Protein AF-A0A956F354-F1 (afdb_monomer_lite)

Radius of gyration: 38.64 Å; chains: 1; bounding box: 86×102×96 Å

Structure (mmCIF, N/CA/C/O backbone):
data_AF-A0A956F354-F1
#
_entry.id   AF-A0A956F354-F1
#
loop_
_atom_site.group_PDB
_atom_site.id
_atom_site.type_symbol
_atom_site.label_atom_id
_atom_site.label_alt_id
_atom_site.label_comp_id
_atom_site.label_asym_id
_atom_site.label_entity_id
_atom_site.label_seq_id
_atom_site.pdbx_PDB_ins_code
_atom_site.Cartn_x
_atom_site.Cartn_y
_atom_site.Cartn_z
_atom_site.occupancy
_atom_site.B_iso_or_equiv
_atom_site.auth_seq_id
_atom_site.auth_comp_id
_atom_site.auth_asym_id
_atom_site.auth_atom_id
_atom_site.pdbx_PDB_model_num
ATOM 1 N N . LEU A 1 1 ? 12.077 5.393 -26.961 1.00 60.97 1 LEU A N 1
ATOM 2 C CA . LEU A 1 1 ? 12.241 4.078 -26.297 1.00 60.97 1 LEU A CA 1
ATOM 3 C C . LEU A 1 1 ? 10.915 3.326 -26.402 1.00 60.97 1 LEU A C 1
ATOM 5 O O . LEU A 1 1 ? 9.910 4.002 -26.596 1.00 60.97 1 LEU A O 1
ATOM 9 N N . PRO A 1 2 ? 10.878 1.982 -26.305 1.00 75.06 2 PRO A N 1
ATOM 10 C CA . PRO A 1 2 ? 9.625 1.273 -26.026 1.00 75.06 2 PRO A CA 1
ATOM 11 C C . PRO A 1 2 ? 8.932 1.910 -24.813 1.00 75.06 2 PRO A C 1
ATOM 13 O O . PRO A 1 2 ? 9.640 2.275 -23.873 1.00 75.06 2 PRO A O 1
ATOM 16 N N . ARG A 1 3 ? 7.599 2.061 -24.838 1.00 73.88 3 ARG A N 1
ATOM 17 C CA . ARG A 1 3 ? 6.833 2.743 -23.770 1.00 73.88 3 ARG A CA 1
ATOM 18 C C . ARG A 1 3 ? 7.101 2.148 -22.386 1.00 73.88 3 ARG A C 1
ATOM 20 O O . ARG A 1 3 ? 7.289 2.874 -21.420 1.00 73.88 3 ARG A O 1
ATOM 27 N N . ASP A 1 4 ? 7.277 0.839 -22.316 1.00 77.75 4 ASP A N 1
ATOM 28 C CA . ASP A 1 4 ? 7.557 0.156 -21.051 1.00 77.75 4 ASP A CA 1
ATOM 29 C C . ASP A 1 4 ? 8.900 0.597 -20.436 1.00 77.75 4 ASP A C 1
ATOM 31 O O . ASP A 1 4 ? 9.067 0.622 -19.222 1.00 77.75 4 ASP A O 1
ATOM 35 N N . LYS A 1 5 ? 9.865 1.018 -21.268 1.00 84.88 5 LYS A N 1
ATOM 36 C CA . LYS A 1 5 ? 11.189 1.473 -20.817 1.00 84.88 5 LYS A CA 1
ATOM 37 C C . LYS A 1 5 ? 11.243 2.958 -20.462 1.00 84.88 5 LYS A C 1
ATOM 39 O O . LYS A 1 5 ? 12.261 3.379 -19.912 1.00 84.88 5 LYS A O 1
ATOM 44 N N . SER A 1 6 ? 10.225 3.757 -20.804 1.00 84.81 6 SER A N 1
ATOM 45 C CA . SER A 1 6 ? 10.187 5.171 -20.399 1.00 84.81 6 SER A CA 1
ATOM 46 C C . SER A 1 6 ? 9.876 5.338 -18.916 1.00 84.81 6 SER A C 1
ATOM 48 O O . SER A 1 6 ? 10.450 6.232 -18.307 1.00 84.81 6 SER A O 1
ATOM 50 N N . TYR A 1 7 ? 9.065 4.454 -18.324 1.00 90.44 7 TYR A N 1
ATOM 51 C CA . TYR A 1 7 ? 8.779 4.486 -16.882 1.00 90.44 7 TYR A CA 1
ATOM 52 C C . TYR A 1 7 ? 9.923 3.932 -16.032 1.00 90.44 7 TYR A C 1
ATOM 54 O O . TYR A 1 7 ? 10.039 4.269 -14.862 1.00 90.44 7 TYR A O 1
ATOM 62 N N . LEU A 1 8 ? 10.779 3.096 -16.620 1.00 91.88 8 LEU A N 1
ATOM 63 C CA . LEU A 1 8 ? 11.932 2.543 -15.925 1.00 91.88 8 LEU A CA 1
ATOM 64 C C . LEU A 1 8 ? 12.943 3.651 -15.608 1.00 91.88 8 LEU A C 1
ATOM 66 O O . LEU A 1 8 ? 13.315 4.423 -16.508 1.00 91.88 8 LEU A O 1
ATOM 70 N N . ALA A 1 9 ? 13.415 3.686 -14.363 1.00 92.62 9 ALA A N 1
ATOM 71 C CA . ALA A 1 9 ? 14.364 4.691 -13.917 1.00 92.62 9 ALA A CA 1
ATOM 72 C C . ALA A 1 9 ? 15.696 4.606 -14.692 1.00 92.62 9 ALA A C 1
ATOM 74 O O . ALA A 1 9 ? 16.069 3.529 -15.174 1.00 92.62 9 ALA A O 1
ATOM 75 N N . PRO A 1 10 ? 16.424 5.723 -14.878 1.00 90.62 10 PRO A N 1
ATOM 76 C CA . PRO A 1 10 ? 17.681 5.739 -15.628 1.00 90.62 10 PRO A CA 1
ATOM 77 C C . PRO A 1 10 ? 18.721 4.726 -15.129 1.00 90.62 10 PRO A C 1
ATOM 79 O O . PRO A 1 10 ? 19.391 4.090 -15.943 1.00 90.62 10 PRO A O 1
ATOM 82 N N . GLU A 1 11 ? 18.824 4.547 -13.815 1.00 91.12 11 GLU A N 1
ATOM 83 C CA . GLU A 1 11 ? 19.726 3.610 -13.148 1.00 91.12 11 GLU A CA 1
ATOM 84 C C . GLU A 1 11 ? 19.350 2.144 -13.404 1.00 91.12 11 GLU A C 1
ATOM 86 O O . GLU A 1 11 ? 20.209 1.344 -13.773 1.00 91.12 11 GLU A O 1
ATOM 91 N N . GLU A 1 12 ? 18.064 1.799 -13.339 1.00 91.94 12 GLU A N 1
ATOM 92 C CA . GLU A 1 12 ? 17.562 0.463 -13.685 1.00 91.94 12 GLU A CA 1
ATOM 93 C C . GLU A 1 12 ? 17.734 0.185 -15.183 1.00 91.94 12 GLU A C 1
ATOM 95 O O . GLU A 1 12 ? 18.059 -0.926 -15.603 1.00 91.94 12 GLU A O 1
ATOM 100 N N . ARG A 1 13 ? 17.585 1.219 -16.023 1.00 89.44 13 ARG A N 1
ATOM 101 C CA . ARG A 1 13 ? 17.799 1.123 -17.475 1.00 89.44 13 ARG A CA 1
ATOM 102 C C . ARG A 1 13 ? 19.255 0.845 -17.822 1.00 89.44 13 ARG A C 1
ATOM 104 O O . ARG A 1 13 ? 19.521 0.201 -18.837 1.00 89.44 13 ARG A O 1
ATOM 111 N N . ALA A 1 14 ? 20.172 1.334 -16.993 1.00 87.88 14 ALA A N 1
ATOM 112 C CA . ALA A 1 14 ? 21.595 1.041 -17.075 1.00 87.88 14 ALA A CA 1
ATOM 113 C C . ALA A 1 14 ? 21.961 -0.339 -16.488 1.00 87.88 14 ALA A C 1
ATOM 115 O O . ALA A 1 14 ? 23.112 -0.752 -16.607 1.00 87.88 14 ALA A O 1
ATOM 116 N N . GLY A 1 15 ? 20.997 -1.068 -15.908 1.00 86.81 15 GLY A N 1
ATOM 117 C CA . GLY A 1 15 ? 21.193 -2.389 -15.305 1.00 86.81 15 GLY A CA 1
ATOM 118 C C . GLY A 1 15 ? 21.539 -2.366 -13.813 1.00 86.81 15 GLY A C 1
ATOM 119 O O . GLY A 1 15 ? 21.973 -3.389 -13.289 1.00 86.81 15 GLY A O 1
ATOM 120 N N . GLY A 1 16 ? 21.379 -1.224 -13.135 1.00 85.94 16 GLY A N 1
ATOM 121 C CA . GLY A 1 16 ? 21.513 -1.115 -11.682 1.00 85.94 16 GLY A CA 1
ATOM 122 C C . GLY A 1 16 ? 20.341 -1.753 -10.928 1.00 85.94 16 GLY A C 1
ATOM 123 O O . GLY A 1 16 ? 19.275 -1.987 -11.498 1.00 85.94 16 GLY A O 1
ATOM 124 N N . ALA A 1 17 ? 20.542 -2.031 -9.638 1.00 83.50 17 ALA A N 1
ATOM 125 C CA . ALA A 1 17 ? 19.459 -2.446 -8.750 1.00 83.50 17 ALA A CA 1
ATOM 126 C C . ALA A 1 17 ? 18.531 -1.253 -8.467 1.00 83.50 17 ALA A C 1
ATOM 128 O O . ALA A 1 17 ? 19.013 -0.159 -8.178 1.00 83.50 17 ALA A O 1
ATOM 129 N N . GLY A 1 18 ? 17.220 -1.473 -8.571 1.00 83.38 18 GLY A N 1
ATOM 130 C CA . GLY A 1 18 ? 16.206 -0.493 -8.190 1.00 83.38 18 GLY A CA 1
ATOM 131 C C . GLY A 1 18 ? 16.089 -0.350 -6.675 1.00 83.38 18 GLY A C 1
ATOM 132 O O . GLY A 1 18 ? 16.297 -1.315 -5.937 1.00 83.38 18 GLY A O 1
ATOM 133 N N . ASP A 1 19 ? 15.738 0.847 -6.223 1.00 87.94 19 ASP A N 1
ATOM 134 C CA . ASP A 1 19 ? 15.490 1.194 -4.825 1.00 87.94 19 ASP A CA 1
ATOM 135 C C . ASP A 1 19 ? 14.147 1.948 -4.691 1.00 87.94 19 ASP A C 1
ATOM 137 O O . ASP A 1 19 ? 13.360 2.056 -5.636 1.00 87.94 19 ASP A O 1
ATOM 141 N N . ALA A 1 20 ? 13.836 2.484 -3.508 1.00 90.19 20 ALA A N 1
ATOM 142 C CA . ALA A 1 20 ? 12.613 3.273 -3.328 1.00 90.19 20 ALA A CA 1
ATOM 143 C C . ALA A 1 20 ? 12.559 4.504 -4.264 1.00 90.19 20 ALA A C 1
ATOM 145 O O . ALA A 1 20 ? 11.482 4.895 -4.724 1.00 90.19 20 ALA A O 1
ATOM 146 N N . ARG A 1 21 ? 13.717 5.077 -4.617 1.00 92.31 21 ARG A N 1
ATOM 147 C CA . ARG A 1 21 ? 13.847 6.263 -5.476 1.00 92.31 21 ARG A CA 1
ATOM 148 C C . ARG A 1 21 ? 13.676 5.928 -6.960 1.00 92.31 21 ARG A C 1
ATOM 150 O O . ARG A 1 21 ? 13.267 6.802 -7.734 1.00 92.31 21 ARG A O 1
ATOM 157 N N . SER A 1 22 ? 13.930 4.686 -7.377 1.00 93.06 22 SER A N 1
ATOM 158 C CA . SER A 1 22 ? 13.572 4.214 -8.723 1.00 93.06 22 SER A CA 1
ATOM 159 C C . SER A 1 22 ? 12.050 4.115 -8.887 1.00 93.06 22 SER A C 1
ATOM 161 O O . SER A 1 22 ? 11.498 4.561 -9.897 1.00 93.06 22 SER A O 1
ATOM 163 N N . SER A 1 23 ? 11.346 3.671 -7.840 1.00 93.75 23 SER A N 1
ATOM 164 C CA . SER A 1 23 ? 9.874 3.649 -7.801 1.00 93.75 23 SER A CA 1
ATOM 165 C C . SER A 1 23 ? 9.267 5.059 -7.848 1.00 93.75 23 SER A C 1
ATOM 167 O O . SER A 1 23 ? 8.271 5.284 -8.540 1.00 93.75 23 SER A O 1
ATOM 169 N N . VAL A 1 24 ? 9.894 6.035 -7.179 1.00 95.00 24 VAL A N 1
ATOM 170 C CA . VAL A 1 24 ? 9.516 7.460 -7.255 1.00 95.00 24 VAL A CA 1
ATOM 171 C C . VAL A 1 24 ? 9.623 7.994 -8.687 1.00 95.00 24 VAL A C 1
ATOM 173 O O . VAL A 1 24 ? 8.716 8.692 -9.145 1.00 95.00 24 VAL A O 1
ATOM 176 N N . TYR A 1 25 ? 10.679 7.632 -9.424 1.00 95.00 25 TYR A N 1
ATOM 177 C CA . TYR A 1 25 ? 10.818 8.014 -10.833 1.00 95.00 25 TYR A CA 1
ATOM 178 C C . TYR A 1 25 ? 9.710 7.407 -11.696 1.00 95.00 25 TYR A C 1
ATOM 180 O O . TYR A 1 25 ? 9.093 8.115 -12.492 1.00 95.00 25 TYR A O 1
ATOM 188 N N . ALA A 1 26 ? 9.426 6.113 -11.522 1.00 94.06 26 ALA A N 1
ATOM 189 C CA . ALA A 1 26 ? 8.402 5.421 -12.297 1.00 94.06 26 ALA A CA 1
ATOM 190 C C . ALA A 1 26 ? 7.009 6.036 -12.092 1.00 94.06 26 ALA A C 1
ATOM 192 O O . ALA A 1 26 ? 6.293 6.296 -13.064 1.00 94.06 26 ALA A O 1
ATOM 193 N N . LEU A 1 27 ? 6.647 6.343 -10.842 1.00 94.69 27 LEU A N 1
ATOM 194 C CA . LEU A 1 27 ? 5.371 6.989 -10.537 1.00 94.69 27 LEU A CA 1
ATOM 195 C C . LEU A 1 27 ? 5.333 8.443 -11.028 1.00 94.69 27 LEU A C 1
ATOM 197 O O . LEU A 1 27 ? 4.316 8.883 -11.562 1.00 94.69 27 LEU A O 1
ATOM 201 N N . GLY A 1 28 ? 6.445 9.175 -10.919 1.00 94.12 28 GLY A N 1
ATOM 202 C CA . GLY A 1 28 ? 6.581 10.515 -11.491 1.00 94.12 28 GLY A CA 1
ATOM 203 C C . GLY A 1 28 ? 6.409 10.525 -13.013 1.00 94.12 28 GLY A C 1
ATOM 204 O O . GLY A 1 28 ? 5.754 11.414 -13.557 1.00 94.12 28 GLY A O 1
ATOM 205 N N . ALA A 1 29 ? 6.930 9.509 -13.704 1.00 93.75 29 ALA A N 1
ATOM 206 C CA . ALA A 1 29 ? 6.793 9.352 -15.150 1.00 93.75 29 ALA A CA 1
ATOM 207 C C . ALA A 1 29 ? 5.348 9.072 -15.562 1.00 93.75 29 ALA A C 1
ATOM 209 O O . ALA A 1 29 ? 4.855 9.658 -16.527 1.00 93.75 29 ALA A O 1
ATOM 210 N N . LEU A 1 30 ? 4.660 8.224 -14.797 1.00 93.50 30 LEU A N 1
ATOM 211 C CA . LEU A 1 30 ? 3.243 7.946 -14.985 1.00 93.50 30 LEU A CA 1
ATOM 212 C C . LEU A 1 30 ? 2.397 9.202 -14.746 1.00 93.50 30 LEU A C 1
ATOM 214 O O . LEU A 1 30 ? 1.551 9.534 -15.570 1.00 93.50 30 LEU A O 1
ATOM 218 N N . LEU A 1 31 ? 2.656 9.943 -13.666 1.00 92.62 31 LEU A N 1
ATOM 219 C CA . LEU A 1 31 ? 1.928 11.173 -13.356 1.00 92.62 31 LEU A CA 1
ATOM 220 C C . LEU A 1 31 ? 2.149 12.256 -14.424 1.00 92.62 31 LEU A C 1
ATOM 222 O O . LEU A 1 31 ? 1.195 12.917 -14.831 1.00 92.62 31 LEU A O 1
ATOM 226 N N . TYR A 1 32 ? 3.380 12.405 -14.922 1.00 93.06 32 TYR A N 1
ATOM 227 C CA . TYR A 1 32 ? 3.678 13.302 -16.039 1.00 93.06 32 TYR A CA 1
ATOM 228 C C . TYR A 1 32 ? 2.854 12.945 -17.278 1.00 93.06 32 TYR A C 1
ATOM 230 O O . TYR A 1 32 ? 2.260 13.830 -17.896 1.00 93.06 32 TYR A O 1
ATOM 238 N N . GLU A 1 33 ? 2.778 11.662 -17.629 1.00 93.06 33 GLU A N 1
ATOM 239 C CA . GLU A 1 33 ? 2.005 11.212 -18.785 1.00 93.06 33 GLU A CA 1
ATOM 240 C C . GLU A 1 33 ? 0.498 11.375 -18.581 1.00 93.06 33 GLU A C 1
ATOM 242 O O . GLU A 1 33 ? -0.187 11.793 -19.506 1.00 93.06 33 GLU A O 1
ATOM 247 N N . LEU A 1 34 ? -0.031 11.137 -17.379 1.00 92.38 34 LEU A N 1
ATOM 248 C CA . LEU A 1 34 ? -1.449 11.375 -17.086 1.00 92.38 34 LEU A CA 1
ATOM 249 C C . LEU A 1 34 ? -1.840 12.844 -17.268 1.00 92.38 34 LEU A C 1
ATOM 251 O O . LEU A 1 34 ? -2.924 13.141 -17.763 1.00 92.38 34 LEU A O 1
ATOM 255 N N . VAL A 1 35 ? -0.956 13.759 -16.873 1.00 92.12 35 VAL A N 1
ATOM 256 C CA . VAL A 1 35 ? -1.216 15.199 -16.944 1.00 92.12 35 VAL A CA 1
ATOM 257 C C . VAL A 1 35 ? -1.004 15.742 -18.354 1.00 92.12 35 VAL A C 1
ATOM 259 O O . VAL A 1 35 ? -1.781 16.568 -18.820 1.00 92.12 35 VAL A O 1
ATOM 262 N N . THR A 1 36 ? 0.058 15.311 -19.032 1.00 90.88 36 THR A N 1
ATOM 263 C CA . THR A 1 36 ? 0.497 15.915 -20.299 1.00 90.88 36 THR A CA 1
ATOM 264 C C . THR A 1 36 ? 0.128 15.100 -21.536 1.00 90.88 36 THR A C 1
ATOM 266 O O . THR A 1 36 ? 0.259 15.598 -22.653 1.00 90.88 36 THR A O 1
ATOM 269 N N . LEU A 1 37 ? -0.303 13.846 -21.354 1.00 89.88 37 LEU A N 1
ATOM 270 C CA . LEU A 1 37 ? -0.499 12.834 -22.400 1.00 89.88 37 LEU A CA 1
ATOM 271 C C . LEU A 1 37 ? 0.755 12.586 -23.259 1.00 89.88 37 LEU A C 1
ATOM 273 O O . LEU A 1 37 ? 0.669 12.045 -24.365 1.00 89.88 37 LEU A O 1
ATOM 277 N N . ALA A 1 38 ? 1.929 12.969 -22.749 1.00 88.38 38 ALA A N 1
ATOM 278 C CA . ALA A 1 38 ? 3.220 12.818 -23.398 1.00 88.38 38 ALA A CA 1
ATOM 279 C C . ALA A 1 38 ? 4.141 11.899 -22.584 1.00 88.38 38 ALA A C 1
ATOM 281 O O . ALA A 1 38 ? 4.082 11.837 -21.360 1.00 88.38 38 ALA A O 1
ATOM 282 N N . THR A 1 39 ? 5.029 11.188 -23.275 1.00 86.88 39 THR A N 1
ATOM 283 C CA . THR A 1 39 ? 5.961 10.245 -22.644 1.00 86.88 39 THR A CA 1
ATOM 284 C C . THR A 1 39 ? 7.209 10.949 -22.121 1.00 86.88 39 THR A C 1
ATOM 286 O O . THR A 1 39 ? 7.771 11.804 -22.812 1.00 86.88 39 THR A O 1
ATOM 289 N N . VAL A 1 40 ? 7.727 10.506 -20.976 1.00 88.25 40 VAL A N 1
ATOM 290 C CA . VAL A 1 40 ? 9.027 10.962 -20.466 1.00 88.25 40 VAL A CA 1
ATOM 291 C C . VAL A 1 40 ? 10.193 10.463 -21.334 1.00 88.25 40 VAL A C 1
ATOM 293 O O . VAL A 1 40 ? 10.203 9.330 -21.825 1.00 88.25 40 VAL A O 1
ATOM 296 N N . GLY A 1 41 ? 11.203 11.312 -21.545 1.00 83.88 41 GLY A N 1
ATOM 297 C CA . GLY A 1 41 ? 12.377 10.968 -22.349 1.00 83.88 41 GLY A CA 1
ATOM 298 C C . GLY A 1 41 ? 13.206 12.173 -22.811 1.00 83.88 41 GLY A C 1
ATOM 299 O O . GLY A 1 41 ? 13.008 13.283 -22.330 1.00 83.88 41 GLY A O 1
ATOM 300 N N . PRO A 1 42 ? 14.122 11.985 -23.780 1.00 76.56 42 PRO A N 1
ATOM 301 C CA . PRO A 1 42 ? 15.022 13.042 -24.265 1.00 76.56 42 PRO A CA 1
ATOM 302 C C . PRO A 1 42 ? 14.320 14.266 -24.875 1.00 76.56 42 PRO A C 1
ATOM 304 O O . PRO A 1 42 ? 14.931 15.320 -25.000 1.00 76.56 42 PRO A O 1
ATOM 307 N N . ALA A 1 43 ? 13.051 14.122 -25.267 1.00 80.94 43 ALA A N 1
ATOM 308 C CA . ALA A 1 43 ? 12.215 15.186 -25.822 1.00 80.94 43 ALA A CA 1
ATOM 309 C C . ALA A 1 43 ? 11.143 15.678 -24.828 1.00 80.94 43 ALA A C 1
ATOM 311 O O . ALA A 1 43 ? 10.129 16.235 -25.246 1.00 80.94 43 ALA A O 1
ATOM 312 N N . MET A 1 44 ? 11.333 15.437 -23.526 1.00 86.12 44 MET A N 1
ATOM 313 C CA . MET A 1 44 ? 10.394 15.862 -22.488 1.00 86.12 44 MET A CA 1
ATOM 314 C C . MET A 1 44 ? 10.277 17.389 -22.461 1.00 86.12 44 MET A C 1
ATOM 316 O O . MET A 1 44 ? 11.279 18.101 -22.382 1.00 86.12 44 MET A O 1
ATOM 320 N N . GLN A 1 45 ? 9.043 17.884 -22.508 1.00 88.81 45 GLN A N 1
ATOM 321 C CA . GLN A 1 45 ? 8.733 19.305 -22.373 1.00 88.81 45 GLN A CA 1
ATOM 322 C C . GLN A 1 45 ? 8.229 19.610 -20.965 1.00 88.81 45 GLN A C 1
ATOM 324 O O . GLN A 1 45 ? 7.800 18.716 -20.233 1.00 88.81 45 GLN A O 1
ATOM 329 N N . ARG A 1 46 ? 8.264 20.884 -20.571 1.00 90.62 46 ARG A N 1
ATOM 330 C CA . ARG A 1 46 ? 7.726 21.292 -19.271 1.00 90.62 46 ARG A CA 1
ATOM 331 C C . ARG A 1 46 ? 6.212 21.052 -19.222 1.00 90.62 46 ARG A C 1
ATOM 333 O O . ARG A 1 46 ? 5.531 21.432 -20.180 1.00 90.62 46 ARG A O 1
ATOM 340 N N . PRO A 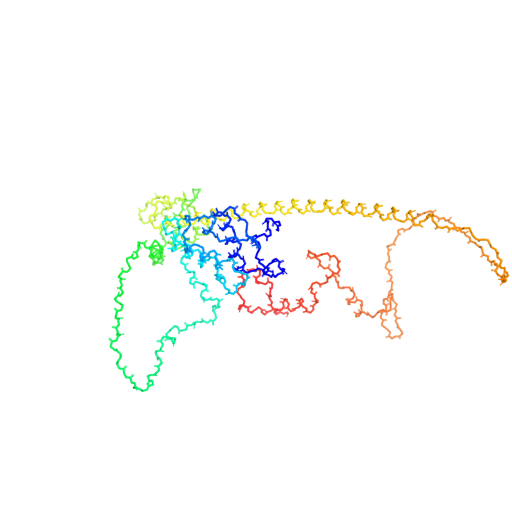1 47 ? 5.674 20.479 -18.129 1.00 91.75 47 PRO A N 1
ATOM 341 C CA . PRO A 1 47 ? 4.239 20.268 -17.968 1.00 91.75 47 PRO A CA 1
ATOM 342 C C . PRO A 1 47 ? 3.405 21.527 -18.228 1.00 91.75 47 PRO A C 1
ATOM 344 O O . PRO A 1 47 ? 2.442 21.462 -18.985 1.00 91.75 47 PRO A O 1
ATOM 347 N N . THR A 1 48 ? 3.819 22.688 -17.705 1.00 91.88 48 THR A N 1
ATOM 348 C CA . THR A 1 48 ? 3.111 23.969 -17.911 1.00 91.88 48 THR A CA 1
ATOM 349 C C . THR A 1 48 ? 3.134 24.472 -19.357 1.00 91.88 48 THR A C 1
ATOM 351 O O . THR A 1 48 ? 2.275 25.259 -19.747 1.00 91.88 48 THR A O 1
ATOM 354 N N . THR A 1 49 ? 4.083 24.017 -20.185 1.00 91.44 49 THR A N 1
ATOM 355 C CA . THR A 1 49 ? 4.116 24.349 -21.622 1.00 91.44 49 THR A CA 1
ATOM 356 C C . THR A 1 49 ? 3.073 23.555 -22.406 1.00 91.44 49 THR A C 1
ATOM 358 O O . THR A 1 49 ? 2.488 24.079 -23.349 1.00 91.44 49 THR A O 1
ATOM 361 N N . LEU A 1 50 ? 2.826 22.303 -22.009 1.00 91.19 50 LEU A N 1
ATOM 362 C CA . LEU A 1 50 ? 1.821 21.437 -22.631 1.00 91.19 50 LEU A CA 1
ATOM 363 C C . LEU A 1 50 ? 0.414 21.728 -22.095 1.00 91.19 50 LEU A C 1
ATOM 365 O O . LEU A 1 50 ? -0.550 21.735 -22.857 1.00 91.19 50 LEU A O 1
ATOM 369 N N . VAL A 1 51 ? 0.306 21.998 -20.793 1.00 91.44 51 VAL A N 1
ATOM 370 C CA . VAL A 1 51 ? -0.952 22.263 -20.092 1.00 91.44 51 VAL A CA 1
ATOM 371 C C . VAL A 1 51 ? -0.810 23.550 -19.271 1.00 91.44 51 VAL A C 1
ATOM 373 O O . VAL A 1 51 ? -0.416 23.502 -18.105 1.00 91.44 51 VAL A O 1
ATOM 376 N N . PRO A 1 52 ? -1.155 24.720 -19.842 1.00 90.19 52 PRO A N 1
ATOM 377 C CA . PRO A 1 52 ? -1.029 26.010 -19.154 1.00 90.19 52 PRO A CA 1
ATOM 378 C C . PRO A 1 52 ? -1.896 26.155 -17.897 1.00 90.19 52 PRO A C 1
ATOM 380 O O . PRO A 1 52 ? -1.649 27.033 -17.078 1.00 90.19 52 PRO A O 1
ATOM 383 N N . SER A 1 53 ? -2.923 25.315 -17.738 1.00 90.38 53 SER A N 1
ATOM 384 C CA . SER A 1 53 ? -3.794 25.298 -16.559 1.00 90.38 53 SER A CA 1
ATOM 385 C C . SER A 1 53 ? -3.203 24.542 -15.365 1.00 90.38 53 SER A C 1
ATOM 387 O O . SER A 1 53 ? -3.864 24.442 -14.333 1.00 90.38 53 SER A O 1
ATOM 389 N N . LEU A 1 54 ? -2.006 23.959 -15.497 1.00 89.62 54 LEU A N 1
ATOM 390 C CA . LEU A 1 54 ? -1.390 23.173 -14.435 1.00 89.62 54 LEU A CA 1
ATOM 391 C C . LEU A 1 54 ? -0.791 24.074 -13.340 1.00 89.62 54 LEU A C 1
ATOM 393 O O . LEU A 1 54 ? -0.093 25.036 -13.671 1.00 89.62 54 LEU A O 1
ATOM 397 N N . PRO A 1 55 ? -0.978 23.752 -12.046 1.00 89.75 55 PRO A N 1
ATOM 398 C CA . PRO A 1 55 ? -0.291 24.453 -10.968 1.00 89.75 55 PRO A CA 1
ATOM 399 C C . PRO A 1 55 ? 1.240 24.372 -11.129 1.00 89.75 55 PRO A C 1
ATOM 401 O O . PRO A 1 55 ? 1.766 23.273 -11.336 1.00 89.75 55 PRO A O 1
ATOM 404 N N . PRO A 1 56 ? 1.977 25.492 -10.998 1.00 89.00 56 PRO A N 1
ATOM 405 C CA . PRO A 1 56 ? 3.432 25.509 -11.168 1.00 89.00 56 PRO A CA 1
ATOM 406 C C . PRO A 1 56 ? 4.150 24.649 -10.122 1.00 89.00 56 PRO A C 1
ATOM 408 O O . PRO A 1 56 ? 5.184 24.050 -10.407 1.00 89.00 56 PRO A O 1
ATOM 411 N N . ASP A 1 57 ? 3.576 24.515 -8.931 1.00 91.00 57 ASP A N 1
ATOM 412 C CA . ASP A 1 57 ? 4.150 23.695 -7.868 1.00 91.00 57 ASP A CA 1
ATOM 413 C C . ASP A 1 57 ? 4.116 22.194 -8.201 1.00 91.00 57 ASP A C 1
ATOM 415 O O . ASP A 1 57 ? 5.023 21.451 -7.824 1.00 91.00 57 ASP A O 1
ATOM 419 N N . LEU A 1 58 ? 3.123 21.737 -8.976 1.00 91.19 58 LEU A N 1
ATOM 420 C CA . LEU A 1 58 ? 3.082 20.352 -9.447 1.00 91.19 58 LEU A CA 1
ATOM 421 C C . LEU A 1 58 ? 4.199 20.080 -10.463 1.00 91.19 58 LEU A C 1
ATOM 423 O O . LEU A 1 58 ? 4.782 18.996 -10.462 1.00 91.19 58 LEU A O 1
ATOM 427 N N . GLU A 1 59 ? 4.552 21.071 -11.289 1.00 92.25 59 GLU A N 1
ATOM 428 C CA . GLU A 1 59 ? 5.729 20.984 -12.159 1.00 92.25 59 GLU A CA 1
ATOM 429 C C . GLU A 1 59 ? 7.020 20.848 -11.341 1.00 92.25 59 GLU A C 1
ATOM 431 O O . GLU A 1 59 ? 7.889 20.063 -11.719 1.00 92.25 59 GLU A O 1
ATOM 436 N N . VAL A 1 60 ? 7.140 21.534 -10.201 1.00 92.69 60 VAL A N 1
ATOM 437 C CA . VAL A 1 60 ? 8.303 21.388 -9.310 1.00 92.69 60 VAL A CA 1
ATOM 438 C C . VAL A 1 60 ? 8.391 19.970 -8.742 1.00 92.69 60 VAL A C 1
ATOM 440 O O . VAL A 1 60 ? 9.477 19.386 -8.736 1.00 92.69 60 VAL A O 1
ATOM 443 N N . ILE A 1 61 ? 7.271 19.389 -8.301 1.00 92.94 61 ILE A N 1
ATOM 444 C CA . ILE A 1 61 ? 7.237 18.010 -7.786 1.00 92.94 61 ILE A CA 1
ATOM 445 C C . ILE A 1 61 ? 7.616 17.006 -8.877 1.00 92.94 61 ILE A C 1
ATOM 447 O O . ILE A 1 61 ? 8.499 16.175 -8.660 1.00 92.94 61 ILE A O 1
ATOM 451 N N . LEU A 1 62 ? 7.002 17.104 -10.060 1.00 93.31 62 LEU A N 1
ATOM 452 C CA . LEU A 1 62 ? 7.334 16.251 -11.206 1.00 93.31 62 LEU A CA 1
ATOM 453 C C . LEU A 1 62 ? 8.799 16.415 -11.620 1.00 93.31 62 LEU A C 1
ATOM 455 O O . LEU A 1 62 ? 9.477 15.429 -11.899 1.00 93.31 62 LEU A O 1
ATOM 459 N N . GLY A 1 63 ? 9.308 17.648 -11.597 1.00 91.56 63 GLY A N 1
ATOM 460 C CA . GLY A 1 63 ? 10.705 17.960 -11.872 1.00 91.56 63 GLY A CA 1
ATOM 461 C C . GLY A 1 63 ? 11.662 17.264 -10.907 1.00 91.56 63 GLY A C 1
ATOM 462 O O . GLY A 1 63 ? 12.656 16.708 -11.364 1.00 91.56 63 GLY A O 1
ATOM 463 N N . LYS A 1 64 ? 11.347 17.236 -9.603 1.00 92.88 64 LYS A N 1
ATOM 464 C CA . LYS A 1 64 ? 12.135 16.526 -8.578 1.00 92.88 64 LYS A CA 1
ATOM 465 C C . LYS A 1 64 ? 12.024 15.002 -8.687 1.00 92.88 64 LYS A C 1
ATOM 467 O O . LYS A 1 64 ? 13.020 14.311 -8.508 1.00 92.88 64 LYS A O 1
ATOM 472 N N . ALA A 1 65 ? 10.844 14.469 -9.001 1.00 94.12 65 ALA A N 1
ATOM 473 C CA . ALA A 1 65 ? 10.647 13.027 -9.161 1.00 94.12 65 ALA A CA 1
ATOM 474 C C . ALA A 1 65 ? 11.368 12.466 -10.404 1.00 94.12 65 ALA A C 1
ATOM 476 O O . ALA A 1 65 ? 11.866 11.343 -10.377 1.00 94.12 65 ALA A O 1
ATOM 477 N N . LEU A 1 66 ? 11.465 13.256 -11.480 1.00 93.56 66 LEU A N 1
ATOM 478 C CA . LEU A 1 66 ? 12.044 12.852 -12.768 1.00 93.56 66 LEU A CA 1
ATOM 479 C C . LEU A 1 66 ? 13.535 13.196 -12.938 1.00 93.56 66 LEU A C 1
ATOM 481 O O . LEU A 1 66 ? 14.068 13.082 -14.047 1.00 93.56 66 LEU A O 1
ATOM 485 N N . VAL A 1 67 ? 14.229 13.604 -11.869 1.00 93.12 67 VAL A N 1
ATOM 486 C CA . VAL A 1 67 ? 15.675 13.885 -11.921 1.00 93.12 67 VAL A CA 1
ATOM 487 C C . VAL A 1 67 ? 16.448 12.614 -12.273 1.00 93.12 67 VAL A C 1
ATOM 489 O O . VAL A 1 67 ? 16.147 11.532 -11.780 1.00 93.12 67 VAL A O 1
ATOM 492 N N . ALA A 1 68 ? 17.467 12.726 -13.128 1.00 89.44 68 ALA A N 1
ATOM 493 C CA . ALA A 1 68 ? 18.256 11.566 -13.539 1.00 89.44 68 ALA A CA 1
ATOM 494 C C . ALA A 1 68 ? 19.046 10.943 -12.377 1.00 89.44 68 ALA A C 1
ATOM 496 O O . ALA A 1 68 ? 19.082 9.724 -12.260 1.00 89.44 68 ALA A O 1
ATOM 497 N N . ASP A 1 69 ? 19.631 11.771 -11.513 1.00 90.31 69 ASP A N 1
ATOM 498 C CA . ASP A 1 69 ? 20.345 11.338 -10.312 1.00 90.31 69 ASP A CA 1
ATOM 499 C C . ASP A 1 69 ? 19.364 10.988 -9.171 1.00 90.31 69 ASP A C 1
ATOM 501 O O . ASP A 1 69 ? 18.611 11.871 -8.743 1.00 90.31 69 ASP A O 1
ATOM 505 N N . PRO A 1 70 ? 19.366 9.741 -8.652 1.00 89.62 70 PRO A N 1
ATOM 506 C CA . PRO A 1 70 ? 18.509 9.331 -7.542 1.00 89.62 70 PRO A CA 1
ATOM 507 C C . PRO A 1 70 ? 18.692 10.165 -6.270 1.00 89.62 70 PRO A C 1
ATOM 509 O O . PRO A 1 70 ? 17.722 10.369 -5.550 1.00 89.62 70 PRO A O 1
ATOM 512 N N . ALA A 1 71 ? 19.893 10.689 -5.994 1.00 89.75 71 ALA A N 1
ATOM 513 C CA . ALA A 1 71 ? 20.170 11.437 -4.760 1.00 89.75 71 ALA A CA 1
ATOM 514 C C . ALA A 1 71 ? 19.371 12.743 -4.624 1.00 89.75 71 ALA A C 1
ATOM 516 O O . ALA A 1 71 ? 19.233 13.277 -3.527 1.00 89.75 71 ALA A O 1
ATOM 517 N N . HIS A 1 72 ? 18.847 13.252 -5.737 1.00 90.69 72 HIS A N 1
ATOM 518 C CA . HIS A 1 72 ? 18.078 14.491 -5.797 1.00 90.69 72 HIS A CA 1
ATOM 519 C C . HIS A 1 72 ? 16.562 14.256 -5.896 1.00 90.69 72 HIS A C 1
ATOM 521 O O . HIS A 1 72 ? 15.797 15.217 -6.022 1.00 90.69 72 HIS A O 1
ATOM 527 N N . ARG A 1 73 ? 16.123 12.992 -5.860 1.00 93.12 73 ARG A N 1
ATOM 528 C CA . ARG A 1 73 ? 14.708 12.612 -5.845 1.00 93.12 73 ARG A CA 1
ATOM 529 C C . ARG A 1 73 ? 14.187 12.545 -4.405 1.00 93.12 73 ARG A C 1
ATOM 531 O O . ARG A 1 73 ? 14.982 12.419 -3.478 1.00 93.12 73 ARG A O 1
ATOM 538 N N . PRO A 1 74 ? 12.859 12.606 -4.203 1.00 92.00 74 PRO A N 1
ATOM 539 C CA . PRO A 1 74 ? 12.251 12.194 -2.940 1.00 92.00 74 PRO A CA 1
ATOM 540 C C . PRO A 1 74 ? 12.735 10.799 -2.521 1.00 92.00 74 PRO A C 1
ATOM 542 O O . PRO A 1 74 ? 12.844 9.913 -3.370 1.00 92.00 74 PRO A O 1
ATOM 545 N N . ASP A 1 75 ? 13.013 10.619 -1.229 1.00 87.75 75 ASP A N 1
ATOM 546 C CA . ASP A 1 75 ? 13.584 9.378 -0.691 1.00 87.75 75 ASP A CA 1
ATOM 547 C C . ASP A 1 75 ? 12.650 8.175 -0.838 1.00 87.75 75 ASP A C 1
ATOM 549 O O . ASP A 1 75 ? 13.101 7.064 -1.114 1.00 87.75 75 ASP A O 1
ATOM 553 N N . ASP A 1 76 ? 11.346 8.403 -0.690 1.00 88.81 76 ASP A N 1
ATOM 554 C CA . ASP A 1 76 ? 10.315 7.380 -0.739 1.00 88.81 76 ASP A CA 1
ATOM 555 C C . ASP A 1 76 ? 9.021 7.892 -1.400 1.00 88.81 76 ASP A C 1
ATOM 557 O O . ASP A 1 76 ? 8.805 9.085 -1.652 1.00 88.81 76 ASP A O 1
ATOM 561 N N . LEU A 1 77 ? 8.116 6.954 -1.690 1.00 90.56 77 LEU A N 1
ATOM 562 C CA . LEU A 1 77 ? 6.792 7.270 -2.233 1.00 90.56 77 LEU A CA 1
ATOM 563 C C . LEU A 1 77 ? 5.932 8.066 -1.244 1.00 90.56 77 LEU A C 1
ATOM 565 O O . LEU A 1 77 ? 5.036 8.795 -1.667 1.00 90.56 77 LEU A O 1
ATOM 569 N N . ARG A 1 78 ? 6.208 7.965 0.060 1.00 88.56 78 ARG A N 1
ATOM 570 C CA . ARG A 1 78 ? 5.486 8.701 1.099 1.00 88.56 78 ARG A CA 1
ATOM 571 C C . ARG A 1 78 ? 5.814 10.192 1.051 1.00 88.56 78 ARG A C 1
ATOM 573 O O . ARG A 1 78 ? 4.890 10.999 1.099 1.00 88.56 78 ARG A O 1
ATOM 580 N N . ALA A 1 79 ? 7.079 10.566 0.872 1.00 88.19 79 ALA A N 1
ATOM 581 C CA . ALA A 1 79 ? 7.493 11.951 0.664 1.00 88.19 79 ALA A CA 1
ATOM 582 C C . ALA A 1 79 ? 6.852 12.539 -0.601 1.00 88.19 79 ALA A C 1
ATOM 584 O O . ALA A 1 79 ? 6.372 13.675 -0.587 1.00 88.19 79 ALA A O 1
ATOM 585 N N . LEU A 1 80 ? 6.773 11.752 -1.681 1.00 89.81 80 LEU A N 1
ATOM 586 C CA . LEU A 1 80 ? 6.063 12.161 -2.895 1.00 89.81 80 LEU A CA 1
ATOM 587 C C . LEU A 1 80 ? 4.554 12.346 -2.639 1.00 89.81 80 LEU A C 1
ATOM 589 O O . LEU A 1 80 ? 3.985 13.356 -3.051 1.00 89.81 80 LEU A O 1
ATOM 593 N N . ALA A 1 81 ? 3.914 11.415 -1.927 1.00 90.31 81 ALA A N 1
ATOM 594 C CA . ALA A 1 81 ? 2.493 11.489 -1.588 1.00 90.31 81 ALA A CA 1
ATOM 595 C C . ALA A 1 81 ? 2.164 12.703 -0.704 1.00 90.31 81 ALA A C 1
ATOM 597 O O . ALA A 1 81 ? 1.197 13.410 -0.975 1.00 90.31 81 ALA A O 1
ATOM 598 N N . GLN A 1 82 ? 2.994 12.996 0.301 1.00 90.25 82 GLN A N 1
ATOM 599 C CA . GLN A 1 82 ? 2.859 14.184 1.151 1.00 90.25 82 GLN A CA 1
ATOM 600 C C . GLN A 1 82 ? 2.976 15.479 0.343 1.00 90.25 82 GLN A C 1
ATOM 602 O O . GLN A 1 82 ? 2.154 16.381 0.502 1.00 90.25 82 GLN A O 1
ATOM 607 N N . ALA A 1 83 ? 3.945 15.554 -0.573 1.00 89.38 83 ALA A N 1
ATOM 608 C CA . ALA A 1 83 ? 4.120 16.722 -1.428 1.00 89.38 83 ALA A CA 1
ATOM 609 C C . ALA A 1 83 ? 2.894 16.966 -2.330 1.00 89.38 83 ALA A C 1
ATOM 611 O O . ALA A 1 83 ? 2.456 18.106 -2.484 1.00 89.38 83 ALA A O 1
ATOM 612 N N . ILE A 1 84 ? 2.304 15.902 -2.887 1.00 90.25 84 ILE A N 1
ATOM 613 C CA . ILE A 1 84 ? 1.072 15.991 -3.688 1.00 90.25 84 ILE A CA 1
ATOM 614 C C . ILE A 1 84 ? -0.126 16.374 -2.806 1.00 90.25 84 ILE A C 1
ATOM 616 O O . ILE A 1 84 ? -0.934 17.214 -3.204 1.00 90.25 84 ILE A O 1
ATOM 620 N N . HIS A 1 85 ? -0.228 15.809 -1.601 1.00 90.25 85 HIS A N 1
ATOM 621 C CA . HIS A 1 85 ? -1.320 16.100 -0.674 1.00 90.25 85 HIS A CA 1
ATOM 622 C C . HIS A 1 85 ? -1.345 17.572 -0.253 1.00 90.25 85 HIS A C 1
ATOM 624 O O . HIS A 1 85 ? -2.408 18.185 -0.244 1.00 90.25 85 HIS A O 1
ATOM 630 N N . HIS A 1 86 ? -0.181 18.175 0.005 1.00 88.44 86 HIS A N 1
ATOM 631 C CA . HIS A 1 86 ? -0.088 19.605 0.316 1.00 88.44 86 HIS A CA 1
ATOM 632 C C . HIS A 1 86 ? -0.597 20.504 -0.820 1.00 88.44 86 HIS A C 1
ATOM 634 O O . HIS A 1 86 ? -1.106 21.590 -0.549 1.00 88.44 86 HIS A O 1
ATOM 640 N N . LEU A 1 87 ? -0.494 20.062 -2.077 1.00 87.62 87 LEU A N 1
ATOM 641 C CA . LEU A 1 87 ? -0.994 20.822 -3.224 1.00 87.62 87 LEU A CA 1
ATOM 642 C C . LEU A 1 87 ? -2.487 20.670 -3.463 1.00 87.62 87 LEU A C 1
ATOM 644 O O . LEU A 1 87 ? -3.141 21.625 -3.880 1.00 87.62 87 LEU A O 1
ATOM 648 N N . ALA A 1 88 ? -3.027 19.479 -3.224 1.00 85.88 88 ALA A N 1
ATOM 649 C CA . ALA A 1 88 ? -4.437 19.198 -3.441 1.00 85.88 88 ALA A CA 1
ATOM 650 C C . ALA A 1 88 ? -5.059 18.458 -2.245 1.00 85.88 88 ALA A C 1
ATOM 652 O O . ALA A 1 88 ? -5.479 17.306 -2.403 1.00 85.88 88 ALA A O 1
ATOM 653 N N . PRO A 1 89 ? -5.201 19.107 -1.069 1.00 84.69 89 PRO A N 1
ATOM 654 C CA . PRO A 1 89 ? -5.767 18.457 0.114 1.00 84.69 89 PRO A CA 1
ATOM 655 C C . PRO A 1 89 ? -7.203 17.977 -0.121 1.00 84.69 89 PRO A C 1
ATOM 657 O O . PRO A 1 89 ? -7.598 16.919 0.345 1.00 84.69 89 PRO A O 1
ATOM 660 N N . SER A 1 90 ? -7.986 18.731 -0.901 1.00 81.69 90 SER A N 1
ATOM 661 C CA . SER A 1 90 ? -9.379 18.394 -1.228 1.00 81.69 90 SER A CA 1
ATOM 662 C C . SER A 1 90 ? -9.524 17.293 -2.285 1.00 81.69 90 SER A C 1
ATOM 664 O O . SER A 1 90 ? -10.620 16.773 -2.466 1.00 81.69 90 SER A O 1
ATOM 666 N N . GLY A 1 91 ? -8.452 16.974 -3.016 1.00 79.81 91 GLY A N 1
ATOM 667 C CA . GLY A 1 91 ? -8.448 15.987 -4.101 1.00 79.81 91 GLY A CA 1
ATOM 668 C C . GLY A 1 91 ? -7.648 14.725 -3.783 1.00 79.81 91 GLY A C 1
ATOM 669 O O . GLY A 1 91 ? -7.491 13.874 -4.654 1.00 79.81 91 GLY A O 1
ATOM 670 N N . SER A 1 92 ? -7.113 14.611 -2.568 1.00 82.00 92 SER A N 1
ATOM 671 C CA . SER A 1 92 ? -6.274 13.491 -2.154 1.00 82.00 92 SER A CA 1
ATOM 672 C C . SER A 1 92 ? -6.596 13.066 -0.727 1.00 82.00 92 SER A C 1
ATOM 674 O O . SER A 1 92 ? -7.020 13.865 0.103 1.00 82.00 92 SER A O 1
ATOM 676 N N . ILE A 1 93 ? -6.396 11.783 -0.445 1.00 83.94 93 ILE A N 1
ATOM 677 C CA . ILE A 1 93 ? -6.490 11.236 0.908 1.00 83.94 93 ILE A CA 1
ATOM 678 C C . ILE A 1 93 ? -5.177 11.553 1.621 1.00 83.94 93 ILE A C 1
ATOM 680 O O . ILE A 1 93 ? -4.107 11.439 1.016 1.00 83.94 93 ILE A O 1
ATOM 684 N N . ALA A 1 94 ? -5.261 11.971 2.885 1.00 82.56 94 ALA A N 1
ATOM 685 C CA . ALA A 1 94 ? -4.077 12.232 3.690 1.00 82.56 94 ALA A CA 1
ATOM 686 C C . ALA A 1 94 ? -3.201 10.967 3.732 1.00 82.56 94 ALA A C 1
ATOM 688 O O . ALA A 1 94 ? -3.721 9.882 4.015 1.00 82.56 94 ALA A O 1
ATOM 689 N N . PRO A 1 95 ? -1.897 11.069 3.418 1.00 80.38 95 PRO A N 1
ATOM 690 C CA . PRO A 1 95 ? -1.013 9.919 3.505 1.00 80.38 95 PRO A CA 1
ATOM 691 C C . PRO A 1 95 ? -0.983 9.414 4.954 1.00 80.38 95 PRO A C 1
ATOM 693 O O . PRO A 1 95 ? -1.094 10.230 5.876 1.00 80.38 95 PRO A O 1
ATOM 696 N N . PRO A 1 96 ? -0.833 8.094 5.168 1.00 78.31 96 PRO A N 1
ATOM 697 C CA . PRO A 1 96 ? -0.752 7.549 6.514 1.00 78.31 96 PRO A CA 1
ATOM 698 C C . PRO A 1 96 ? 0.379 8.242 7.295 1.00 78.31 96 PRO A C 1
ATOM 700 O O . PRO A 1 96 ? 1.394 8.628 6.688 1.00 78.31 96 PRO A O 1
ATOM 703 N N . PRO A 1 97 ? 0.214 8.430 8.619 1.00 71.19 97 PRO A N 1
ATOM 704 C CA . PRO A 1 97 ? 1.286 8.946 9.459 1.00 71.19 97 PRO A CA 1
ATOM 705 C C . PRO A 1 97 ? 2.532 8.070 9.294 1.00 71.19 97 PRO A C 1
ATOM 707 O O . PRO A 1 97 ? 2.434 6.892 8.947 1.00 71.19 97 PRO A O 1
ATOM 710 N N . ALA A 1 98 ? 3.711 8.673 9.470 1.00 64.88 98 ALA A N 1
ATOM 711 C CA . ALA A 1 98 ? 4.954 7.914 9.422 1.00 64.88 98 ALA A CA 1
ATOM 712 C C . ALA A 1 98 ? 4.867 6.769 10.435 1.00 64.88 98 ALA A C 1
ATOM 714 O O . ALA A 1 98 ? 4.470 6.993 11.576 1.00 64.88 98 ALA A O 1
ATOM 715 N N . ASP A 1 99 ? 5.195 5.559 9.996 1.00 59.75 99 ASP A N 1
ATOM 716 C CA . ASP A 1 99 ? 5.222 4.412 10.887 1.00 59.75 99 ASP A CA 1
ATOM 717 C C . ASP A 1 99 ? 6.425 4.561 11.822 1.00 59.75 99 ASP A C 1
ATOM 719 O O . ASP A 1 99 ? 7.574 4.392 11.408 1.00 59.75 99 ASP A O 1
ATOM 723 N N . GLU A 1 100 ? 6.164 4.950 13.070 1.00 62.78 100 GLU A N 1
ATOM 724 C CA . GLU A 1 100 ? 7.204 5.140 14.083 1.00 62.78 100 GLU A CA 1
ATOM 725 C C . GLU A 1 100 ? 7.942 3.832 14.384 1.00 62.78 100 GLU A C 1
ATOM 727 O O . GLU A 1 100 ? 9.100 3.867 14.784 1.00 62.78 100 GLU A O 1
ATOM 732 N N . THR A 1 101 ? 7.339 2.674 14.087 1.00 58.00 101 THR A N 1
ATOM 733 C CA . THR A 1 101 ? 7.987 1.367 14.264 1.00 58.00 101 THR A CA 1
ATOM 734 C C . THR A 1 101 ? 9.174 1.151 13.318 1.00 58.00 101 THR A C 1
ATOM 736 O O . THR A 1 101 ? 10.034 0.320 13.590 1.00 58.00 101 THR A O 1
ATOM 739 N N . HIS A 1 102 ? 9.277 1.928 12.233 1.00 57.72 102 HIS A N 1
ATOM 740 C CA . HIS A 1 102 ? 10.448 1.949 11.353 1.00 57.72 102 HIS A CA 1
ATOM 741 C C . HIS A 1 102 ? 11.567 2.883 11.846 1.00 57.72 102 HIS A C 1
ATOM 743 O O . HIS A 1 102 ? 12.631 2.918 11.227 1.00 57.72 102 HIS A O 1
ATOM 749 N N . LEU A 1 103 ? 11.371 3.655 12.917 1.00 62.22 103 LEU A N 1
ATOM 750 C CA . LEU A 1 103 ? 12.446 4.465 13.503 1.00 62.22 103 LEU A CA 1
ATOM 751 C C . LEU A 1 103 ? 13.427 3.599 14.310 1.00 62.22 103 LEU A C 1
ATOM 753 O O . LEU A 1 103 ? 14.619 3.901 14.332 1.00 62.22 103 LEU A O 1
ATOM 757 N N . ASP A 1 104 ? 12.951 2.474 14.843 1.00 56.56 104 ASP A N 1
ATOM 758 C CA . ASP A 1 104 ? 13.732 1.512 15.622 1.00 56.56 104 ASP A CA 1
ATOM 759 C C . ASP A 1 104 ? 14.071 0.286 14.758 1.00 56.56 104 ASP A C 1
ATOM 761 O O . ASP A 1 104 ? 13.533 -0.806 14.931 1.00 56.56 104 ASP A O 1
ATOM 765 N N . HIS A 1 105 ? 14.940 0.467 13.757 1.00 51.56 105 HIS A N 1
ATOM 766 C CA . HIS A 1 105 ? 15.308 -0.625 12.838 1.00 51.56 105 HIS A CA 1
ATOM 767 C C . HIS A 1 105 ? 16.064 -1.777 13.521 1.00 51.56 105 HIS A C 1
ATOM 769 O O . HIS A 1 105 ? 16.028 -2.903 13.028 1.00 51.56 105 HIS A O 1
ATOM 775 N N . ASP A 1 106 ? 16.687 -1.515 14.670 1.00 49.47 106 ASP A N 1
ATOM 776 C CA . ASP A 1 106 ? 17.431 -2.495 15.445 1.00 49.47 106 ASP A CA 1
ATOM 777 C C . ASP A 1 106 ? 16.971 -2.406 16.906 1.00 49.47 106 ASP A C 1
ATOM 779 O O . ASP A 1 106 ? 17.390 -1.512 17.640 1.00 49.47 106 ASP A O 1
ATOM 783 N N . GLY A 1 107 ? 16.132 -3.342 17.360 1.00 51.59 107 GLY A N 1
ATOM 784 C CA . GLY A 1 107 ? 15.701 -3.468 18.765 1.00 51.59 107 GLY A CA 1
ATOM 785 C C . GLY A 1 107 ? 16.825 -3.812 19.761 1.00 51.59 107 GLY A C 1
ATOM 786 O O . GLY A 1 107 ? 16.565 -4.450 20.776 1.00 51.59 107 GLY A O 1
ATOM 787 N N . ASP A 1 108 ? 18.070 -3.453 19.440 1.00 49.91 108 ASP A N 1
ATOM 788 C CA . ASP A 1 108 ? 19.288 -3.639 20.235 1.00 49.91 108 ASP A CA 1
ATOM 789 C C . ASP A 1 108 ? 19.786 -2.314 20.851 1.00 49.91 108 ASP A C 1
ATOM 791 O O . ASP A 1 108 ? 20.717 -2.302 21.653 1.00 49.91 108 ASP A O 1
ATOM 795 N N . MET A 1 109 ? 19.172 -1.180 20.496 1.00 51.91 109 MET A N 1
ATOM 796 C CA . MET A 1 109 ? 19.565 0.141 20.986 1.00 51.91 109 MET A CA 1
ATOM 797 C C . MET A 1 109 ? 18.346 0.868 21.556 1.00 51.91 109 MET A C 1
ATOM 799 O O . MET A 1 109 ? 17.661 1.593 20.841 1.00 51.91 109 MET A O 1
ATOM 803 N N . ASP A 1 110 ? 18.105 0.721 22.861 1.00 54.00 110 ASP A N 1
ATOM 804 C CA . ASP A 1 110 ? 17.263 1.662 23.604 1.00 54.00 110 ASP A CA 1
ATOM 805 C C . ASP A 1 110 ? 17.953 3.033 23.554 1.00 54.00 110 ASP A C 1
ATOM 807 O O . ASP A 1 110 ? 18.858 3.337 24.340 1.00 54.00 110 ASP A O 1
ATOM 811 N N . VAL A 1 111 ? 17.587 3.860 22.574 1.00 57.66 111 VAL A N 1
ATOM 812 C CA . VAL A 1 111 ? 18.047 5.244 22.519 1.00 57.66 111 VAL A CA 1
ATOM 813 C C . VAL A 1 111 ? 17.419 5.951 23.710 1.00 57.66 111 VAL A C 1
ATOM 815 O O . VAL A 1 111 ? 16.235 6.276 23.702 1.00 57.66 111 VAL A O 1
ATOM 818 N N . ASP A 1 112 ? 18.207 6.187 24.759 1.00 56.75 112 ASP A N 1
ATOM 819 C CA . ASP A 1 112 ? 17.760 6.981 25.896 1.00 56.75 112 ASP A CA 1
ATOM 820 C C . ASP A 1 112 ? 17.573 8.438 25.444 1.00 56.75 112 ASP A C 1
ATOM 822 O O . ASP A 1 112 ? 18.494 9.263 25.431 1.00 56.75 112 ASP A O 1
ATOM 826 N N . ILE A 1 113 ? 16.344 8.745 25.031 1.00 63.91 113 ILE A N 1
ATOM 827 C CA . ILE A 1 113 ? 15.899 10.064 24.577 1.00 63.91 113 ILE A CA 1
ATOM 828 C C . ILE A 1 113 ? 16.201 11.123 25.650 1.00 63.91 113 ILE A C 1
ATOM 830 O O . ILE A 1 113 ? 16.489 12.275 25.318 1.00 63.91 113 ILE A O 1
ATOM 834 N N . SER A 1 114 ? 16.216 10.739 26.936 1.00 62.31 114 SER A N 1
ATOM 835 C CA . SER A 1 114 ? 16.526 11.651 28.040 1.00 62.31 114 SER A CA 1
ATOM 836 C C . SER A 1 114 ? 17.989 12.110 28.041 1.00 62.31 114 SER A C 1
ATOM 838 O O . SER A 1 114 ? 18.272 13.254 28.400 1.00 62.31 114 SER A O 1
ATOM 840 N N . LEU A 1 115 ? 18.910 11.277 27.544 1.00 61.84 115 LEU A N 1
ATOM 841 C CA . LEU A 1 115 ? 20.328 11.611 27.406 1.00 61.84 115 LEU A CA 1
ATOM 842 C C . LEU A 1 115 ? 20.589 12.536 26.204 1.00 61.84 115 LEU A C 1
ATOM 844 O O . LEU A 1 115 ? 21.476 13.387 26.258 1.00 61.84 115 LEU A O 1
ATOM 848 N N . SER A 1 116 ? 19.788 12.405 25.142 1.00 66.19 116 SER A N 1
ATOM 849 C CA . SER A 1 116 ? 19.875 13.243 23.931 1.00 66.19 116 SER A CA 1
ATOM 850 C C . SER A 1 116 ? 19.232 14.625 24.103 1.00 66.19 116 SER A C 1
ATOM 852 O O . SER A 1 116 ? 19.577 15.564 23.389 1.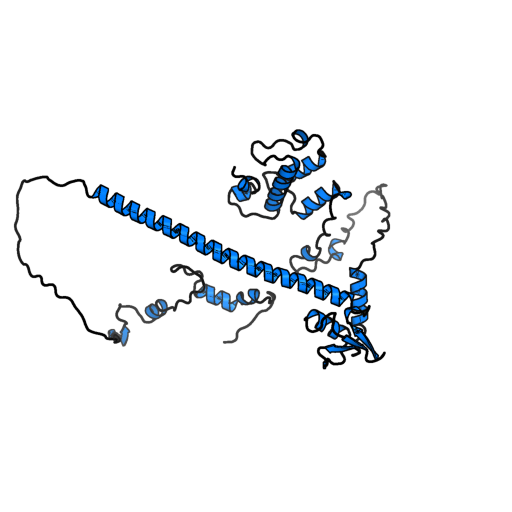00 66.19 116 SER A O 1
ATOM 854 N N . MET A 1 117 ? 18.323 14.765 25.072 1.00 73.44 117 MET A N 1
ATOM 855 C CA . MET A 1 117 ? 17.650 16.022 25.428 1.00 73.44 117 MET A CA 1
ATOM 856 C C . MET A 1 117 ? 18.389 16.815 26.517 1.00 73.44 117 MET A C 1
ATOM 858 O O . MET A 1 117 ? 17.908 17.869 26.941 1.00 73.44 117 MET A O 1
ATOM 862 N N . LEU A 1 118 ? 19.542 16.332 26.996 1.00 70.94 118 LEU A N 1
ATOM 863 C CA . LEU A 1 118 ? 20.312 17.040 28.010 1.00 70.94 118 LEU A CA 1
ATOM 864 C C . LEU A 1 118 ? 20.950 18.287 27.367 1.00 70.94 118 LEU A C 1
ATOM 866 O O . LEU A 1 118 ? 21.789 18.144 26.472 1.00 70.94 118 LEU A O 1
ATOM 870 N N . PRO A 1 119 ? 20.576 19.515 27.778 1.00 67.00 119 PRO A N 1
ATOM 871 C CA . PRO A 1 119 ? 21.178 20.713 27.213 1.00 67.00 119 PRO A CA 1
ATOM 872 C C . PRO A 1 119 ? 22.695 20.664 27.447 1.00 67.00 119 PRO A C 1
ATOM 874 O O . PRO A 1 119 ? 23.126 20.234 28.525 1.00 67.00 119 PRO A O 1
ATOM 877 N N . PRO A 1 120 ? 23.523 21.088 26.471 1.00 67.75 120 PRO A N 1
ATOM 878 C CA . PRO A 1 120 ? 24.963 21.129 26.674 1.00 67.75 120 PRO A CA 1
ATOM 879 C C . PRO A 1 120 ? 25.262 21.941 27.943 1.00 67.75 120 PRO A C 1
ATOM 881 O O . PRO A 1 120 ? 24.590 22.952 28.185 1.00 67.75 120 PRO A O 1
ATOM 884 N N . PRO A 1 121 ? 26.238 21.520 28.773 1.00 59.34 121 PRO A N 1
ATOM 885 C CA . PRO A 1 121 ? 26.582 22.270 29.972 1.00 59.34 121 PRO A CA 1
ATOM 886 C C . PRO A 1 121 ? 26.892 23.710 29.555 1.00 59.34 121 PRO A C 1
ATOM 888 O O . PRO A 1 121 ? 27.617 23.900 28.572 1.00 59.34 121 PRO A O 1
ATOM 891 N N . PRO A 1 122 ? 26.338 24.727 30.240 1.00 54.03 122 PRO A N 1
ATOM 892 C CA . PRO A 1 122 ? 26.482 26.103 29.802 1.00 54.03 122 PRO A CA 1
ATOM 893 C C . PRO A 1 122 ? 27.966 26.468 29.812 1.00 54.03 122 PRO A C 1
ATOM 895 O O . PRO A 1 122 ? 28.562 26.679 30.870 1.00 54.03 122 PRO A O 1
ATOM 898 N N . SER A 1 123 ? 28.581 26.545 28.629 1.00 55.47 123 SER A N 1
ATOM 899 C CA . SER A 1 123 ? 29.860 27.227 28.487 1.00 55.47 123 SER A CA 1
ATOM 900 C C . SER A 1 123 ? 29.593 28.681 28.847 1.00 55.47 123 SER A C 1
ATOM 902 O O . SER A 1 123 ? 28.723 29.312 28.246 1.00 55.47 123 SER A O 1
ATOM 904 N N . GLY A 1 124 ? 30.271 29.156 29.887 1.00 44.62 124 GLY A N 1
ATOM 905 C CA . GLY A 1 124 ? 29.967 30.406 30.568 1.00 44.62 124 GLY A CA 1
ATOM 906 C C . GLY A 1 124 ? 29.608 31.575 29.647 1.00 44.62 124 GLY A C 1
ATOM 907 O O . GLY A 1 124 ? 30.293 31.840 28.668 1.00 44.62 124 GLY A O 1
ATOM 908 N N . ALA A 1 125 ? 28.536 32.262 30.047 1.00 46.09 125 ALA A N 1
ATOM 909 C CA . ALA A 1 125 ? 28.179 33.649 29.766 1.00 46.09 125 ALA A CA 1
ATOM 910 C C . ALA A 1 125 ? 28.455 34.182 28.347 1.00 46.09 125 ALA A C 1
ATOM 912 O O . ALA A 1 125 ? 29.579 34.555 28.039 1.00 46.09 125 ALA A O 1
ATOM 913 N N . MET A 1 126 ? 27.388 34.425 27.573 1.00 38.97 126 MET A N 1
ATOM 914 C CA . MET A 1 126 ? 27.023 35.787 27.144 1.00 38.97 126 MET A CA 1
ATOM 915 C C . MET A 1 126 ? 25.640 35.853 26.470 1.00 38.97 126 MET A C 1
ATOM 917 O O . MET A 1 126 ? 25.296 35.024 25.637 1.00 38.97 126 MET A O 1
ATOM 921 N N . ALA A 1 127 ? 24.939 36.942 26.804 1.00 40.91 127 ALA A N 1
ATOM 922 C CA . ALA A 1 127 ? 23.853 37.614 26.087 1.00 40.91 127 ALA A CA 1
ATOM 923 C C . ALA A 1 127 ? 22.455 36.962 26.060 1.00 40.91 127 ALA A C 1
ATOM 925 O O . ALA A 1 127 ? 22.132 36.098 25.252 1.00 40.91 127 ALA A O 1
ATOM 926 N N . SER A 1 128 ? 21.573 37.535 26.883 1.00 50.38 128 SER A N 1
ATOM 927 C CA . SER A 1 128 ? 20.124 37.571 26.686 1.00 50.38 128 SER A CA 1
ATOM 928 C C . SER A 1 128 ? 19.785 38.062 25.272 1.00 50.38 128 SER A C 1
ATOM 930 O O . SER A 1 128 ? 20.038 39.226 24.946 1.00 50.38 128 SER A O 1
ATOM 932 N N . SER A 1 129 ? 19.199 37.200 24.444 1.00 45.25 129 SER A N 1
ATOM 933 C CA . SER A 1 129 ? 18.563 37.606 23.190 1.00 45.25 129 SER A CA 1
ATOM 934 C C . SER A 1 129 ? 17.088 37.945 23.458 1.00 45.25 129 SER A C 1
ATOM 936 O O . SER A 1 129 ? 16.396 37.125 24.055 1.00 45.25 129 SER A O 1
ATOM 938 N N . PRO A 1 130 ? 16.569 39.114 23.035 1.00 53.41 130 PRO A N 1
ATOM 939 C CA . PRO A 1 130 ? 15.186 39.536 23.284 1.00 53.41 130 PRO A CA 1
ATOM 940 C C . PRO A 1 130 ? 14.155 38.917 22.316 1.00 53.41 130 PRO A C 1
ATOM 942 O O . PRO A 1 130 ? 13.053 39.441 22.184 1.00 53.41 130 PRO A O 1
ATOM 945 N N . TYR A 1 131 ? 14.489 37.818 21.636 1.00 48.31 131 TYR A N 1
ATOM 946 C CA . TYR A 1 131 ? 13.577 37.086 20.748 1.00 48.31 131 TYR A CA 1
ATOM 947 C C . TYR A 1 131 ? 13.303 35.678 21.286 1.00 48.31 131 TYR A C 1
ATOM 949 O O . TYR A 1 131 ? 13.627 34.676 20.657 1.00 48.31 131 TYR A O 1
ATOM 957 N N . GLU A 1 132 ? 12.688 35.603 22.463 1.00 42.25 132 GLU A N 1
ATOM 958 C CA . GLU A 1 132 ? 12.009 34.393 22.923 1.00 42.25 132 GLU A CA 1
ATOM 959 C C . GLU A 1 132 ? 10.551 34.479 22.447 1.00 42.25 132 GLU A C 1
ATOM 961 O O . GLU A 1 132 ? 9.687 35.056 23.104 1.00 42.25 132 GLU A O 1
ATOM 966 N N . MET A 1 133 ? 10.280 33.993 21.231 1.00 42.12 133 MET A N 1
ATOM 967 C CA . MET A 1 133 ? 8.900 33.766 20.800 1.00 42.12 133 MET A CA 1
ATOM 968 C C . MET A 1 133 ? 8.414 32.479 21.457 1.00 42.12 133 MET A C 1
ATOM 970 O O . MET A 1 133 ? 8.723 31.383 20.995 1.00 42.12 133 MET A O 1
ATOM 974 N N . ALA A 1 134 ? 7.644 32.626 22.533 1.00 47.38 134 ALA A N 1
ATOM 975 C CA . ALA A 1 134 ? 6.834 31.546 23.067 1.00 47.38 134 ALA A CA 1
ATOM 976 C C . ALA A 1 134 ? 5.846 31.098 21.980 1.00 47.38 134 ALA A C 1
ATOM 978 O O . ALA A 1 134 ? 4.877 31.796 21.673 1.00 47.38 134 ALA A O 1
ATOM 979 N N . VAL A 1 135 ? 6.106 29.941 21.372 1.00 44.47 135 VAL A N 1
ATOM 980 C CA . VAL A 1 135 ? 5.105 29.242 20.571 1.00 44.47 135 VAL A CA 1
ATOM 981 C C . VAL A 1 135 ? 4.083 28.713 21.568 1.00 44.47 135 VAL A C 1
ATOM 983 O O . VAL A 1 135 ? 4.309 27.707 22.232 1.00 44.47 135 VAL A O 1
ATOM 986 N N . ALA A 1 136 ? 2.985 29.449 21.733 1.00 48.34 136 ALA A N 1
ATOM 987 C CA . ALA A 1 136 ? 1.815 28.938 22.421 1.00 48.34 136 ALA A CA 1
ATOM 988 C C . ALA A 1 136 ? 1.306 27.739 21.616 1.00 48.34 136 ALA A C 1
ATOM 990 O O . ALA A 1 136 ? 0.825 27.892 20.492 1.00 48.34 136 ALA A O 1
ATOM 991 N N . GLU A 1 137 ? 1.482 26.551 22.180 1.00 47.19 137 GLU A N 1
ATOM 992 C CA . GLU A 1 137 ? 0.954 25.303 21.657 1.00 47.19 137 GLU A CA 1
ATOM 993 C C . GLU A 1 137 ? -0.564 25.454 21.493 1.00 47.19 137 GLU A C 1
ATOM 995 O O . GLU A 1 137 ? -1.307 25.639 22.460 1.00 47.19 137 GLU A O 1
ATOM 1000 N N . ALA A 1 138 ? -1.024 25.479 20.242 1.00 38.00 138 ALA A N 1
ATOM 1001 C CA . ALA A 1 138 ? -2.446 25.466 19.952 1.00 38.00 138 ALA A CA 1
ATOM 1002 C C . ALA A 1 138 ? -2.998 24.102 20.395 1.00 38.00 138 ALA A C 1
ATOM 1004 O O . ALA A 1 138 ? -2.408 23.081 20.032 1.00 38.00 138 ALA A O 1
ATOM 1005 N N . PRO A 1 139 ? -4.111 24.044 21.149 1.00 40.56 139 PRO A N 1
ATOM 1006 C CA . PRO A 1 139 ? -4.705 22.774 21.526 1.00 40.56 139 PRO A CA 1
ATOM 1007 C C . PRO A 1 139 ? -5.153 22.056 20.252 1.00 40.56 139 PRO A C 1
ATOM 1009 O O . PRO A 1 139 ? -6.125 22.447 19.603 1.00 40.56 139 PRO A O 1
ATOM 1012 N N . SER A 1 140 ? -4.417 21.011 19.882 1.00 41.38 140 SER A N 1
ATOM 1013 C CA . SER A 1 140 ? -4.842 20.061 18.869 1.00 41.38 140 SER A CA 1
ATOM 1014 C C . SER A 1 140 ? -6.034 19.305 19.445 1.00 41.38 140 SER A C 1
ATOM 1016 O O . SER A 1 140 ? -5.905 18.438 20.306 1.00 41.38 140 SER A O 1
ATOM 1018 N N . GLN A 1 141 ? -7.236 19.674 19.008 1.00 43.31 141 GLN A N 1
ATOM 1019 C CA . GLN A 1 141 ? -8.397 18.815 19.183 1.00 43.31 141 GLN A CA 1
ATOM 1020 C C . GLN A 1 141 ? -8.184 17.603 18.274 1.00 43.31 141 GLN A C 1
ATOM 1022 O O . GLN A 1 141 ? -8.548 17.628 17.099 1.00 43.31 141 GLN A O 1
ATOM 1027 N N . ARG A 1 142 ? -7.523 16.568 18.807 1.00 47.72 142 ARG A N 1
ATOM 1028 C CA . ARG A 1 142 ? -7.590 15.224 18.233 1.00 47.72 142 ARG A CA 1
ATOM 1029 C C . ARG A 1 142 ? -9.065 14.851 18.174 1.00 47.72 142 ARG A C 1
ATOM 1031 O O . ARG A 1 142 ? -9.792 15.014 19.158 1.00 47.72 142 ARG A O 1
ATOM 1038 N N . GLY A 1 143 ? -9.522 14.437 16.995 1.00 51.53 143 GLY A N 1
ATOM 1039 C CA . GLY A 1 143 ? -10.816 13.772 16.881 1.00 51.53 143 GLY A CA 1
ATOM 1040 C C . GLY A 1 143 ? -10.831 12.523 17.771 1.00 51.53 143 GLY A C 1
ATOM 1041 O O . GLY A 1 143 ? -9.778 12.110 18.244 1.00 51.53 143 GLY A O 1
ATOM 1042 N N . PRO A 1 144 ? -12.000 11.930 18.043 1.00 47.44 144 PRO A N 1
ATOM 1043 C CA . PRO A 1 144 ? -12.081 10.740 18.881 1.00 47.44 144 PRO A CA 1
ATOM 1044 C C . PRO A 1 144 ? -11.212 9.620 18.288 1.00 47.44 144 PRO A C 1
ATOM 1046 O O . PRO A 1 144 ? -11.512 9.067 17.228 1.00 47.44 144 PRO A O 1
ATOM 1049 N N . ASP A 1 145 ? -10.101 9.341 18.965 1.00 57.03 145 ASP A N 1
ATOM 1050 C CA . ASP A 1 145 ? -9.105 8.346 18.598 1.00 57.03 145 ASP A CA 1
ATOM 1051 C C . ASP A 1 145 ? -9.708 6.947 18.820 1.00 57.03 145 ASP A C 1
ATOM 1053 O O . ASP A 1 145 ? -9.649 6.380 19.909 1.00 57.03 145 ASP A O 1
ATOM 1057 N N . SER A 1 146 ? -10.328 6.385 17.777 1.00 60.97 146 SER A N 1
ATOM 1058 C CA . SER A 1 146 ? -10.924 5.033 17.795 1.00 60.97 146 SER A CA 1
ATOM 1059 C C . SER A 1 146 ? -9.958 3.952 18.304 1.00 60.97 146 SER A C 1
ATOM 1061 O O . SER A 1 146 ? -10.364 3.007 18.975 1.00 60.97 146 SER A O 1
ATOM 1063 N N . HIS A 1 147 ? -8.661 4.114 18.042 1.00 63.78 147 HIS A N 1
ATOM 1064 C CA . HIS A 1 147 ? -7.617 3.213 18.519 1.00 63.78 147 HIS A CA 1
ATOM 1065 C C . HIS A 1 147 ? -7.368 3.342 20.034 1.00 63.78 147 HIS A C 1
ATOM 1067 O O . HIS A 1 147 ? -7.170 2.337 20.723 1.00 63.78 147 HIS A O 1
ATOM 1073 N N . ASP A 1 148 ? -7.454 4.557 20.577 1.00 73.31 148 ASP A N 1
ATOM 1074 C CA . ASP A 1 148 ? -7.304 4.805 22.012 1.00 73.31 148 ASP A CA 1
ATOM 1075 C C . ASP A 1 148 ? -8.516 4.273 22.783 1.00 73.31 148 ASP A C 1
ATOM 1077 O O . ASP A 1 148 ? -8.358 3.663 23.841 1.00 73.31 148 ASP A O 1
ATOM 1081 N N . GLU A 1 149 ? -9.719 4.402 22.218 1.00 74.50 149 GLU A N 1
ATOM 1082 C CA . GLU A 1 149 ? -10.946 3.844 22.793 1.00 74.50 149 GLU A CA 1
ATOM 1083 C C . GLU A 1 149 ? -10.900 2.307 22.854 1.00 74.50 149 GLU A C 1
ATOM 1085 O O . GLU A 1 149 ? -11.180 1.721 23.904 1.00 74.50 149 GLU A O 1
ATOM 1090 N N . LEU A 1 150 ? -10.446 1.650 21.781 1.00 74.00 150 LEU A N 1
ATOM 1091 C CA . LEU A 1 150 ? -10.258 0.194 21.732 1.00 74.00 150 LEU A CA 1
ATOM 1092 C C . LEU A 1 150 ? -9.179 -0.294 22.704 1.00 74.00 150 LEU A C 1
ATOM 1094 O O . LEU A 1 150 ? -9.359 -1.322 23.361 1.00 74.00 150 LEU A O 1
ATOM 1098 N N . SER A 1 151 ? -8.070 0.439 22.834 1.00 78.00 151 SER A N 1
ATOM 1099 C CA . SER A 1 151 ? -7.011 0.095 23.789 1.00 78.00 151 SER A CA 1
ATOM 1100 C C . SER A 1 151 ? -7.479 0.248 25.242 1.00 78.00 151 SER A C 1
ATOM 1102 O O . SER A 1 151 ? -7.187 -0.606 26.081 1.00 78.00 151 SER A O 1
ATOM 1104 N N . ALA A 1 152 ? -8.291 1.270 25.530 1.00 80.75 152 ALA A N 1
ATOM 1105 C CA . ALA A 1 152 ? -8.904 1.473 26.835 1.00 80.75 152 ALA A CA 1
ATOM 1106 C C . ALA A 1 152 ? -9.960 0.398 27.151 1.00 80.75 152 ALA A C 1
ATOM 1108 O O . ALA A 1 152 ? -10.013 -0.091 28.282 1.00 80.75 152 ALA A O 1
ATOM 1109 N N . LEU A 1 153 ? -10.776 -0.001 26.169 1.00 77.75 153 LEU A N 1
ATOM 1110 C CA . LEU A 1 153 ? -11.724 -1.118 26.275 1.00 77.75 153 LEU A CA 1
ATOM 1111 C C . LEU A 1 153 ? -10.995 -2.435 26.551 1.00 77.75 153 LEU A C 1
ATOM 1113 O O . LEU A 1 153 ? -11.330 -3.137 27.505 1.00 77.75 153 LEU A O 1
ATOM 1117 N N . LYS A 1 154 ? -9.936 -2.725 25.790 1.00 78.88 154 LYS A N 1
ATOM 1118 C CA . LYS A 1 154 ? -9.081 -3.896 25.999 1.00 78.88 154 LYS A CA 1
ATOM 1119 C C . LYS A 1 154 ? -8.484 -3.910 27.407 1.00 78.88 154 LYS A C 1
ATOM 1121 O O . LYS A 1 154 ? -8.604 -4.915 28.098 1.00 78.88 154 LYS A O 1
ATOM 1126 N N . ALA A 1 155 ? -7.922 -2.795 27.872 1.00 79.50 155 ALA A N 1
ATOM 1127 C CA . ALA A 1 155 ? -7.338 -2.700 29.211 1.00 79.50 155 ALA A CA 1
ATOM 1128 C C . ALA A 1 155 ? -8.372 -2.929 30.332 1.00 79.50 155 ALA A C 1
ATOM 1130 O O . ALA A 1 155 ? -8.053 -3.517 31.367 1.00 79.50 155 ALA A O 1
ATOM 1131 N N . ARG A 1 156 ? -9.628 -2.502 30.134 1.00 80.31 156 ARG A N 1
ATOM 1132 C CA . ARG A 1 156 ? -10.731 -2.776 31.072 1.00 80.31 156 ARG A CA 1
ATOM 1133 C C . ARG A 1 156 ? -11.123 -4.251 31.077 1.00 80.31 156 ARG A C 1
ATOM 1135 O O . ARG A 1 156 ? -11.310 -4.815 32.152 1.00 80.31 156 ARG A O 1
ATOM 1142 N N . LEU A 1 157 ? -11.201 -4.873 29.902 1.00 78.94 157 LEU A N 1
ATOM 1143 C CA . LEU A 1 157 ? -11.502 -6.300 29.760 1.00 78.94 157 LEU A CA 1
ATOM 1144 C C . LEU A 1 157 ? -10.372 -7.182 30.314 1.00 78.94 157 LEU A C 1
ATOM 1146 O O . LEU A 1 157 ? -10.639 -8.219 30.911 1.00 78.94 157 LEU A O 1
ATOM 1150 N N . GLU A 1 158 ? -9.116 -6.746 30.198 1.00 79.19 158 GLU A N 1
ATOM 1151 C CA . GLU A 1 158 ? -7.947 -7.416 30.783 1.00 79.19 158 GLU A CA 1
ATOM 1152 C C . GLU A 1 158 ? -7.872 -7.294 32.311 1.00 79.19 158 GLU A C 1
ATOM 1154 O O . GLU A 1 158 ? -7.298 -8.159 32.983 1.00 79.19 158 GLU A O 1
ATOM 1159 N N . ALA A 1 159 ? -8.469 -6.243 32.878 1.00 79.12 159 ALA A N 1
ATOM 1160 C CA . ALA A 1 159 ? -8.550 -6.068 34.321 1.00 79.12 159 ALA A CA 1
ATOM 1161 C C . ALA A 1 159 ? -9.513 -7.075 34.980 1.00 79.12 159 ALA A C 1
ATOM 1163 O O . ALA A 1 159 ? -9.286 -7.462 36.132 1.00 79.12 159 ALA A O 1
ATOM 1164 N N . ASP A 1 160 ? -10.550 -7.539 34.269 1.00 74.88 160 ASP A N 1
ATOM 1165 C CA . ASP A 1 160 ? -11.474 -8.556 34.778 1.00 74.88 160 ASP A CA 1
ATOM 1166 C C . ASP A 1 160 ? -11.026 -9.980 34.415 1.00 74.88 160 ASP A C 1
ATOM 1168 O O . ASP A 1 160 ? -11.300 -10.524 33.346 1.00 74.88 160 ASP A O 1
ATOM 1172 N N . LYS A 1 161 ? -10.345 -10.625 35.365 1.00 78.81 161 LYS A N 1
ATOM 1173 C CA . LYS A 1 161 ? -9.867 -12.011 35.232 1.00 78.81 161 LYS A CA 1
ATOM 1174 C C . LYS A 1 161 ? -10.934 -13.066 35.537 1.00 78.81 161 LYS A C 1
ATOM 1176 O O . LYS A 1 161 ? -10.604 -14.249 35.623 1.00 78.81 161 LYS A O 1
ATOM 1181 N N . ARG A 1 162 ? -12.187 -12.682 35.797 1.00 81.56 162 ARG A N 1
ATOM 1182 C CA . ARG A 1 162 ? -13.215 -13.640 36.217 1.00 81.56 162 ARG A CA 1
ATOM 1183 C C . ARG A 1 162 ? -13.756 -14.419 35.013 1.00 81.56 162 ARG A C 1
ATOM 1185 O O . ARG A 1 162 ? -14.150 -13.807 34.023 1.00 81.56 162 ARG A O 1
ATOM 1192 N N . PRO A 1 163 ? -13.836 -15.759 35.098 1.00 84.25 163 PRO A N 1
ATOM 1193 C CA . PRO A 1 163 ? -14.477 -16.558 34.065 1.00 84.25 163 PRO A CA 1
ATOM 1194 C C . PRO A 1 163 ? -15.995 -16.345 34.136 1.00 84.25 163 PRO A C 1
ATOM 1196 O O . PRO A 1 163 ? -16.646 -16.752 35.100 1.00 84.25 163 PRO A O 1
ATOM 1199 N N . ARG A 1 164 ? -16.545 -15.651 33.138 1.00 87.12 164 ARG A N 1
ATOM 1200 C CA . ARG A 1 164 ? -17.947 -15.198 33.082 1.00 87.12 164 ARG A CA 1
ATOM 1201 C C . ARG A 1 164 ? -18.668 -15.682 31.827 1.00 87.12 164 ARG A C 1
ATOM 1203 O O . ARG A 1 164 ? -19.878 -15.890 31.859 1.00 87.12 164 ARG A O 1
ATOM 1210 N N . TRP A 1 165 ? -17.934 -15.851 30.738 1.00 88.00 165 TRP A N 1
ATOM 1211 C CA . TRP A 1 165 ? -18.483 -15.913 29.393 1.00 88.00 165 TRP A CA 1
ATOM 1212 C C . TRP A 1 165 ? -18.558 -17.346 28.890 1.00 88.00 165 TRP A C 1
ATOM 1214 O O . TRP A 1 165 ? -17.544 -18.024 28.860 1.00 88.00 165 TRP A O 1
ATOM 1224 N N . VAL A 1 166 ? -19.734 -17.813 28.487 1.00 91.19 166 VAL A N 1
ATOM 1225 C CA . VAL A 1 166 ? -19.932 -19.152 27.915 1.00 91.19 166 VAL A CA 1
ATOM 1226 C C . VAL A 1 166 ? -20.329 -18.984 26.459 1.00 91.19 166 VAL A C 1
ATOM 1228 O O . VAL A 1 166 ? -21.310 -18.304 26.171 1.00 91.19 166 VAL A O 1
ATOM 1231 N N . VAL A 1 167 ? -19.577 -19.582 25.541 1.00 91.62 167 VAL A N 1
ATOM 1232 C CA . VAL A 1 167 ? -19.893 -19.510 24.107 1.00 91.62 167 VAL A CA 1
ATOM 1233 C C . VAL A 1 167 ? -20.683 -20.747 23.717 1.00 91.62 167 VAL A C 1
ATOM 1235 O O . VAL A 1 167 ? -20.226 -21.867 23.933 1.00 91.62 167 VAL A O 1
ATOM 1238 N N . ILE A 1 168 ? -21.855 -20.551 23.131 1.00 89.44 168 ILE A N 1
ATOM 1239 C CA . ILE A 1 168 ? -22.685 -21.611 22.571 1.00 89.44 168 ILE A CA 1
ATOM 1240 C C . ILE A 1 168 ? -22.396 -21.657 21.075 1.00 89.44 168 ILE A C 1
ATOM 1242 O O . ILE A 1 168 ? -22.805 -20.775 20.318 1.00 89.44 168 ILE A O 1
ATOM 1246 N N . LYS A 1 169 ? -21.689 -22.704 20.655 1.00 89.00 169 LYS A N 1
ATOM 1247 C CA . LYS A 1 169 ? -21.328 -22.937 19.257 1.00 89.00 169 LYS A CA 1
ATOM 1248 C C . LYS A 1 169 ? -21.796 -24.322 18.845 1.00 89.00 169 LYS A C 1
ATOM 1250 O O . LYS A 1 169 ? -21.547 -25.294 19.553 1.00 89.00 169 LYS A O 1
ATOM 1255 N N . ASP A 1 170 ? -22.511 -24.413 17.726 1.00 84.12 170 ASP A N 1
ATOM 1256 C CA . ASP A 1 170 ? -23.051 -25.677 17.200 1.00 84.12 170 ASP A CA 1
ATOM 1257 C C . ASP A 1 170 ? -23.880 -26.482 18.232 1.00 84.12 170 ASP A C 1
ATOM 1259 O O . ASP A 1 170 ? -23.925 -27.712 18.208 1.00 84.12 170 ASP A O 1
ATOM 1263 N N . GLY A 1 171 ? -24.536 -25.786 19.170 1.00 83.25 171 GLY A N 1
ATOM 1264 C CA . GLY A 1 171 ? -25.316 -26.400 20.251 1.00 83.25 171 GLY A CA 1
ATOM 1265 C C . GLY A 1 171 ? -24.486 -27.011 21.388 1.00 83.25 171 GLY A C 1
ATOM 1266 O O . GLY A 1 171 ? -25.040 -27.745 22.207 1.00 83.25 171 GLY A O 1
ATOM 1267 N N . MET A 1 172 ? -23.182 -26.730 21.450 1.00 86.06 172 MET A N 1
ATOM 1268 C CA . MET A 1 172 ? -22.298 -27.111 22.551 1.00 86.06 172 MET A CA 1
ATOM 1269 C C . MET A 1 172 ? -21.896 -25.887 23.378 1.00 86.06 172 MET A C 1
ATOM 1271 O O . MET A 1 172 ? -21.491 -24.859 22.834 1.00 86.06 172 MET A O 1
ATOM 1275 N N . ASP A 1 173 ? -21.971 -26.029 24.703 1.00 87.31 173 ASP A N 1
ATOM 1276 C CA . ASP A 1 173 ? -21.519 -25.015 25.654 1.00 87.31 173 ASP A CA 1
ATOM 1277 C C . ASP A 1 173 ? -19.998 -25.119 25.820 1.00 87.31 173 ASP A C 1
ATOM 1279 O O . ASP A 1 173 ? -19.470 -26.062 26.421 1.00 87.31 173 ASP A O 1
ATOM 1283 N N . HIS A 1 174 ? -19.278 -24.132 25.306 1.00 84.31 174 HIS A N 1
ATOM 1284 C CA . HIS A 1 174 ? -17.850 -23.982 25.524 1.00 84.31 174 HIS A CA 1
ATOM 1285 C C . HIS A 1 174 ? -17.639 -23.116 26.759 1.00 84.31 174 HIS A C 1
ATOM 1287 O O . HIS A 1 174 ? -18.142 -21.999 26.790 1.00 84.31 174 HIS A O 1
ATOM 1293 N N . GLY A 1 175 ? -16.928 -23.711 27.732 1.00 77.44 175 GLY A N 1
ATOM 1294 C CA . GLY A 1 175 ? -16.573 -23.295 29.099 1.00 77.44 175 GLY A CA 1
ATOM 1295 C C . GLY A 1 175 ? -16.751 -21.835 29.541 1.00 77.44 175 GLY A C 1
ATOM 1296 O O . GLY A 1 175 ? -16.843 -20.923 28.739 1.00 77.44 175 GLY A O 1
ATOM 1297 N N . PRO A 1 176 ? -16.735 -21.565 30.856 1.00 85.38 176 PRO A N 1
ATOM 1298 C CA . PRO A 1 176 ? -16.701 -20.187 31.320 1.00 85.38 176 PRO A CA 1
ATOM 1299 C C . PRO A 1 176 ? -15.304 -19.599 31.053 1.00 85.38 176 PRO A C 1
ATOM 1301 O O . PRO A 1 176 ? -14.345 -19.905 31.758 1.00 85.38 176 PRO A O 1
ATOM 1304 N N . PHE A 1 177 ? -15.196 -18.771 30.021 1.00 89.12 177 PHE A N 1
ATOM 1305 C CA . PHE A 1 177 ? -14.010 -18.016 29.640 1.00 89.12 177 PHE A CA 1
ATOM 1306 C C . PHE A 1 177 ? -13.947 -16.680 30.382 1.00 89.12 177 PHE A C 1
ATOM 1308 O O . PHE A 1 177 ? -14.967 -16.041 30.679 1.00 89.12 177 PHE A O 1
ATOM 1315 N N . SER A 1 178 ? -12.729 -16.229 30.671 1.00 88.88 178 SER A N 1
ATOM 1316 C CA . SER A 1 178 ? -12.476 -14.813 30.956 1.00 88.88 178 SER A CA 1
ATOM 1317 C C . SER A 1 178 ? -12.602 -13.975 29.677 1.00 88.88 178 SER A C 1
ATOM 1319 O O . SER A 1 178 ? -12.541 -14.507 28.567 1.00 88.88 178 SER A O 1
ATOM 1321 N N . ALA A 1 179 ? -12.764 -12.655 29.810 1.00 85.38 179 ALA A N 1
ATOM 1322 C CA . ALA A 1 179 ? -12.863 -11.771 28.644 1.00 85.38 179 ALA A CA 1
ATOM 1323 C C . ALA A 1 179 ? -11.615 -11.866 27.740 1.00 85.38 179 ALA A C 1
ATOM 1325 O O . ALA A 1 179 ? -11.731 -11.880 26.519 1.00 85.38 179 ALA A O 1
ATOM 1326 N N . VAL A 1 180 ? -10.428 -12.015 28.336 1.00 85.38 180 VAL A N 1
ATOM 1327 C CA . VAL A 1 180 ? -9.152 -12.139 27.609 1.00 85.38 180 VAL A CA 1
ATOM 1328 C C . VAL A 1 180 ? -9.045 -13.461 26.857 1.00 85.38 180 VAL A C 1
ATOM 1330 O O . VAL A 1 180 ? -8.633 -13.480 25.701 1.00 85.38 180 VAL A O 1
ATOM 1333 N N . GLU A 1 181 ? -9.434 -14.570 27.487 1.00 86.81 181 GLU A N 1
ATOM 1334 C CA . GLU A 1 181 ? -9.427 -15.879 26.828 1.00 86.81 181 GLU A CA 1
ATOM 1335 C C . GLU A 1 181 ? -10.430 -15.914 25.677 1.00 86.81 181 GLU A C 1
ATOM 1337 O O . GLU A 1 181 ? -10.114 -16.441 24.614 1.00 86.81 181 GLU A O 1
ATOM 1342 N N . LEU A 1 182 ? -11.605 -15.305 25.854 1.00 87.62 182 LEU A N 1
ATOM 1343 C CA . LEU A 1 182 ? -12.590 -15.181 24.787 1.00 87.62 182 LEU A CA 1
ATOM 1344 C C . LEU A 1 182 ? -12.034 -14.371 23.607 1.00 87.62 182 LEU A C 1
ATOM 1346 O O . LEU A 1 182 ? -12.111 -14.827 22.468 1.00 87.62 182 LEU A O 1
ATOM 1350 N N . LEU A 1 183 ? -11.408 -13.218 23.871 1.00 85.00 183 LEU A N 1
ATOM 1351 C CA . LEU A 1 183 ? -10.752 -12.407 22.839 1.00 85.00 183 LEU A CA 1
ATOM 1352 C C . LEU A 1 183 ? -9.643 -13.179 22.119 1.00 85.00 183 LEU A C 1
ATOM 1354 O O . LEU A 1 183 ? -9.532 -13.106 20.896 1.00 85.00 183 LEU A O 1
ATOM 1358 N N . GLN A 1 184 ? -8.846 -13.957 22.852 1.00 85.62 184 GLN A N 1
ATOM 1359 C CA . GLN A 1 184 ? -7.810 -14.796 22.261 1.00 85.62 184 GLN A CA 1
ATOM 1360 C C . GLN A 1 184 ? -8.408 -15.874 21.354 1.00 85.62 184 GLN A C 1
ATOM 1362 O O . GLN A 1 184 ? -7.868 -16.125 20.284 1.00 85.62 184 GLN A O 1
ATOM 1367 N N . GLN A 1 185 ? -9.524 -16.484 21.749 1.00 87.06 185 GLN A N 1
ATOM 1368 C CA . GLN A 1 185 ? -10.216 -17.497 20.953 1.00 87.06 185 GLN A CA 1
ATOM 1369 C C . GLN A 1 185 ? -10.877 -16.909 19.689 1.00 87.06 185 GLN A C 1
ATOM 1371 O O . GLN A 1 185 ? -10.835 -17.517 18.617 1.00 87.06 185 GLN A O 1
ATOM 1376 N N . ILE A 1 186 ? -11.406 -15.684 19.768 1.00 85.69 186 ILE A N 1
ATOM 1377 C CA . ILE A 1 186 ? -11.872 -14.929 18.593 1.00 85.69 186 ILE A CA 1
ATOM 1378 C C . ILE A 1 186 ? -10.687 -14.635 17.654 1.00 85.69 186 ILE A C 1
ATOM 1380 O O . ILE A 1 186 ? -10.782 -14.849 16.446 1.00 85.69 186 ILE A O 1
ATOM 1384 N N . ALA A 1 187 ? -9.534 -14.235 18.201 1.00 79.94 187 ALA A N 1
ATOM 1385 C CA . ALA A 1 187 ? -8.322 -13.972 17.422 1.00 79.94 187 ALA A CA 1
ATOM 1386 C C . ALA A 1 187 ? -7.714 -15.238 16.785 1.00 79.94 187 ALA A C 1
ATOM 1388 O O . ALA A 1 187 ? -7.208 -15.178 15.666 1.00 79.94 187 ALA A O 1
ATOM 1389 N N . THR A 1 188 ? -7.783 -16.395 17.455 1.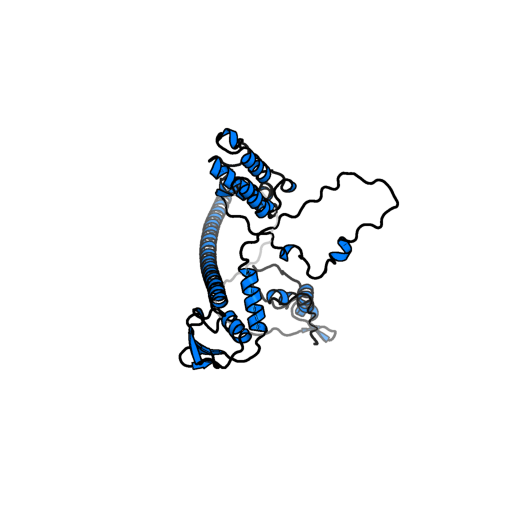00 80.06 188 THR A N 1
ATOM 1390 C CA . THR A 1 188 ? -7.351 -17.696 16.906 1.00 80.06 188 THR A CA 1
ATOM 1391 C C . THR A 1 188 ? -8.398 -18.349 16.002 1.00 80.06 188 THR A C 1
ATOM 1393 O O . THR A 1 188 ? -8.207 -19.486 15.565 1.00 80.06 188 THR A O 1
ATOM 1396 N N . ASN A 1 189 ? -9.470 -17.623 15.666 1.00 72.56 189 ASN A N 1
ATOM 1397 C CA . ASN A 1 189 ? -10.500 -18.025 14.714 1.00 72.56 189 ASN A CA 1
ATOM 1398 C C . ASN A 1 189 ? -11.338 -19.240 15.160 1.00 72.56 189 ASN A C 1
ATOM 1400 O O . ASN A 1 189 ? -11.909 -19.946 14.325 1.00 72.56 189 ASN A O 1
ATOM 1404 N N . SER A 1 190 ? -11.417 -19.513 16.466 1.00 80.00 190 SER A N 1
ATOM 1405 C CA . SER A 1 190 ? -12.251 -20.597 16.992 1.00 80.00 190 SER A CA 1
ATOM 1406 C C . SER A 1 190 ? -13.705 -20.162 17.193 1.00 80.00 190 SER A C 1
ATOM 1408 O O . SER A 1 190 ? -14.604 -20.972 16.944 1.00 80.00 190 SER A O 1
ATOM 1410 N N . PHE A 1 191 ? -13.944 -18.889 17.528 1.00 85.12 191 PHE A N 1
ATOM 1411 C CA . PHE A 1 191 ? -15.277 -18.293 17.676 1.00 85.12 191 PHE A CA 1
ATOM 1412 C C . PHE A 1 191 ? -15.535 -17.186 16.649 1.00 85.12 191 PHE A C 1
ATOM 1414 O O . PHE A 1 191 ? -14.627 -16.449 16.263 1.00 85.12 191 PHE A O 1
ATOM 1421 N N . HIS A 1 192 ? -16.773 -17.114 16.171 1.00 83.06 192 HIS A N 1
ATOM 1422 C CA . HIS A 1 192 ? -17.243 -16.224 15.112 1.00 83.06 192 HIS A CA 1
ATOM 1423 C C . HIS A 1 192 ? -18.223 -15.189 15.664 1.00 83.06 192 HIS A C 1
ATOM 1425 O O . HIS A 1 192 ? -18.828 -15.383 16.709 1.00 83.06 192 HIS A O 1
ATOM 1431 N N . GLU A 1 193 ? -18.402 -14.091 14.933 1.00 82.81 193 GLU A N 1
ATOM 1432 C CA . GLU A 1 193 ? -19.336 -13.017 15.298 1.00 82.81 193 GLU A CA 1
ATOM 1433 C C . GLU A 1 193 ? -20.795 -13.485 15.446 1.00 82.81 193 GLU A C 1
ATOM 1435 O O . GLU A 1 193 ? -21.533 -12.910 16.243 1.00 82.81 193 GLU A O 1
ATOM 1440 N N . ASP A 1 194 ? -21.173 -14.538 14.714 1.00 85.56 194 ASP A N 1
ATOM 1441 C CA . ASP A 1 194 ? -22.491 -15.185 14.750 1.00 85.56 194 ASP A CA 1
ATOM 1442 C C . ASP A 1 194 ? -22.658 -16.173 15.922 1.00 85.56 194 ASP A C 1
ATOM 1444 O O . ASP A 1 194 ? -23.767 -16.642 16.180 1.00 85.56 194 ASP A O 1
ATOM 1448 N N . ASP A 1 195 ? -21.575 -16.536 16.620 1.00 87.88 195 ASP A N 1
ATOM 1449 C CA . ASP A 1 195 ? -21.669 -17.473 17.740 1.00 87.88 195 ASP A CA 1
ATOM 1450 C C . ASP A 1 195 ? -22.393 -16.796 18.916 1.00 87.88 195 ASP A C 1
ATOM 1452 O O . ASP A 1 195 ? -22.213 -15.606 19.201 1.00 87.88 195 ASP A O 1
ATOM 1456 N N . THR A 1 196 ? -23.239 -17.553 19.617 1.00 90.56 196 THR A N 1
ATOM 1457 C CA . THR A 1 196 ? -24.015 -17.011 20.737 1.00 90.56 196 THR A CA 1
ATOM 1458 C C . THR A 1 196 ? -23.150 -16.966 21.987 1.00 90.56 196 THR A C 1
ATOM 1460 O O . THR A 1 196 ? -22.596 -17.976 22.417 1.00 90.56 196 THR A O 1
ATOM 1463 N N . LEU A 1 197 ? -23.059 -15.798 22.607 1.00 90.94 197 LEU A N 1
ATOM 1464 C CA . LEU A 1 197 ? -22.353 -15.582 23.856 1.00 90.94 197 LEU A CA 1
ATOM 1465 C C . LEU A 1 197 ? -23.352 -15.421 24.998 1.00 90.94 197 LEU A C 1
ATOM 1467 O O . LEU A 1 197 ? -24.239 -14.564 24.963 1.00 90.94 197 LEU A O 1
ATOM 1471 N N . ARG A 1 198 ? -23.176 -16.239 26.035 1.00 89.31 198 ARG A N 1
ATOM 1472 C CA . ARG A 1 198 ? -23.944 -16.179 27.271 1.00 89.31 198 ARG A CA 1
ATOM 1473 C C . ARG A 1 198 ? -23.106 -15.646 28.414 1.00 89.31 198 ARG A C 1
ATOM 1475 O O . ARG A 1 198 ? -22.031 -16.163 28.716 1.00 89.31 198 ARG A O 1
ATOM 1482 N N . ASP A 1 199 ? -23.665 -14.694 29.139 1.00 88.88 199 ASP A N 1
ATOM 1483 C CA . ASP A 1 199 ? -23.122 -14.268 30.418 1.00 88.88 199 ASP A CA 1
ATOM 1484 C C . ASP A 1 199 ? -23.658 -15.136 31.569 1.00 88.88 199 ASP A C 1
ATOM 1486 O O . ASP A 1 199 ? -24.860 -15.189 31.834 1.00 88.88 199 ASP A O 1
ATOM 1490 N N . ALA A 1 200 ? -22.762 -15.786 32.313 1.00 84.12 200 ALA A N 1
ATOM 1491 C CA . ALA A 1 200 ? -23.116 -16.609 33.466 1.00 84.12 200 ALA A CA 1
ATOM 1492 C C . ALA A 1 200 ? -23.753 -15.833 34.641 1.00 84.12 200 ALA A C 1
ATOM 1494 O O . ALA A 1 200 ? -24.476 -16.444 35.433 1.00 84.12 200 ALA A O 1
ATOM 1495 N N . PHE A 1 201 ? -23.511 -14.523 34.779 1.00 81.94 201 PHE A N 1
ATOM 1496 C CA . PHE A 1 201 ? -24.050 -13.713 35.880 1.00 81.94 201 PHE A CA 1
ATOM 1497 C C . PHE A 1 201 ? -25.410 -13.095 35.560 1.00 81.94 201 PHE A C 1
ATOM 1499 O O . PHE A 1 201 ? -26.333 -13.225 36.365 1.00 81.94 201 PHE A O 1
ATOM 1506 N N . SER A 1 202 ? -25.550 -12.429 34.410 1.00 82.00 202 SER A N 1
ATOM 1507 C CA . SER A 1 202 ? -26.830 -11.830 34.003 1.00 82.00 202 SER A CA 1
ATOM 1508 C C . SER A 1 202 ? -27.795 -12.837 33.376 1.00 82.00 202 SER A C 1
ATOM 1510 O O . SER A 1 202 ? -29.000 -12.607 33.411 1.00 82.00 202 SER A O 1
ATOM 1512 N N . LYS A 1 203 ? -27.289 -13.975 32.871 1.00 82.12 203 LYS A N 1
ATOM 1513 C CA . LYS A 1 203 ? -28.019 -14.934 32.022 1.00 82.12 203 LYS A CA 1
ATOM 1514 C C . LYS A 1 203 ? -28.513 -14.346 30.696 1.00 82.12 203 LYS A C 1
ATOM 1516 O O . LYS A 1 203 ? -29.360 -14.966 30.056 1.00 82.12 203 LYS A O 1
ATOM 1521 N N . ASP A 1 204 ? -27.978 -13.201 30.278 1.00 87.88 204 ASP A N 1
ATOM 1522 C CA . ASP A 1 204 ? -28.224 -12.666 28.943 1.00 87.88 204 ASP A CA 1
ATOM 1523 C C . ASP A 1 204 ? -27.485 -13.512 27.895 1.00 87.88 204 ASP A C 1
ATOM 1525 O O . ASP A 1 204 ? -26.306 -13.841 28.055 1.00 87.88 204 ASP A O 1
ATOM 1529 N N . GLU A 1 205 ? -28.198 -13.847 26.821 1.00 89.00 205 GLU A N 1
ATOM 1530 C CA . GLU A 1 205 ? -27.704 -14.577 25.651 1.00 89.00 205 GLU A CA 1
ATOM 1531 C C . GLU A 1 205 ? -27.864 -13.678 24.422 1.00 89.00 205 GLU A C 1
ATOM 1533 O O . GLU A 1 205 ? -28.979 -13.252 24.110 1.00 89.00 205 GLU A O 1
ATOM 1538 N N . ARG A 1 206 ? -26.756 -13.343 23.755 1.00 90.00 206 ARG A N 1
ATOM 1539 C CA . ARG A 1 206 ? -26.737 -12.530 22.523 1.00 90.00 206 ARG A CA 1
ATOM 1540 C C . ARG A 1 206 ? -25.582 -12.966 21.630 1.00 90.00 206 ARG A C 1
ATOM 1542 O O . ARG A 1 206 ? -24.621 -13.547 22.130 1.00 90.00 206 ARG A O 1
ATOM 1549 N N . GLU A 1 207 ? -25.647 -12.676 20.338 1.00 89.69 207 GLU A N 1
ATOM 1550 C CA . GLU A 1 207 ? -24.529 -12.929 19.419 1.00 89.69 207 GLU A CA 1
ATOM 1551 C C . GLU A 1 207 ? -23.308 -12.088 19.802 1.00 89.69 207 GLU A C 1
ATOM 1553 O O . GLU A 1 207 ? -23.462 -10.969 20.291 1.00 89.69 207 GLU A O 1
ATOM 1558 N N . ILE A 1 208 ? -22.093 -12.593 19.561 1.00 87.12 208 ILE A N 1
ATOM 1559 C CA . ILE A 1 208 ? -20.840 -11.882 19.884 1.00 87.12 208 ILE A CA 1
ATOM 1560 C C . ILE A 1 208 ? -20.808 -10.469 19.267 1.00 87.12 208 ILE A C 1
ATOM 1562 O O . ILE A 1 208 ? -20.296 -9.544 19.898 1.00 87.12 208 ILE A O 1
ATOM 1566 N N . ARG A 1 209 ? -21.409 -10.276 18.085 1.00 85.94 209 ARG A N 1
ATOM 1567 C CA . ARG A 1 209 ? -21.542 -8.962 17.427 1.00 85.94 209 ARG A CA 1
ATOM 1568 C C . ARG A 1 209 ? -22.416 -7.940 18.161 1.00 85.94 209 ARG A C 1
ATOM 1570 O O . ARG A 1 209 ? -22.254 -6.748 17.932 1.00 85.94 209 ARG A O 1
ATOM 1577 N N . ASP A 1 210 ? -23.332 -8.385 19.016 1.00 85.88 210 ASP A N 1
ATOM 1578 C CA . ASP A 1 210 ? -24.298 -7.514 19.698 1.00 85.88 210 ASP A CA 1
ATOM 1579 C C . ASP A 1 210 ? -23.811 -7.076 21.088 1.00 85.88 210 ASP A C 1
ATOM 1581 O O . ASP A 1 210 ? -24.473 -6.296 21.779 1.00 85.88 210 ASP A O 1
ATOM 1585 N N . TRP A 1 211 ? -22.658 -7.583 21.525 1.00 84.38 211 TRP A N 1
ATOM 1586 C CA . TRP A 1 211 ? -22.032 -7.185 22.779 1.00 84.38 211 TRP A CA 1
ATOM 1587 C C . TRP A 1 211 ? -21.129 -5.977 22.557 1.00 84.38 211 TRP A C 1
ATOM 1589 O O . TRP A 1 211 ? -20.107 -6.097 21.891 1.00 84.38 211 TRP A O 1
ATOM 1599 N N . GLU A 1 212 ? -21.436 -4.839 23.183 1.00 80.94 212 GLU A N 1
ATOM 1600 C CA . GLU A 1 212 ? -20.630 -3.604 23.082 1.00 80.94 212 GLU A CA 1
ATOM 1601 C C . GLU A 1 212 ? -19.142 -3.830 23.413 1.00 80.94 212 GLU A C 1
ATOM 1603 O O . GLU A 1 212 ? -18.262 -3.191 22.842 1.00 80.94 212 GLU A O 1
ATOM 1608 N N . GLU A 1 213 ? -18.856 -4.781 24.305 1.00 80.69 213 GLU A N 1
ATOM 1609 C CA . GLU A 1 213 ? -17.504 -5.127 24.748 1.00 80.69 213 GLU A CA 1
ATOM 1610 C C . GLU A 1 213 ? -16.719 -5.976 23.726 1.00 80.69 213 GLU A C 1
ATOM 1612 O O . GLU A 1 213 ? -15.491 -5.906 23.695 1.00 80.69 213 GLU A O 1
ATOM 1617 N N . PHE A 1 214 ? -17.398 -6.762 22.879 1.00 83.19 214 PHE A N 1
ATOM 1618 C CA . PHE A 1 214 ? -16.764 -7.731 21.968 1.00 83.19 214 PHE A CA 1
ATOM 1619 C C . PHE A 1 214 ? -16.981 -7.428 20.482 1.00 83.19 214 PHE A C 1
ATOM 1621 O O . PHE A 1 214 ? -16.163 -7.845 19.660 1.00 83.19 214 PHE A O 1
ATOM 1628 N N . ALA A 1 215 ? -18.019 -6.666 20.134 1.00 82.38 215 ALA A N 1
ATOM 1629 C CA . ALA A 1 215 ? -18.364 -6.297 18.766 1.00 82.38 215 ALA A CA 1
ATOM 1630 C C . ALA A 1 215 ? -17.192 -5.667 17.993 1.00 82.38 215 ALA A C 1
ATOM 1632 O O . ALA A 1 215 ? -16.908 -6.137 16.887 1.00 82.38 215 ALA A O 1
ATOM 1633 N N . PRO A 1 216 ? -16.427 -4.707 18.559 1.00 82.19 216 PRO A N 1
ATOM 1634 C CA . PRO A 1 216 ? -15.329 -4.091 17.817 1.00 82.19 216 PRO A CA 1
ATOM 1635 C C . PRO A 1 216 ? -14.183 -5.073 17.526 1.00 82.19 216 PRO A C 1
ATOM 1637 O O . PRO A 1 216 ? -13.517 -4.994 16.495 1.00 82.19 216 PRO A O 1
ATOM 1640 N N . PHE A 1 217 ? -13.958 -6.037 18.424 1.00 80.31 217 PHE A N 1
ATOM 1641 C CA . PHE A 1 217 ? -12.926 -7.059 18.253 1.00 80.31 217 PHE A CA 1
ATOM 1642 C C . PHE A 1 217 ? -13.355 -8.147 17.266 1.00 80.31 217 PHE A C 1
ATOM 1644 O O . PHE A 1 217 ? -12.521 -8.641 16.505 1.00 80.31 217 PHE A O 1
ATOM 1651 N N . ALA A 1 218 ? -14.643 -8.495 17.245 1.00 80.88 218 ALA A N 1
ATOM 1652 C CA . ALA A 1 218 ? -15.214 -9.425 16.279 1.00 80.88 218 ALA A CA 1
ATOM 1653 C C . ALA A 1 218 ? -15.168 -8.855 14.850 1.00 80.88 218 ALA A C 1
ATOM 1655 O O . ALA A 1 218 ? -14.730 -9.548 13.930 1.00 80.88 218 ALA A O 1
ATOM 1656 N N . GLU A 1 219 ? -15.507 -7.572 14.681 1.00 78.81 219 GLU A N 1
ATOM 1657 C CA . GLU A 1 219 ? -15.402 -6.868 13.398 1.00 78.81 219 GLU A CA 1
ATOM 1658 C C . GLU A 1 219 ? -13.946 -6.806 12.910 1.00 78.81 219 GLU A C 1
ATOM 1660 O O . GLU A 1 219 ? -13.643 -7.134 11.760 1.00 78.81 219 GLU A O 1
ATOM 1665 N N . HIS A 1 220 ? -13.012 -6.471 13.803 1.00 77.06 220 HIS A N 1
ATOM 1666 C CA . HIS A 1 220 ? -11.592 -6.451 13.468 1.00 77.06 220 HIS A CA 1
ATOM 1667 C C . HIS A 1 220 ? -11.078 -7.845 13.064 1.00 77.06 220 HIS A C 1
ATOM 1669 O O . HIS A 1 220 ? -10.378 -7.982 12.059 1.00 77.06 220 HIS A O 1
ATOM 1675 N N . ALA A 1 221 ? -11.458 -8.905 13.785 1.00 80.00 221 ALA A N 1
ATOM 1676 C CA . ALA A 1 221 ? -11.085 -10.278 13.438 1.00 80.00 221 ALA A CA 1
ATOM 1677 C C . ALA A 1 221 ? -11.648 -10.714 12.072 1.00 80.00 221 ALA A C 1
ATOM 1679 O O . ALA A 1 221 ? -10.957 -11.392 11.305 1.00 80.00 221 ALA A O 1
ATOM 1680 N N . ARG A 1 222 ? -12.868 -10.280 11.729 1.00 80.94 222 ARG A N 1
ATOM 1681 C CA . ARG A 1 222 ? -13.471 -10.504 10.409 1.00 80.94 222 ARG A CA 1
ATOM 1682 C C . ARG A 1 222 ? -12.670 -9.831 9.295 1.00 80.94 222 ARG A C 1
ATOM 1684 O O . ARG A 1 222 ? -12.328 -10.499 8.322 1.00 80.94 222 ARG A O 1
ATOM 1691 N N . LEU A 1 223 ? -12.308 -8.558 9.457 1.00 78.50 223 LEU A N 1
ATOM 1692 C CA . LEU A 1 223 ? -11.500 -7.829 8.471 1.00 78.50 223 LEU A CA 1
ATOM 1693 C C . LEU A 1 223 ? -10.151 -8.518 8.215 1.00 78.50 223 LEU A C 1
ATOM 1695 O O . LEU A 1 223 ? -9.752 -8.697 7.064 1.00 78.50 223 LEU A O 1
ATOM 1699 N N . HIS A 1 224 ? -9.466 -8.972 9.271 1.00 75.62 224 HIS A N 1
ATOM 1700 C CA . HIS A 1 224 ? -8.205 -9.714 9.124 1.00 75.62 224 HIS A CA 1
ATOM 1701 C C . HIS A 1 224 ? -8.380 -11.030 8.365 1.00 75.62 224 HIS A C 1
ATOM 1703 O O . HIS A 1 224 ? -7.511 -11.400 7.572 1.00 75.62 224 HIS A O 1
ATOM 1709 N N . ARG A 1 225 ? -9.505 -11.723 8.559 1.00 77.12 225 ARG A N 1
ATOM 1710 C CA . ARG A 1 225 ? -9.829 -12.949 7.822 1.00 77.12 225 ARG A CA 1
ATOM 1711 C C . ARG A 1 225 ? -10.068 -12.671 6.342 1.00 77.12 225 ARG A C 1
ATOM 1713 O O . ARG A 1 225 ? -9.518 -13.391 5.511 1.00 77.12 225 ARG A O 1
ATOM 1720 N N . ASP A 1 226 ? -10.838 -11.637 6.018 1.00 77.81 226 ASP A N 1
ATOM 1721 C CA . ASP A 1 226 ? -11.139 -11.268 4.631 1.00 77.81 226 ASP A CA 1
ATOM 1722 C C . ASP A 1 226 ? -9.845 -10.921 3.872 1.00 77.81 226 ASP A C 1
ATOM 1724 O O . ASP A 1 226 ? -9.612 -11.423 2.771 1.00 77.81 226 ASP A O 1
ATOM 1728 N N . ILE A 1 227 ? -8.926 -10.194 4.521 1.00 75.69 227 ILE A N 1
ATOM 1729 C CA . ILE A 1 227 ? -7.591 -9.896 3.980 1.00 75.69 227 ILE A CA 1
ATOM 1730 C C . ILE A 1 227 ? -6.766 -11.177 3.768 1.00 75.69 227 ILE A C 1
ATOM 1732 O O . ILE A 1 227 ? -6.082 -11.320 2.753 1.00 75.69 227 ILE A O 1
ATOM 1736 N N . GLN A 1 228 ? -6.782 -12.121 4.715 1.00 75.94 228 GLN A N 1
ATOM 1737 C CA . GLN A 1 228 ? -6.051 -13.387 4.571 1.00 75.94 228 GLN A CA 1
ATOM 1738 C C . GLN A 1 228 ? -6.627 -14.266 3.453 1.00 75.94 228 GLN A C 1
ATOM 1740 O O . GLN A 1 228 ? -5.863 -14.850 2.682 1.00 75.94 228 GLN A O 1
ATOM 1745 N N . ALA A 1 229 ? -7.953 -14.329 3.324 1.00 79.12 229 ALA A N 1
ATOM 1746 C CA . ALA A 1 229 ? -8.623 -15.069 2.262 1.00 79.12 229 ALA A CA 1
ATOM 1747 C C . ALA A 1 229 ? -8.300 -14.485 0.877 1.00 79.12 229 ALA A C 1
ATOM 1749 O O . ALA A 1 229 ? -7.990 -15.238 -0.050 1.00 79.12 229 ALA A O 1
ATOM 1750 N N . GLU A 1 230 ? -8.287 -13.155 0.750 1.00 78.31 230 GLU A N 1
ATOM 1751 C CA . GLU A 1 230 ? -7.895 -12.471 -0.483 1.00 78.31 230 GLU A CA 1
ATOM 1752 C C . GLU A 1 230 ? -6.436 -12.773 -0.857 1.00 78.31 230 GLU A C 1
ATOM 1754 O O . GLU A 1 230 ? -6.146 -13.129 -2.000 1.00 78.31 230 GLU A O 1
ATOM 1759 N N . LYS A 1 231 ? -5.511 -12.733 0.113 1.00 81.62 231 LYS A N 1
ATOM 1760 C CA . LYS A 1 231 ? -4.093 -13.066 -0.115 1.00 81.62 231 LYS A CA 1
ATOM 1761 C C . LYS A 1 231 ? -3.900 -14.494 -0.626 1.00 81.62 231 LYS A C 1
ATOM 1763 O O . LYS A 1 231 ? -3.156 -14.696 -1.586 1.00 81.62 231 LYS A O 1
ATOM 1768 N N . ILE A 1 232 ? -4.584 -15.471 -0.027 1.00 82.25 232 ILE A N 1
ATOM 1769 C CA . ILE A 1 232 ? -4.516 -16.875 -0.460 1.00 82.25 232 ILE A CA 1
ATOM 1770 C C . ILE A 1 232 ? -5.055 -17.020 -1.891 1.00 82.25 232 ILE A C 1
ATOM 1772 O O . ILE A 1 232 ? -4.455 -17.725 -2.705 1.00 82.25 232 ILE A O 1
ATOM 1776 N N . ALA A 1 233 ? -6.148 -16.328 -2.227 1.00 78.19 233 ALA A N 1
ATOM 1777 C CA . ALA A 1 233 ? -6.705 -16.342 -3.578 1.00 78.19 233 ALA A CA 1
ATOM 1778 C C . ALA A 1 233 ? -5.736 -15.731 -4.610 1.00 78.19 233 ALA A C 1
ATOM 1780 O O . ALA A 1 233 ? -5.531 -16.307 -5.680 1.00 78.19 233 ALA A O 1
ATOM 1781 N N . ILE A 1 234 ? -5.079 -14.613 -4.278 1.00 76.81 234 ILE A N 1
ATOM 1782 C CA . ILE A 1 234 ? -4.066 -13.982 -5.139 1.00 76.81 234 ILE A CA 1
ATOM 1783 C C . ILE A 1 234 ? -2.877 -14.924 -5.363 1.00 76.81 234 ILE A C 1
ATOM 1785 O O . ILE A 1 234 ? -2.425 -15.094 -6.497 1.00 76.81 234 ILE A O 1
ATOM 1789 N N . GLU A 1 235 ? -2.375 -15.573 -4.310 1.00 79.75 235 GLU A N 1
ATOM 1790 C CA . GLU A 1 235 ? -1.234 -16.484 -4.421 1.00 79.75 235 GLU A CA 1
ATOM 1791 C C . GLU A 1 235 ? -1.539 -17.675 -5.344 1.00 79.75 235 GLU A C 1
ATOM 1793 O O . GLU A 1 235 ? -0.708 -18.044 -6.181 1.00 79.75 235 GLU A O 1
ATOM 1798 N N . GLN A 1 236 ? -2.755 -18.226 -5.268 1.00 81.75 236 GLN A N 1
ATOM 1799 C CA . GLN A 1 236 ? -3.202 -19.294 -6.165 1.00 81.75 236 GLN A CA 1
ATOM 1800 C C . GLN A 1 236 ? -3.189 -18.850 -7.634 1.00 81.75 236 GLN A C 1
ATOM 1802 O O . GLN A 1 236 ? -2.623 -19.551 -8.478 1.00 81.75 236 GLN A O 1
ATOM 1807 N N . VAL A 1 237 ? -3.716 -17.658 -7.933 1.00 75.00 237 VAL A N 1
ATOM 1808 C CA . VAL A 1 237 ? -3.716 -17.098 -9.297 1.00 75.00 237 VAL A CA 1
ATOM 1809 C C . VAL A 1 237 ? -2.286 -16.887 -9.811 1.00 75.00 237 VAL A C 1
ATOM 1811 O O . VAL A 1 237 ? -1.962 -17.276 -10.935 1.00 75.00 237 VAL A O 1
ATOM 1814 N N . VAL A 1 238 ? -1.379 -16.364 -8.979 1.00 78.38 238 VAL A N 1
ATOM 1815 C CA . VAL A 1 238 ? 0.034 -16.159 -9.351 1.00 78.38 238 VAL A CA 1
ATOM 1816 C C . VAL A 1 238 ? 0.740 -17.485 -9.664 1.00 78.38 238 VAL A C 1
ATOM 1818 O O . VAL A 1 238 ? 1.560 -17.561 -10.588 1.00 78.38 238 VAL A O 1
ATOM 1821 N N . VAL A 1 239 ? 0.451 -18.556 -8.919 1.00 74.12 239 VAL A N 1
ATOM 1822 C CA . VAL A 1 239 ? 1.021 -19.890 -9.180 1.00 74.12 239 VAL A CA 1
ATOM 1823 C C . VAL A 1 239 ? 0.524 -20.455 -10.513 1.00 74.12 239 VAL A C 1
ATOM 1825 O O . VAL A 1 239 ? 1.316 -21.045 -11.262 1.00 74.12 239 VAL A O 1
ATOM 1828 N N . GLU A 1 240 ? -0.752 -20.263 -10.843 1.00 72.62 240 GLU A N 1
ATOM 1829 C CA . GLU A 1 240 ? -1.319 -20.670 -12.131 1.00 72.62 240 GLU A CA 1
ATOM 1830 C C . GLU A 1 240 ? -0.691 -19.902 -13.303 1.00 72.62 240 GLU A C 1
ATOM 1832 O O . GLU A 1 240 ? -0.251 -20.517 -14.286 1.00 72.62 240 GLU A O 1
ATOM 1837 N N . GLU A 1 241 ? -0.523 -18.584 -13.174 1.00 73.88 241 GLU A N 1
ATOM 1838 C CA . GLU A 1 241 ? 0.144 -17.769 -14.194 1.00 73.88 241 GLU A CA 1
ATOM 1839 C C . GLU A 1 241 ? 1.619 -18.152 -14.387 1.00 73.88 241 GLU A C 1
ATOM 1841 O O . GLU A 1 241 ? 2.099 -18.246 -15.526 1.00 73.88 241 GLU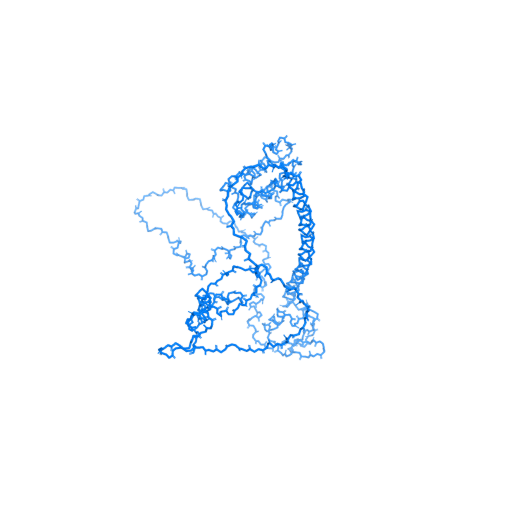 A O 1
ATOM 1846 N N . LYS A 1 242 ? 2.350 -18.461 -13.305 1.00 72.19 242 LYS A N 1
ATOM 1847 C CA . LYS A 1 242 ? 3.746 -18.932 -13.381 1.00 72.19 242 LYS A CA 1
ATOM 1848 C C . LYS A 1 242 ? 3.862 -20.258 -14.137 1.00 72.19 242 LYS A C 1
ATOM 1850 O O . LYS A 1 242 ? 4.787 -20.419 -14.942 1.00 72.19 242 LYS A O 1
ATOM 1855 N N . LYS A 1 243 ? 2.940 -21.205 -13.922 1.00 71.06 243 LYS A N 1
ATOM 1856 C CA . LYS A 1 243 ? 2.914 -22.490 -14.651 1.00 71.06 243 LYS A CA 1
ATOM 1857 C C . LYS A 1 243 ? 2.639 -22.279 -16.143 1.00 71.06 243 LYS A C 1
ATOM 1859 O O . LYS A 1 243 ? 3.365 -22.819 -16.982 1.00 71.06 243 LYS A O 1
ATOM 1864 N N . SER A 1 244 ? 1.656 -21.442 -16.476 1.00 73.06 244 SER A N 1
ATOM 1865 C CA . SER A 1 244 ? 1.309 -21.095 -17.861 1.00 73.06 244 SER A CA 1
ATOM 1866 C C . SER A 1 244 ? 2.474 -20.410 -18.589 1.00 73.06 244 SER A C 1
ATOM 1868 O O . SER A 1 244 ? 2.866 -20.831 -19.681 1.00 73.06 244 SER A O 1
ATOM 1870 N N . THR A 1 245 ? 3.122 -19.435 -17.948 1.00 70.19 245 THR A N 1
ATOM 1871 C CA . THR A 1 245 ? 4.254 -18.689 -18.523 1.00 70.19 245 THR A CA 1
ATOM 1872 C C . THR A 1 245 ? 5.475 -19.582 -18.765 1.00 70.19 245 THR A C 1
ATOM 1874 O O . THR A 1 245 ? 6.067 -19.541 -19.847 1.00 70.19 245 THR A O 1
ATOM 1877 N N . ARG A 1 246 ? 5.818 -20.468 -17.813 1.00 69.31 246 ARG A N 1
ATOM 1878 C CA . ARG A 1 246 ? 6.912 -21.446 -17.983 1.00 69.31 246 ARG A CA 1
ATOM 1879 C C . ARG A 1 246 ? 6.652 -22.403 -19.150 1.00 69.31 246 ARG A C 1
ATOM 1881 O O . ARG A 1 246 ? 7.568 -22.673 -19.924 1.00 69.31 246 ARG A O 1
ATOM 1888 N N . SER A 1 247 ? 5.415 -22.878 -19.317 1.00 66.56 247 SER A N 1
ATOM 1889 C CA . SER A 1 247 ? 5.064 -23.796 -20.412 1.00 66.56 247 SER A CA 1
ATOM 1890 C C . SER A 1 247 ? 5.224 -23.155 -21.800 1.00 66.56 247 SER A C 1
ATOM 1892 O O . SER A 1 247 ? 5.796 -23.767 -22.704 1.00 66.56 247 SER A O 1
ATOM 1894 N N . LYS A 1 248 ? 4.827 -21.884 -21.952 1.00 70.38 248 LYS A N 1
ATOM 1895 C CA . LYS A 1 248 ? 4.986 -21.126 -23.204 1.00 70.38 248 LYS A CA 1
ATOM 1896 C C . LYS A 1 248 ? 6.456 -20.829 -23.518 1.00 70.38 248 LYS A C 1
ATOM 1898 O O . LYS A 1 248 ? 6.865 -20.940 -24.673 1.00 70.38 248 LYS A O 1
ATOM 1903 N N . ALA A 1 249 ? 7.270 -20.525 -22.505 1.00 73.88 249 ALA A N 1
ATOM 1904 C CA . ALA A 1 249 ? 8.704 -20.286 -22.684 1.00 73.88 249 ALA A CA 1
ATOM 1905 C C . ALA A 1 249 ? 9.456 -21.540 -23.175 1.00 73.88 249 ALA A C 1
ATOM 1907 O O . ALA A 1 249 ? 10.288 -21.452 -24.079 1.00 73.88 249 ALA A O 1
ATOM 1908 N N . ILE A 1 250 ? 9.128 -22.722 -22.637 1.00 75.56 250 ILE A N 1
ATOM 1909 C CA . ILE A 1 250 ? 9.739 -23.994 -23.061 1.00 75.56 250 ILE A CA 1
ATOM 1910 C C . ILE A 1 250 ? 9.363 -24.329 -24.512 1.00 75.56 250 ILE A C 1
ATOM 1912 O O . ILE A 1 250 ? 10.226 -24.750 -25.285 1.00 75.56 250 ILE A O 1
ATOM 1916 N N . ALA A 1 251 ? 8.109 -24.087 -24.908 1.00 72.00 251 ALA A N 1
ATOM 1917 C CA . ALA A 1 251 ? 7.672 -24.278 -26.291 1.00 72.00 251 ALA A CA 1
ATOM 1918 C C . ALA A 1 251 ? 8.451 -23.380 -27.273 1.00 72.00 251 ALA A C 1
ATOM 1920 O O . ALA A 1 251 ? 8.881 -23.851 -28.326 1.00 72.00 251 ALA A O 1
ATOM 1921 N N . GLY A 1 252 ? 8.713 -22.120 -26.905 1.00 75.06 252 GLY A N 1
ATOM 1922 C CA . GLY A 1 252 ? 9.538 -21.209 -27.707 1.00 75.06 252 GLY A CA 1
ATOM 1923 C C . GLY A 1 252 ? 10.980 -21.701 -27.888 1.00 75.06 252 GLY A C 1
ATOM 1924 O O . GLY A 1 252 ? 11.495 -21.706 -29.006 1.00 75.06 252 GLY A O 1
ATOM 1925 N N . ILE A 1 253 ? 11.616 -22.186 -26.814 1.00 81.62 253 ILE A N 1
ATOM 1926 C CA . ILE A 1 253 ? 12.993 -22.714 -26.858 1.00 81.62 253 ILE A CA 1
ATOM 1927 C C . ILE A 1 253 ? 13.082 -23.965 -27.745 1.00 81.62 253 ILE A C 1
ATOM 1929 O O . ILE A 1 253 ? 14.034 -24.103 -28.515 1.00 81.62 253 ILE A O 1
ATOM 1933 N N . ALA A 1 254 ? 12.089 -24.857 -27.683 1.00 82.62 254 ALA A N 1
ATOM 1934 C CA . ALA A 1 254 ? 12.068 -26.069 -28.499 1.00 82.62 254 ALA A CA 1
ATOM 1935 C C . ALA A 1 254 ? 12.019 -25.756 -30.006 1.00 82.62 254 ALA A C 1
ATOM 1937 O O . ALA A 1 254 ? 12.767 -26.351 -30.782 1.00 82.62 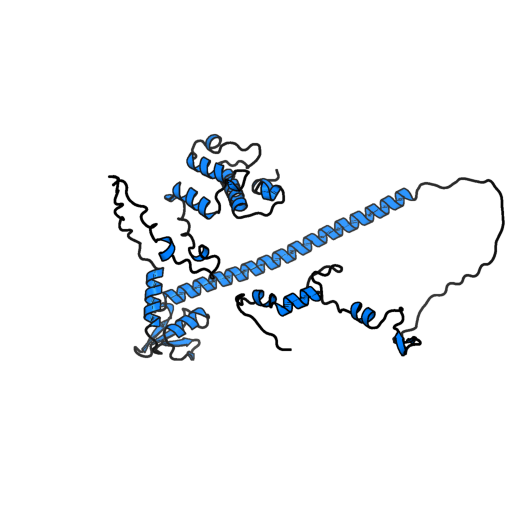254 ALA A O 1
ATOM 1938 N N . VAL A 1 255 ? 11.200 -24.783 -30.422 1.00 88.69 255 VAL A N 1
ATOM 1939 C CA . VAL A 1 255 ? 11.095 -24.367 -31.833 1.00 88.69 255 VAL A CA 1
ATOM 1940 C C . VAL A 1 255 ? 12.412 -23.773 -32.338 1.00 88.69 255 VAL A C 1
ATOM 1942 O O . VAL A 1 255 ? 12.877 -24.136 -33.419 1.00 88.69 255 VAL A O 1
ATOM 1945 N N . VAL A 1 256 ? 13.058 -22.913 -31.543 1.00 90.12 256 VAL A N 1
ATOM 1946 C CA . VAL A 1 256 ? 14.362 -22.329 -31.901 1.00 90.12 256 VAL A CA 1
ATOM 1947 C C . VAL A 1 256 ? 15.442 -23.409 -32.006 1.00 90.12 256 VAL A C 1
ATOM 1949 O O . VAL A 1 256 ? 16.225 -23.400 -32.954 1.00 90.12 256 VAL A O 1
ATOM 1952 N N . GLY A 1 257 ? 15.454 -24.381 -31.088 1.00 89.06 257 GLY A N 1
ATOM 1953 C CA . GLY A 1 257 ? 16.387 -25.508 -31.132 1.00 89.06 257 GLY A CA 1
ATOM 1954 C C . GLY A 1 257 ? 16.255 -26.349 -32.406 1.00 89.06 257 GLY A C 1
ATOM 1955 O O . GLY A 1 257 ? 17.264 -26.690 -33.024 1.00 89.06 257 GLY A O 1
ATOM 1956 N N . VAL A 1 258 ? 15.023 -26.626 -32.850 1.00 92.44 258 VAL A N 1
ATOM 1957 C CA . VAL A 1 258 ? 14.769 -27.352 -34.109 1.00 92.44 258 VAL A CA 1
ATOM 1958 C C . VAL A 1 258 ? 15.255 -26.549 -35.317 1.00 92.44 258 VAL A C 1
ATOM 1960 O O . VAL A 1 258 ? 15.923 -27.105 -36.188 1.00 92.44 258 VAL A O 1
ATOM 1963 N N . LEU A 1 259 ? 14.987 -25.241 -35.362 1.00 92.00 259 LEU A N 1
ATOM 1964 C CA . LEU A 1 259 ? 15.447 -24.377 -36.455 1.00 92.00 259 LEU A CA 1
ATOM 1965 C C . LEU A 1 259 ? 16.978 -24.302 -36.533 1.00 92.00 259 LEU A C 1
ATOM 1967 O O . LEU A 1 259 ? 17.538 -24.371 -37.627 1.00 92.00 259 LEU A O 1
ATOM 1971 N N . LEU A 1 260 ? 17.664 -24.227 -35.388 1.00 92.75 260 LEU A N 1
ATOM 1972 C CA . LEU A 1 260 ? 19.127 -24.257 -35.336 1.00 92.75 260 LEU A CA 1
ATOM 1973 C C . LEU A 1 260 ? 19.688 -25.599 -35.816 1.00 92.75 260 LEU A C 1
ATOM 1975 O O . LEU A 1 260 ? 20.635 -25.612 -36.598 1.00 92.75 260 LEU A O 1
ATOM 1979 N N . ALA A 1 261 ? 19.089 -26.724 -35.417 1.00 90.19 261 ALA A N 1
ATOM 1980 C CA . ALA A 1 261 ? 19.515 -28.042 -35.886 1.00 90.19 261 ALA A CA 1
ATOM 1981 C C . ALA A 1 261 ? 19.358 -28.187 -37.411 1.00 90.19 261 ALA A C 1
ATOM 1983 O O . ALA A 1 261 ? 20.270 -28.670 -38.085 1.00 90.19 261 ALA A O 1
ATOM 1984 N N . VAL A 1 262 ? 18.239 -27.710 -37.971 1.00 92.44 262 VAL A N 1
ATOM 1985 C CA . VAL A 1 262 ? 18.017 -27.676 -39.427 1.00 92.44 262 VAL A CA 1
ATOM 1986 C C . VAL A 1 262 ? 19.063 -26.796 -40.120 1.00 92.44 262 VAL A C 1
ATOM 1988 O O . VAL A 1 262 ? 19.626 -27.205 -41.138 1.00 92.44 262 VAL A O 1
ATOM 1991 N N . MET A 1 263 ? 19.375 -25.625 -39.558 1.00 91.00 263 MET A N 1
ATOM 1992 C CA . MET A 1 263 ? 20.381 -24.712 -40.107 1.00 91.00 263 MET A CA 1
ATOM 1993 C C . MET A 1 263 ? 21.793 -25.322 -40.099 1.00 91.00 263 MET A C 1
ATOM 1995 O O . MET A 1 263 ? 22.506 -25.229 -41.099 1.00 91.00 263 MET A O 1
ATOM 1999 N N . VAL A 1 264 ? 22.180 -26.018 -39.025 1.00 91.25 264 VAL A N 1
ATOM 2000 C CA . VAL A 1 264 ? 23.477 -26.712 -38.930 1.00 91.25 264 VAL A CA 1
ATOM 2001 C C . VAL A 1 264 ? 23.590 -27.831 -39.968 1.00 91.25 264 VAL A C 1
ATOM 2003 O O . VAL A 1 264 ? 24.600 -27.920 -40.666 1.00 91.25 264 VAL A O 1
ATOM 2006 N N . VAL A 1 265 ? 22.551 -28.659 -40.130 1.00 90.50 265 VAL A N 1
ATOM 2007 C CA . VAL A 1 265 ? 22.539 -29.728 -41.148 1.00 90.50 265 VAL A CA 1
ATOM 2008 C C . VAL A 1 265 ? 22.652 -29.152 -42.562 1.00 90.50 265 VAL A C 1
ATOM 2010 O O . VAL A 1 265 ? 23.342 -29.720 -43.411 1.00 90.50 265 VAL A O 1
ATOM 2013 N N . TRP A 1 266 ? 22.008 -28.013 -42.823 1.00 90.19 266 TRP A N 1
ATOM 2014 C CA . TRP A 1 266 ? 22.089 -27.330 -44.112 1.00 90.19 266 TRP A CA 1
ATOM 2015 C C . TRP A 1 266 ? 23.497 -26.786 -44.402 1.00 90.19 266 TRP A C 1
ATOM 2017 O O . TRP A 1 266 ? 24.016 -27.005 -45.498 1.00 90.19 266 TRP A O 1
ATOM 2027 N N . LEU A 1 267 ? 24.154 -26.167 -43.413 1.00 88.88 267 LEU A N 1
ATOM 2028 C CA . LEU A 1 267 ? 25.534 -25.683 -43.545 1.00 88.88 267 LEU A CA 1
ATOM 2029 C C . LEU A 1 267 ? 26.540 -26.821 -43.764 1.00 88.88 267 LEU A C 1
ATOM 2031 O O . LEU A 1 267 ? 27.406 -26.712 -44.631 1.00 88.88 267 LEU A O 1
ATOM 2035 N N . LEU A 1 268 ? 26.397 -27.939 -43.044 1.00 85.25 268 LEU A N 1
ATOM 2036 C CA . LEU A 1 268 ? 27.252 -29.117 -43.241 1.00 85.25 268 LEU A CA 1
ATOM 2037 C C . LEU A 1 268 ? 27.078 -29.722 -44.643 1.00 85.25 268 LEU A C 1
ATOM 2039 O O . LEU A 1 268 ? 28.060 -30.118 -45.270 1.00 85.25 268 LEU A O 1
ATOM 2043 N N . LYS A 1 269 ? 25.852 -29.734 -45.187 1.00 83.19 269 LYS A N 1
ATOM 2044 C CA . LYS A 1 269 ? 25.604 -30.154 -46.577 1.00 83.19 269 LYS A CA 1
ATOM 2045 C C . LYS A 1 269 ? 26.213 -29.208 -47.615 1.00 83.19 269 LYS A C 1
ATOM 2047 O O . LYS A 1 269 ? 26.642 -29.686 -48.660 1.00 83.19 269 LYS A O 1
ATOM 2052 N N . GLN A 1 270 ? 26.263 -27.900 -47.353 1.00 78.25 270 GLN A N 1
ATOM 2053 C CA . GLN A 1 270 ? 26.920 -26.946 -48.256 1.00 78.25 270 GLN A CA 1
ATOM 2054 C C . GLN A 1 270 ? 28.446 -27.072 -48.254 1.00 78.25 270 GLN A C 1
ATOM 2056 O O . GLN A 1 270 ? 29.071 -26.847 -49.289 1.00 78.25 270 GLN A O 1
ATOM 2061 N N . GLN A 1 271 ? 29.051 -27.445 -47.124 1.00 64.50 271 GLN A N 1
ATOM 2062 C CA . GLN A 1 271 ? 30.502 -27.635 -47.038 1.00 64.50 271 GLN A CA 1
ATOM 2063 C C . GLN A 1 271 ? 30.974 -28.966 -47.644 1.00 64.50 271 GLN A C 1
ATOM 2065 O O . GLN A 1 271 ? 32.089 -29.030 -48.144 1.00 64.50 271 GLN A O 1
ATOM 2070 N N . GLY A 1 272 ? 30.123 -29.997 -47.692 1.00 57.28 272 GLY A N 1
ATOM 2071 C CA . GLY A 1 272 ? 30.434 -31.287 -48.327 1.00 57.28 272 GLY A CA 1
ATOM 2072 C C . GLY A 1 272 ? 30.345 -31.327 -49.862 1.00 57.28 272 GLY A C 1
ATOM 2073 O O . GLY A 1 272 ? 30.372 -32.416 -50.426 1.00 57.28 272 GLY A O 1
ATOM 2074 N N . ALA A 1 273 ? 30.191 -30.183 -50.541 1.00 56.69 273 ALA A N 1
ATOM 2075 C CA . ALA A 1 273 ? 29.984 -30.097 -51.996 1.00 56.69 273 ALA A CA 1
ATOM 2076 C C . ALA A 1 273 ? 31.155 -29.446 -52.768 1.00 56.69 273 ALA A C 1
ATOM 2078 O O . ALA A 1 273 ? 30.979 -28.999 -53.899 1.00 56.69 273 ALA A O 1
ATOM 2079 N N . LYS A 1 274 ? 32.344 -29.390 -52.161 1.00 50.31 274 LYS A N 1
ATOM 2080 C CA . LYS A 1 274 ? 33.634 -29.043 -52.784 1.00 50.31 274 LYS A CA 1
ATOM 2081 C C . LYS A 1 274 ? 34.680 -29.939 -52.115 1.00 50.31 274 LYS A C 1
ATOM 2083 O O . LYS A 1 274 ? 34.673 -29.984 -50.893 1.00 50.31 274 LYS A O 1
ATOM 2088 N N . ASP A 1 275 ? 35.604 -30.654 -52.732 1.00 49.28 275 ASP A N 1
ATOM 2089 C CA . ASP A 1 275 ? 35.955 -31.116 -54.084 1.00 49.28 275 ASP A CA 1
ATOM 2090 C C . ASP A 1 275 ? 36.992 -32.245 -53.806 1.00 49.28 275 ASP A C 1
ATOM 2092 O O . ASP A 1 275 ? 37.579 -32.212 -52.727 1.00 49.28 275 ASP A O 1
ATOM 2096 N N . ASP A 1 276 ? 37.252 -33.216 -54.697 1.00 38.84 276 ASP A N 1
ATOM 2097 C CA . ASP A 1 276 ? 38.616 -33.795 -54.817 1.00 38.84 276 ASP A CA 1
ATOM 2098 C C . ASP A 1 276 ? 38.775 -34.715 -56.043 1.00 38.84 276 ASP A C 1
ATOM 2100 O O . ASP A 1 276 ? 38.602 -35.935 -56.006 1.00 38.84 276 ASP A O 1
ATOM 2104 N N . THR A 1 277 ? 39.178 -34.101 -57.156 1.00 40.31 277 THR A N 1
ATOM 2105 C CA . THR A 1 277 ? 39.901 -34.763 -58.247 1.00 40.31 277 THR A CA 1
ATOM 2106 C C . THR A 1 277 ? 41.232 -34.049 -58.444 1.00 40.31 277 THR A C 1
ATOM 2108 O O . THR A 1 277 ? 41.278 -33.012 -59.103 1.00 40.31 277 THR A O 1
ATOM 2111 N N . VAL A 1 278 ? 42.323 -34.612 -57.923 1.00 36.91 278 VAL A N 1
ATOM 2112 C CA . VAL A 1 278 ? 43.687 -34.298 -58.375 1.00 36.91 278 VAL A CA 1
ATOM 2113 C C . VAL A 1 278 ? 44.498 -35.591 -58.431 1.00 36.91 278 VAL A C 1
ATOM 2115 O O . VAL A 1 278 ? 44.577 -36.349 -57.467 1.00 36.91 278 VAL A O 1
ATOM 2118 N N . ALA A 1 279 ? 45.069 -35.847 -59.606 1.00 33.38 279 ALA A N 1
ATOM 2119 C CA . ALA A 1 279 ? 45.811 -37.042 -59.969 1.00 33.38 279 ALA A CA 1
ATOM 2120 C C . ALA A 1 279 ? 47.341 -36.810 -59.939 1.00 33.38 279 ALA A C 1
ATOM 2122 O O . ALA A 1 279 ? 47.830 -35.883 -60.571 1.00 33.38 279 ALA A O 1
ATOM 2123 N N . VAL A 1 280 ? 48.039 -37.731 -59.257 1.00 35.00 280 VAL A N 1
ATOM 2124 C CA . VAL A 1 280 ? 49.294 -38.449 -59.613 1.00 35.00 280 VAL A CA 1
ATOM 2125 C C . VAL A 1 280 ? 50.625 -37.686 -59.839 1.00 35.00 280 VAL A C 1
ATOM 2127 O O . VAL A 1 280 ? 50.782 -36.982 -60.827 1.00 35.00 280 VAL A O 1
ATOM 2130 N N . GLN A 1 281 ? 51.628 -37.991 -58.988 1.00 31.81 281 GLN A N 1
ATOM 2131 C CA . GLN A 1 281 ? 52.999 -38.549 -59.231 1.00 31.81 281 GLN A CA 1
ATOM 2132 C C . GLN A 1 281 ? 53.889 -38.233 -57.996 1.00 31.81 281 GLN A C 1
ATOM 2134 O O . GLN A 1 281 ? 53.838 -37.109 -57.518 1.00 31.81 281 GLN A O 1
ATOM 2139 N N . GLY A 1 282 ? 54.727 -39.091 -57.393 1.00 28.81 282 GLY A N 1
ATOM 2140 C CA . GLY A 1 282 ? 55.152 -40.482 -57.595 1.00 28.81 282 GLY A CA 1
ATOM 2141 C C . GLY A 1 282 ? 56.163 -40.891 -56.486 1.00 28.81 282 GLY A C 1
ATOM 2142 O O . GLY A 1 282 ? 56.740 -40.007 -55.863 1.00 28.81 282 GLY A O 1
ATOM 2143 N N . GLU A 1 283 ? 56.335 -42.215 -56.292 1.00 30.97 283 GLU A N 1
ATOM 2144 C CA . GLU A 1 283 ? 57.380 -42.962 -55.525 1.00 30.97 283 GLU A CA 1
ATOM 2145 C C . GLU A 1 283 ? 57.564 -42.642 -54.025 1.00 30.97 283 GLU A C 1
ATOM 2147 O O . GLU A 1 283 ? 57.563 -41.500 -53.608 1.00 30.97 283 GLU A O 1
ATOM 2152 N N . SER A 1 284 ? 57.817 -43.548 -53.079 1.00 29.75 284 SER A N 1
ATOM 2153 C CA . SER A 1 284 ? 58.018 -45.000 -52.911 1.00 29.75 284 SER A CA 1
ATOM 2154 C C . SER A 1 284 ? 57.950 -45.181 -51.365 1.00 29.75 284 SER A C 1
ATOM 2156 O O . SER A 1 284 ? 58.251 -44.247 -50.632 1.00 29.75 284 SER A O 1
ATOM 2158 N N . VAL A 1 285 ? 57.432 -46.225 -50.727 1.00 29.95 285 VAL A N 1
ATOM 2159 C CA . VAL A 1 285 ? 57.912 -47.602 -50.608 1.00 29.95 285 VAL A CA 1
ATOM 2160 C C . VAL A 1 285 ? 56.815 -48.358 -49.847 1.00 29.95 285 VAL A C 1
ATOM 2162 O O . VAL A 1 285 ? 56.177 -47.852 -48.925 1.00 29.95 285 VAL A O 1
ATOM 2165 N N . THR A 1 286 ? 56.624 -49.588 -50.282 1.00 29.83 286 THR A N 1
ATOM 2166 C CA . THR A 1 286 ? 55.738 -50.646 -49.809 1.00 29.83 286 THR A CA 1
ATOM 2167 C C . THR A 1 286 ? 55.857 -50.987 -48.321 1.00 29.83 286 THR A C 1
ATOM 2169 O O . THR A 1 286 ? 56.958 -51.221 -47.835 1.00 29.83 286 THR A O 1
ATOM 2172 N N . ASN A 1 287 ? 54.708 -51.166 -47.660 1.00 30.16 287 ASN A N 1
ATOM 2173 C CA . ASN A 1 287 ? 54.439 -52.318 -46.790 1.00 30.16 287 ASN A CA 1
ATOM 2174 C C . ASN A 1 287 ? 52.917 -52.546 -46.697 1.00 30.16 287 ASN A C 1
ATOM 2176 O O . ASN A 1 287 ? 52.198 -51.848 -45.988 1.00 30.16 287 ASN A O 1
ATOM 2180 N N . ILE A 1 288 ? 52.452 -53.524 -47.472 1.00 27.34 288 ILE A N 1
ATOM 2181 C CA . ILE A 1 288 ? 51.189 -54.264 -47.320 1.00 27.34 288 ILE A CA 1
ATOM 2182 C C . ILE A 1 288 ? 51.602 -55.529 -46.538 1.00 27.34 288 ILE A C 1
ATOM 2184 O O . ILE A 1 288 ? 52.693 -56.034 -46.782 1.00 27.34 288 ILE A O 1
ATOM 2188 N N . GLU A 1 289 ? 50.919 -56.003 -45.490 1.00 33.00 289 GLU A N 1
ATOM 2189 C CA . GLU A 1 289 ? 49.756 -56.916 -45.523 1.00 33.00 289 GLU A CA 1
ATOM 2190 C C . GLU A 1 289 ? 49.488 -57.330 -44.046 1.00 33.00 289 GLU A C 1
ATOM 2192 O O . GLU A 1 289 ? 50.437 -57.578 -43.307 1.00 33.00 289 GLU A O 1
ATOM 2197 N N . THR A 1 290 ? 48.279 -57.343 -43.469 1.00 30.78 290 THR A N 1
ATOM 2198 C CA . THR A 1 290 ? 47.276 -58.434 -43.551 1.00 30.78 290 THR A CA 1
ATOM 2199 C C . THR A 1 290 ? 46.049 -58.049 -42.689 1.00 30.78 290 THR A C 1
ATOM 2201 O O . THR A 1 290 ? 46.161 -57.812 -41.492 1.00 30.78 290 THR A O 1
ATOM 2204 N N . GLN A 1 291 ? 44.918 -57.691 -43.303 1.00 29.94 291 GLN A N 1
ATOM 2205 C CA . GLN A 1 291 ? 43.628 -58.411 -43.382 1.00 29.94 291 GLN A CA 1
ATOM 2206 C C . GLN A 1 291 ? 43.170 -59.316 -42.214 1.00 29.94 291 GLN A C 1
ATOM 2208 O O . GLN A 1 291 ? 43.837 -60.278 -41.852 1.00 29.94 291 GLN A O 1
ATOM 2213 N N . GLY A 1 292 ? 41.912 -59.107 -41.786 1.00 27.88 292 GLY A N 1
ATOM 2214 C CA . GLY A 1 292 ? 41.085 -60.120 -41.112 1.00 27.88 292 GLY A CA 1
ATOM 2215 C C . GLY A 1 292 ? 39.871 -59.555 -40.361 1.00 27.88 292 GLY A C 1
ATOM 2216 O O . GLY A 1 292 ? 39.912 -59.416 -39.146 1.00 27.88 292 GLY A O 1
ATOM 2217 N N . GLY A 1 293 ? 38.786 -59.211 -41.065 1.00 28.58 293 GLY A N 1
ATOM 2218 C CA . GLY A 1 293 ? 37.518 -58.805 -40.441 1.00 28.58 293 GLY A CA 1
ATOM 2219 C C . GLY A 1 293 ? 36.617 -59.987 -40.065 1.00 28.58 293 GLY A C 1
ATOM 2220 O O . GLY A 1 293 ? 36.738 -61.050 -40.659 1.00 28.58 293 GLY A O 1
ATOM 2221 N N . LEU A 1 294 ? 35.663 -59.777 -39.147 1.00 27.58 294 LEU A N 1
ATOM 2222 C CA . LEU A 1 294 ? 34.333 -60.407 -39.182 1.00 27.58 294 LEU A CA 1
ATOM 2223 C C . LEU A 1 294 ? 33.364 -59.699 -38.210 1.00 27.58 294 LEU A C 1
ATOM 2225 O O . LEU A 1 294 ? 33.659 -59.534 -37.030 1.00 27.58 294 LEU A O 1
ATOM 2229 N N . LYS A 1 295 ? 32.196 -59.288 -38.718 1.00 33.62 295 LYS A N 1
ATOM 2230 C CA . LYS A 1 295 ? 31.041 -58.785 -37.951 1.00 33.62 295 LYS A CA 1
ATOM 2231 C C . LYS A 1 295 ? 30.153 -59.959 -37.536 1.00 33.62 295 LYS A C 1
ATOM 2233 O O . LYS A 1 295 ? 29.763 -60.683 -38.445 1.00 33.62 295 LYS A O 1
ATOM 2238 N N . ILE A 1 296 ? 29.739 -60.064 -36.265 1.00 29.64 296 ILE A N 1
ATOM 2239 C CA . ILE A 1 296 ? 28.474 -60.710 -35.839 1.00 29.64 296 ILE A CA 1
ATOM 2240 C C . ILE A 1 296 ? 27.960 -60.050 -34.533 1.00 29.64 296 ILE A C 1
ATOM 2242 O O . ILE A 1 296 ? 28.529 -60.252 -33.464 1.00 29.64 296 ILE A O 1
ATOM 2246 N N . ASP A 1 297 ? 26.862 -59.294 -34.627 1.00 29.39 297 ASP A N 1
ATOM 2247 C CA . ASP A 1 297 ? 25.827 -59.118 -33.581 1.00 29.39 297 ASP A CA 1
ATOM 2248 C C . ASP A 1 297 ? 24.846 -60.325 -33.647 1.00 29.39 297 ASP A C 1
ATOM 2250 O O . ASP A 1 297 ? 24.827 -60.948 -34.712 1.00 29.39 297 ASP A O 1
ATOM 2254 N N . PRO A 1 298 ? 23.931 -60.656 -32.688 1.00 40.47 298 PRO A N 1
ATOM 2255 C CA . PRO A 1 298 ? 23.576 -60.031 -31.400 1.00 40.47 298 PRO A CA 1
ATOM 2256 C C . PRO A 1 298 ? 23.252 -61.020 -30.224 1.00 40.47 298 PRO A C 1
ATOM 2258 O O . PRO A 1 298 ? 23.070 -62.222 -30.388 1.00 40.47 298 PRO A O 1
ATOM 2261 N N . LYS A 1 299 ? 22.977 -60.433 -29.044 1.00 31.09 299 LYS A N 1
ATOM 2262 C CA . LYS A 1 299 ? 22.130 -60.916 -27.916 1.00 31.09 299 LYS A CA 1
ATOM 2263 C C . LYS A 1 299 ? 22.644 -62.003 -26.938 1.00 31.09 299 LYS A C 1
ATOM 2265 O O . LYS A 1 299 ? 22.768 -63.175 -27.263 1.00 31.09 299 LYS A O 1
ATOM 2270 N N . LYS A 1 300 ? 22.591 -61.582 -25.657 1.00 29.53 300 LYS A N 1
ATOM 2271 C CA . LYS A 1 300 ? 22.513 -62.310 -24.364 1.00 29.53 300 LYS A CA 1
ATOM 2272 C C . LYS A 1 300 ? 23.833 -62.517 -23.607 1.00 29.53 300 LYS A C 1
ATOM 2274 O O . LYS A 1 300 ? 24.465 -63.552 -23.732 1.00 29.53 300 LYS A O 1
ATOM 2279 N N . LEU A 1 301 ? 24.074 -61.647 -22.622 1.00 28.91 301 LEU A N 1
ATOM 2280 C CA . LEU A 1 301 ? 24.224 -62.105 -21.236 1.00 28.91 301 LEU A CA 1
ATOM 2281 C C . LEU A 1 301 ? 23.839 -60.985 -20.254 1.00 28.91 301 LEU A C 1
ATOM 2283 O O . LEU A 1 301 ? 24.419 -59.906 -20.247 1.00 28.91 301 LEU A O 1
ATOM 2287 N N . ARG A 1 302 ? 22.829 -61.258 -19.424 1.00 37.00 302 ARG A N 1
ATOM 2288 C CA . ARG A 1 302 ? 22.583 -60.547 -18.162 1.00 37.00 302 ARG A CA 1
ATOM 2289 C C . ARG A 1 302 ? 23.644 -61.009 -17.156 1.00 37.00 302 ARG A C 1
ATOM 2291 O O . ARG A 1 302 ? 23.833 -62.217 -17.044 1.00 37.00 302 ARG A O 1
ATOM 2298 N N . LYS A 1 303 ? 24.252 -60.081 -16.409 1.00 29.20 303 LYS A N 1
ATOM 2299 C CA . LYS A 1 303 ? 24.799 -60.208 -15.032 1.00 29.20 303 LYS A CA 1
ATOM 2300 C C . LYS A 1 303 ? 25.550 -58.894 -14.736 1.00 29.20 303 LYS A C 1
ATOM 2302 O O . LYS A 1 303 ? 26.347 -58.478 -15.557 1.00 29.20 303 LYS A O 1
ATOM 2307 N N . GLY A 1 304 ? 25.312 -58.132 -13.670 1.00 30.70 304 GLY A N 1
ATOM 2308 C CA . GLY A 1 304 ? 24.998 -58.568 -12.314 1.00 30.70 304 GLY A CA 1
ATOM 2309 C C . GLY A 1 304 ? 26.223 -59.263 -11.724 1.00 30.70 304 GLY A C 1
ATOM 2310 O O . GLY A 1 304 ? 26.369 -60.465 -11.917 1.00 30.70 304 GLY A O 1
ATOM 2311 N N . GLY A 1 305 ? 27.111 -58.531 -11.049 1.00 27.11 305 GLY A N 1
ATOM 2312 C CA . GLY A 1 305 ? 28.240 -59.146 -10.349 1.00 27.11 305 GLY A CA 1
ATOM 2313 C C . GLY A 1 305 ? 29.367 -58.170 -10.049 1.00 27.11 305 GLY A C 1
ATOM 2314 O O . GLY A 1 305 ? 29.982 -57.637 -10.969 1.00 27.11 305 GLY A O 1
ATOM 2315 N N . GLY A 1 306 ? 29.598 -57.946 -8.754 1.00 43.69 306 GLY A N 1
ATOM 2316 C CA . GLY A 1 306 ? 30.627 -57.066 -8.221 1.00 43.69 306 GLY A CA 1
ATOM 2317 C C . GLY A 1 306 ? 32.040 -57.427 -8.669 1.00 43.69 306 GLY A C 1
ATOM 2318 O O . GLY A 1 306 ? 32.337 -58.559 -9.053 1.00 43.69 306 GLY A O 1
ATOM 2319 N N . LYS A 1 307 ? 32.914 -56.424 -8.616 1.00 37.00 307 LYS A N 1
ATOM 2320 C CA . LYS A 1 307 ? 34.342 -56.579 -8.873 1.00 37.00 307 LYS A CA 1
ATOM 2321 C C . LYS A 1 307 ? 35.100 -56.447 -7.562 1.00 37.00 307 LYS A C 1
ATOM 2323 O O . LYS A 1 307 ? 34.907 -55.491 -6.818 1.00 37.00 307 LYS A O 1
ATOM 2328 N N . GLY A 1 308 ? 35.883 -57.488 -7.295 1.00 37.50 308 GLY A N 1
ATOM 2329 C CA . GLY A 1 308 ? 36.635 -57.709 -6.073 1.00 37.50 308 GLY A CA 1
ATOM 2330 C C . GLY A 1 308 ? 37.743 -56.690 -5.834 1.00 37.50 308 GLY A C 1
ATOM 2331 O O . GLY A 1 308 ? 38.264 -56.059 -6.751 1.00 37.50 308 GLY A O 1
ATOM 2332 N N . VAL A 1 309 ? 38.067 -56.575 -4.554 1.00 42.84 309 VAL A N 1
ATOM 2333 C CA . VAL A 1 309 ? 39.150 -55.784 -3.982 1.00 42.84 309 VAL A CA 1
ATOM 2334 C C . VAL A 1 309 ? 40.472 -56.514 -4.226 1.00 42.84 309 VAL A C 1
ATOM 2336 O O . VAL A 1 309 ? 40.577 -57.706 -3.942 1.00 42.84 309 VAL A O 1
ATOM 2339 N N . SER A 1 310 ? 41.479 -55.814 -4.742 1.00 52.62 310 SER A N 1
ATOM 2340 C CA . SER A 1 310 ? 42.855 -56.321 -4.854 1.00 52.62 310 SER A CA 1
ATOM 2341 C C . SER A 1 310 ? 43.727 -55.649 -3.800 1.00 52.62 310 SER A C 1
ATOM 2343 O O . SER A 1 310 ? 43.620 -54.445 -3.623 1.00 52.62 310 SER A O 1
ATOM 2345 N N . VAL A 1 311 ? 44.576 -56.397 -3.097 1.00 49.44 311 VAL A N 1
ATOM 2346 C CA . VAL A 1 311 ? 45.393 -55.888 -1.979 1.00 49.44 311 VAL A CA 1
ATOM 2347 C C . VAL A 1 311 ? 46.812 -55.567 -2.466 1.00 49.44 311 VAL A C 1
ATOM 2349 O O . VAL A 1 311 ? 47.404 -56.374 -3.183 1.00 49.44 311 VAL A O 1
ATOM 2352 N N . ALA A 1 312 ? 47.346 -54.394 -2.112 1.00 56.50 312 ALA A N 1
ATOM 2353 C CA . ALA A 1 312 ? 48.732 -54.010 -2.391 1.00 56.50 312 ALA A CA 1
ATOM 2354 C C . ALA A 1 312 ? 49.720 -54.750 -1.468 1.00 56.50 312 ALA A C 1
ATOM 2356 O O . ALA A 1 312 ? 49.335 -55.346 -0.464 1.00 56.50 312 ALA A O 1
ATOM 2357 N N . ALA A 1 313 ? 51.015 -54.720 -1.796 1.00 53.09 313 ALA A N 1
ATOM 2358 C CA . ALA A 1 313 ? 52.057 -55.464 -1.075 1.00 53.09 313 ALA A CA 1
ATOM 2359 C C . ALA A 1 313 ? 52.233 -55.063 0.410 1.00 53.09 313 ALA A C 1
ATOM 2361 O O . ALA A 1 313 ? 52.902 -55.776 1.153 1.00 53.09 313 ALA A O 1
ATOM 2362 N N . ASP A 1 314 ? 51.625 -53.957 0.845 1.00 53.19 314 ASP A N 1
ATOM 2363 C CA . ASP A 1 314 ? 51.601 -53.463 2.227 1.00 53.19 314 ASP A CA 1
ATOM 2364 C C . ASP A 1 314 ? 50.318 -53.835 3.001 1.00 53.19 314 ASP A C 1
ATOM 2366 O O . ASP A 1 314 ? 50.143 -53.428 4.148 1.00 53.19 314 ASP A O 1
ATOM 2370 N N . GLY A 1 315 ? 49.422 -54.625 2.398 1.00 53.41 315 GLY A N 1
ATOM 2371 C CA . GLY A 1 315 ? 48.187 -55.088 3.032 1.00 53.41 315 GLY A CA 1
ATOM 2372 C C . GLY A 1 315 ? 46.992 -54.143 2.884 1.00 53.41 315 GLY A C 1
ATOM 2373 O O . GLY A 1 315 ? 45.934 -54.428 3.448 1.00 53.41 315 GLY A O 1
ATOM 2374 N N . THR A 1 316 ? 47.102 -53.054 2.115 1.00 53.28 316 THR A N 1
ATOM 2375 C CA . THR A 1 316 ? 45.979 -52.128 1.901 1.00 53.28 316 THR A CA 1
ATOM 2376 C C . THR A 1 316 ? 45.048 -52.570 0.753 1.00 53.28 316 THR A C 1
ATOM 2378 O O . THR A 1 316 ? 45.519 -52.970 -0.317 1.00 53.28 316 THR A O 1
ATOM 2381 N N . PRO A 1 317 ? 43.710 -52.532 0.938 1.00 52.06 317 PRO A N 1
ATOM 2382 C CA . PRO A 1 317 ? 42.748 -52.875 -0.107 1.00 52.06 317 PRO A CA 1
ATOM 2383 C C . PRO A 1 317 ? 42.652 -51.762 -1.161 1.00 52.06 317 PRO A C 1
ATOM 2385 O O . PRO A 1 317 ? 42.237 -50.643 -0.870 1.00 52.06 317 PRO A O 1
ATOM 2388 N N . VAL A 1 318 ? 42.999 -52.085 -2.405 1.00 55.16 318 VAL A N 1
ATOM 2389 C CA . VAL A 1 318 ? 42.969 -51.188 -3.565 1.00 55.16 318 VAL A CA 1
ATOM 2390 C C . VAL A 1 318 ? 41.734 -51.489 -4.415 1.00 55.16 318 VAL A C 1
ATOM 2392 O O . VAL A 1 318 ? 41.510 -52.618 -4.866 1.00 55.16 318 VAL A O 1
ATOM 2395 N N . LEU A 1 319 ? 40.921 -50.459 -4.648 1.00 54.53 319 LEU A N 1
ATOM 2396 C CA . LEU A 1 319 ? 39.783 -50.498 -5.566 1.00 54.53 319 LEU A CA 1
ATOM 2397 C C . LEU A 1 319 ? 40.281 -50.415 -7.019 1.00 54.53 319 LEU A C 1
ATOM 2399 O O . LEU A 1 319 ? 41.269 -49.736 -7.314 1.00 54.53 319 LEU A O 1
ATOM 2403 N N . SER A 1 320 ? 39.604 -51.105 -7.945 1.00 51.19 320 SER A N 1
ATOM 2404 C CA . SER A 1 320 ? 40.000 -51.155 -9.359 1.00 51.19 320 SER A CA 1
ATOM 2405 C C . SER A 1 320 ? 39.921 -49.758 -9.991 1.00 51.19 320 SER A C 1
ATOM 2407 O O . SER A 1 320 ? 38.839 -49.294 -10.349 1.00 51.19 320 SER A O 1
ATOM 2409 N N . GLY A 1 321 ? 41.066 -49.086 -10.080 1.00 58.38 321 GLY A N 1
ATOM 2410 C CA . GLY A 1 321 ? 41.175 -47.664 -10.418 1.00 58.38 321 GLY A CA 1
ATOM 2411 C C . GLY A 1 321 ? 42.384 -46.965 -9.784 1.00 58.38 321 GLY A C 1
ATOM 2412 O O . GLY A 1 321 ? 42.709 -45.860 -10.197 1.00 58.38 321 GLY A O 1
ATOM 2413 N N . GLY A 1 322 ? 43.080 -47.608 -8.834 1.00 53.06 322 GLY A N 1
ATOM 2414 C CA . GLY A 1 322 ? 44.357 -47.111 -8.294 1.00 53.06 322 GLY A CA 1
ATOM 2415 C C . GLY A 1 322 ? 44.232 -46.012 -7.232 1.00 53.06 322 GLY A C 1
ATOM 2416 O O . GLY A 1 322 ? 45.214 -45.333 -6.952 1.00 53.06 322 GLY A O 1
ATOM 2417 N N . GLY A 1 323 ? 43.046 -45.828 -6.645 1.00 63.81 323 GLY A N 1
ATOM 2418 C CA . GLY A 1 323 ? 42.810 -44.870 -5.560 1.00 63.81 323 GLY A CA 1
ATOM 2419 C C . GLY A 1 323 ? 42.808 -45.521 -4.173 1.00 63.81 323 GLY A C 1
ATOM 2420 O O . GLY A 1 323 ? 42.402 -46.676 -4.024 1.00 63.81 323 GLY A O 1
ATOM 2421 N N . SER A 1 324 ? 43.237 -44.771 -3.153 1.00 66.75 324 SER A N 1
ATOM 2422 C CA . SER A 1 324 ? 43.111 -45.140 -1.733 1.00 66.75 324 SER A CA 1
ATOM 2423 C C . SER A 1 324 ? 41.658 -45.028 -1.245 1.00 66.75 324 SER A C 1
ATOM 2425 O O . SER A 1 324 ? 40.852 -44.315 -1.850 1.00 66.75 324 SER A O 1
ATOM 2427 N N . CYS A 1 325 ? 41.309 -45.693 -0.136 1.00 52.25 325 CYS A N 1
ATOM 2428 C CA . CYS A 1 325 ? 39.970 -45.610 0.468 1.00 52.25 325 CYS A CA 1
ATOM 2429 C C . CYS A 1 325 ? 39.522 -44.160 0.737 1.00 52.25 325 CYS A C 1
ATOM 2431 O O . CYS A 1 325 ? 38.376 -43.832 0.439 1.00 52.25 325 CYS A O 1
ATOM 2433 N N . GLU A 1 326 ? 40.416 -43.268 1.187 1.00 60.44 326 GLU A N 1
ATOM 2434 C CA . GLU A 1 326 ? 40.113 -41.831 1.317 1.00 60.44 326 GLU A CA 1
ATOM 2435 C C . GLU A 1 326 ? 39.650 -41.201 -0.007 1.00 60.44 326 GLU A C 1
ATOM 2437 O O . GLU A 1 326 ? 38.692 -40.427 -0.030 1.00 60.44 326 GLU A O 1
ATOM 2442 N N . SER A 1 327 ? 40.300 -41.545 -1.127 1.00 59.59 327 SER A N 1
ATOM 2443 C CA . SER A 1 327 ? 39.948 -41.000 -2.446 1.00 59.59 327 SER A CA 1
ATOM 2444 C C . SER A 1 327 ? 38.593 -41.508 -2.947 1.00 59.59 327 SER A C 1
ATOM 2446 O O . SER A 1 327 ? 37.855 -40.770 -3.599 1.00 59.59 327 SER A O 1
ATOM 2448 N N . ALA A 1 328 ? 38.224 -42.740 -2.586 1.00 55.91 328 ALA A N 1
ATOM 2449 C CA . ALA A 1 328 ? 36.925 -43.314 -2.913 1.00 55.91 328 ALA A CA 1
ATOM 2450 C C . ALA A 1 328 ? 35.801 -42.699 -2.063 1.00 55.91 328 ALA A C 1
ATOM 2452 O O . ALA A 1 328 ? 34.742 -42.389 -2.600 1.00 55.91 328 ALA A O 1
ATOM 2453 N N . VAL A 1 329 ? 36.043 -42.440 -0.772 1.00 56.38 329 VAL A N 1
ATOM 2454 C CA . VAL A 1 329 ? 35.088 -41.746 0.114 1.00 56.38 329 VAL A CA 1
ATOM 2455 C C . VAL A 1 329 ? 34.871 -40.295 -0.331 1.00 56.38 329 VAL A C 1
ATOM 2457 O O . VAL A 1 329 ? 33.746 -39.805 -0.309 1.00 56.38 329 VAL A O 1
ATOM 2460 N N . ALA A 1 330 ? 35.913 -39.612 -0.811 1.00 58.28 330 ALA A N 1
ATOM 2461 C CA . ALA A 1 330 ? 35.776 -38.272 -1.383 1.00 58.28 330 ALA A CA 1
ATOM 2462 C C . ALA A 1 330 ? 34.978 -38.261 -2.703 1.00 58.28 330 ALA A C 1
ATOM 2464 O O . ALA A 1 330 ? 34.243 -37.308 -2.968 1.00 58.28 330 ALA A O 1
ATOM 2465 N N . ALA A 1 331 ? 35.101 -39.316 -3.514 1.00 53.84 331 ALA A N 1
ATOM 2466 C CA . ALA A 1 331 ? 34.398 -39.455 -4.788 1.00 53.84 331 ALA A CA 1
ATOM 2467 C C . ALA A 1 331 ? 32.935 -39.924 -4.641 1.00 53.84 331 ALA A C 1
ATOM 2469 O O . ALA A 1 331 ? 32.125 -39.662 -5.528 1.00 53.84 331 ALA A O 1
ATOM 2470 N N . TYR A 1 332 ? 32.584 -40.584 -3.532 1.00 47.34 332 TYR A N 1
ATOM 2471 C CA . TYR A 1 332 ? 31.250 -41.136 -3.256 1.00 47.34 332 TYR A CA 1
ATOM 2472 C C . TYR A 1 332 ? 30.449 -40.269 -2.268 1.00 47.34 332 TYR A C 1
ATOM 2474 O O . TYR A 1 332 ? 29.802 -40.767 -1.352 1.00 47.34 332 TYR A O 1
ATOM 2482 N N . ASN A 1 333 ? 30.497 -38.946 -2.440 1.00 48.12 333 ASN A N 1
ATOM 2483 C CA . ASN A 1 333 ? 29.592 -38.040 -1.737 1.00 48.12 333 ASN A CA 1
ATOM 2484 C C . ASN A 1 333 ? 28.268 -37.979 -2.498 1.00 48.12 333 ASN A C 1
ATOM 2486 O O . ASN A 1 333 ? 28.174 -37.438 -3.599 1.00 48.12 333 ASN A O 1
ATOM 2490 N N . GLU A 1 334 ? 27.265 -38.601 -1.904 1.00 44.84 334 GLU A N 1
ATOM 2491 C CA . GLU A 1 334 ? 25.926 -38.766 -2.442 1.00 44.84 334 GLU A CA 1
ATOM 2492 C C . GLU A 1 334 ? 25.246 -37.403 -2.635 1.00 44.84 334 GLU A C 1
ATOM 2494 O O . GLU A 1 334 ? 25.224 -36.545 -1.754 1.00 44.84 334 GLU A O 1
ATOM 2499 N N . VAL A 1 335 ? 24.737 -37.211 -3.849 1.00 48.59 335 VAL A N 1
ATOM 2500 C CA . VAL A 1 335 ? 24.190 -35.967 -4.387 1.00 48.59 335 VAL A CA 1
ATOM 2501 C C . VAL A 1 335 ? 22.698 -35.908 -4.069 1.00 48.59 335 VAL A C 1
ATOM 2503 O O . VAL A 1 335 ? 21.915 -36.636 -4.678 1.00 48.59 335 VAL A O 1
ATOM 2506 N N . LEU A 1 336 ? 22.291 -35.025 -3.158 1.00 42.62 336 LEU A N 1
ATOM 2507 C CA . LEU A 1 336 ? 20.887 -34.651 -2.982 1.00 42.62 336 LEU A CA 1
ATOM 2508 C C . LEU A 1 336 ? 20.652 -33.286 -3.633 1.00 42.62 336 LEU A C 1
ATOM 2510 O O . LEU A 1 336 ? 21.239 -32.284 -3.239 1.00 42.62 336 LEU A O 1
ATOM 2514 N N . ASN A 1 337 ? 19.809 -33.283 -4.665 1.00 43.00 337 ASN A N 1
ATOM 2515 C CA . ASN A 1 337 ? 19.391 -32.100 -5.412 1.00 43.00 337 ASN A CA 1
ATOM 2516 C C . ASN A 1 337 ? 18.001 -31.678 -4.931 1.00 43.00 337 ASN A C 1
ATOM 2518 O O . ASN A 1 337 ? 17.046 -32.426 -5.133 1.00 43.00 337 ASN A O 1
ATOM 2522 N N . MET A 1 338 ? 17.882 -30.470 -4.388 1.00 45.66 338 MET A N 1
ATOM 2523 C CA . MET A 1 338 ? 16.621 -29.734 -4.351 1.00 45.66 338 MET A CA 1
ATOM 2524 C C . MET A 1 338 ? 16.811 -28.511 -5.264 1.00 45.66 338 MET A C 1
ATOM 2526 O O . MET A 1 338 ? 17.540 -27.588 -4.927 1.00 45.66 338 MET A O 1
ATOM 2530 N N . ASP A 1 339 ? 16.226 -28.575 -6.466 1.00 50.69 339 ASP A N 1
ATOM 2531 C CA . ASP A 1 339 ? 15.982 -27.447 -7.390 1.00 50.69 339 ASP A CA 1
ATOM 2532 C C . ASP A 1 339 ? 17.116 -26.813 -8.247 1.00 50.69 339 ASP A C 1
ATOM 2534 O O . ASP A 1 339 ? 16.939 -25.711 -8.769 1.00 50.69 339 ASP A O 1
ATOM 2538 N N . GLY A 1 340 ? 18.217 -27.514 -8.562 1.00 46.50 340 GLY A N 1
ATOM 2539 C CA . GLY A 1 340 ? 19.277 -27.005 -9.467 1.00 46.50 340 GLY A CA 1
ATOM 2540 C C . GLY A 1 340 ? 19.550 -27.832 -10.740 1.00 46.50 340 GLY A C 1
ATOM 2541 O O . GLY A 1 340 ? 19.501 -29.064 -10.729 1.00 46.50 340 GLY A O 1
ATOM 2542 N N . LYS A 1 341 ? 19.894 -27.175 -11.867 1.00 46.69 341 LYS A N 1
ATOM 2543 C CA . LYS A 1 341 ? 20.427 -27.839 -13.084 1.00 46.69 341 LYS A CA 1
ATOM 2544 C C . LYS A 1 341 ? 21.757 -28.544 -12.764 1.00 46.69 341 LYS A C 1
ATOM 2546 O O . LYS A 1 341 ? 22.616 -27.980 -12.100 1.00 46.69 341 LYS A O 1
ATOM 2551 N N . LYS A 1 342 ? 21.953 -29.760 -13.296 1.00 42.72 342 LYS A N 1
ATOM 2552 C CA . LYS A 1 342 ? 23.162 -30.585 -13.092 1.00 42.72 342 LYS A CA 1
ATOM 2553 C C . LYS A 1 342 ? 24.455 -29.819 -13.417 1.00 42.72 342 LYS A C 1
ATOM 2555 O O . LYS A 1 342 ? 24.676 -29.494 -14.581 1.00 42.72 342 LYS A O 1
ATOM 2560 N N . GLY A 1 343 ? 25.335 -29.656 -12.425 1.00 51.72 343 GLY A N 1
ATOM 2561 C CA . GLY A 1 343 ? 26.761 -29.393 -12.661 1.00 51.72 343 GLY A CA 1
ATOM 2562 C C . GLY A 1 343 ? 27.443 -28.325 -11.803 1.00 51.72 343 GLY A C 1
ATOM 2563 O O . GLY A 1 343 ? 28.658 -28.199 -11.916 1.00 51.72 343 GLY A O 1
ATOM 2564 N N . GLN A 1 344 ? 26.735 -27.588 -10.947 1.00 46.84 344 GLN A N 1
ATOM 2565 C CA . GLN A 1 344 ? 27.363 -26.671 -9.987 1.00 46.84 344 GLN A CA 1
ATOM 2566 C C . GLN A 1 344 ? 26.874 -26.964 -8.571 1.00 46.84 344 GLN A C 1
ATOM 2568 O O . GLN A 1 344 ? 25.692 -27.211 -8.355 1.00 46.84 344 GLN A O 1
ATOM 2573 N N . ALA A 1 345 ? 27.819 -27.015 -7.634 1.00 47.31 345 ALA A N 1
ATOM 2574 C CA . ALA A 1 345 ? 27.545 -27.144 -6.213 1.00 47.31 345 ALA A CA 1
ATOM 2575 C C . ALA A 1 345 ? 27.304 -25.745 -5.644 1.00 47.31 345 ALA A C 1
ATOM 2577 O O . ALA A 1 345 ? 28.210 -24.916 -5.714 1.00 47.31 345 ALA A O 1
ATOM 2578 N N . ASP A 1 346 ? 26.128 -25.495 -5.068 1.00 53.50 346 ASP A N 1
ATOM 2579 C CA . ASP A 1 346 ? 25.852 -24.199 -4.435 1.00 53.50 346 ASP A CA 1
ATOM 2580 C C . ASP A 1 346 ? 26.529 -24.063 -3.064 1.00 53.50 346 ASP A C 1
ATOM 2582 O O . ASP A 1 346 ? 26.784 -22.947 -2.621 1.00 53.50 346 ASP A O 1
ATOM 2586 N N . ILE A 1 347 ? 26.909 -25.172 -2.414 1.00 58.22 347 ILE A N 1
ATOM 2587 C CA . ILE A 1 347 ? 27.664 -25.156 -1.154 1.00 58.22 347 ILE A CA 1
ATOM 2588 C C . ILE A 1 347 ? 28.589 -26.372 -1.015 1.00 58.22 347 ILE A C 1
ATOM 2590 O O . ILE A 1 347 ? 28.240 -27.506 -1.346 1.00 58.22 347 ILE A O 1
ATOM 2594 N N . THR A 1 348 ? 29.792 -26.145 -0.491 1.00 66.00 348 THR A N 1
ATOM 2595 C CA . THR A 1 348 ? 30.733 -27.207 -0.097 1.00 66.00 348 THR A CA 1
ATOM 2596 C C . THR A 1 348 ? 30.331 -27.828 1.250 1.00 66.00 348 THR A C 1
ATOM 2598 O O . THR A 1 348 ? 29.661 -27.190 2.059 1.00 66.00 348 THR A O 1
ATOM 2601 N N . ARG A 1 349 ? 30.782 -29.057 1.559 1.00 56.31 349 ARG A N 1
ATOM 2602 C CA . ARG A 1 349 ? 30.511 -29.722 2.858 1.00 56.31 349 ARG A CA 1
ATOM 2603 C C . ARG A 1 349 ? 30.918 -28.862 4.067 1.00 56.31 349 ARG A C 1
ATOM 2605 O O . ARG A 1 349 ? 30.234 -28.892 5.084 1.00 56.31 349 ARG A O 1
ATOM 2612 N N . GLY A 1 350 ? 31.999 -28.086 3.951 1.00 64.88 350 GLY A N 1
ATOM 2613 C CA . GLY A 1 350 ? 32.423 -27.154 5.002 1.00 64.88 350 GLY A CA 1
ATOM 2614 C C . GLY A 1 350 ? 31.421 -26.017 5.220 1.00 64.88 350 GLY A C 1
ATOM 2615 O O . GLY A 1 350 ? 31.085 -25.704 6.358 1.00 64.88 350 GLY A O 1
ATOM 2616 N N . GLN A 1 351 ? 30.874 -25.465 4.135 1.00 64.81 351 GLN A N 1
ATOM 2617 C CA . GLN A 1 351 ? 29.835 -24.431 4.194 1.00 64.81 351 GLN A CA 1
ATOM 2618 C C . GLN A 1 351 ? 28.504 -24.991 4.712 1.00 64.81 351 GLN A C 1
ATOM 2620 O O . GLN A 1 351 ? 27.814 -24.338 5.492 1.00 64.81 351 GLN A O 1
ATOM 2625 N N . TYR A 1 352 ? 28.172 -26.234 4.359 1.00 65.81 352 TYR A N 1
ATOM 2626 C CA . TYR A 1 352 ? 26.991 -26.913 4.890 1.00 65.81 352 TYR A CA 1
ATOM 2627 C C . TYR A 1 352 ? 27.093 -27.157 6.404 1.00 65.81 352 TYR A C 1
ATOM 2629 O O . TYR A 1 352 ? 26.143 -26.896 7.137 1.00 65.81 352 TYR A O 1
ATOM 2637 N N . ALA A 1 353 ? 28.266 -27.569 6.897 1.00 63.75 353 ALA A N 1
ATOM 2638 C CA . ALA A 1 353 ? 28.503 -27.724 8.331 1.00 63.75 353 ALA A CA 1
ATOM 2639 C C . ALA A 1 353 ? 28.395 -26.386 9.084 1.00 63.75 353 ALA A C 1
ATOM 2641 O O . ALA A 1 353 ? 27.828 -26.352 10.171 1.00 63.75 353 ALA A O 1
ATOM 2642 N N . SER A 1 354 ? 28.861 -25.271 8.503 1.00 64.50 354 SER A N 1
ATOM 2643 C CA . SER A 1 354 ? 28.665 -23.951 9.120 1.00 64.50 354 SER A CA 1
ATOM 2644 C C . SER A 1 354 ? 27.200 -23.513 9.145 1.00 64.50 354 SER A C 1
ATOM 2646 O O . SER A 1 354 ? 26.772 -22.921 10.126 1.00 64.50 354 SER A O 1
ATOM 2648 N N . VAL A 1 355 ? 26.411 -23.840 8.117 1.00 64.75 355 VAL A N 1
ATOM 2649 C CA . VAL A 1 355 ? 24.967 -23.544 8.079 1.00 64.75 355 VAL A CA 1
ATOM 2650 C C . VAL A 1 355 ? 24.212 -24.355 9.135 1.00 64.75 355 VAL A C 1
ATOM 2652 O O . VAL A 1 355 ? 23.331 -23.822 9.809 1.00 64.75 355 VAL A O 1
ATOM 2655 N N . LEU A 1 356 ? 24.591 -25.624 9.324 1.00 66.06 356 LEU A N 1
ATOM 2656 C CA . LEU A 1 356 ? 24.024 -26.475 10.368 1.00 66.06 356 LEU A CA 1
ATOM 2657 C C . LEU A 1 356 ? 24.403 -26.006 11.778 1.00 66.06 356 LEU A C 1
ATOM 2659 O O . LEU A 1 356 ? 23.530 -25.911 12.636 1.00 66.06 356 LEU A O 1
ATOM 2663 N N . ASN A 1 357 ? 25.678 -25.677 12.002 1.00 63.53 357 ASN A N 1
ATOM 2664 C CA . ASN A 1 357 ? 26.183 -25.253 13.311 1.00 63.53 357 ASN A CA 1
ATOM 2665 C C . ASN A 1 357 ? 25.714 -23.847 13.706 1.00 63.53 357 ASN A C 1
ATOM 2667 O O . ASN A 1 357 ? 25.499 -23.589 14.884 1.00 63.53 357 ASN A O 1
ATOM 2671 N N . ASN A 1 358 ? 25.528 -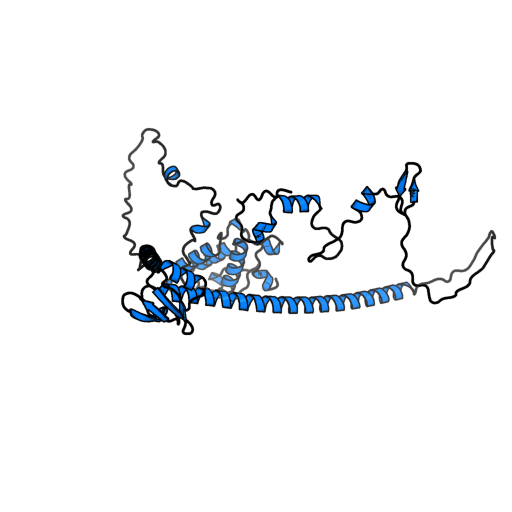22.949 12.736 1.00 62.62 358 ASN A N 1
ATOM 2672 C CA . ASN A 1 358 ? 25.077 -21.581 12.996 1.00 62.62 358 ASN A CA 1
ATOM 2673 C C . ASN A 1 358 ? 23.545 -21.445 12.984 1.00 62.62 358 ASN A C 1
ATOM 2675 O O . ASN A 1 358 ? 23.038 -20.337 13.124 1.00 62.62 358 ASN A O 1
ATOM 2679 N N . GLY A 1 359 ? 22.799 -22.541 12.779 1.00 60.41 359 GLY A N 1
ATOM 2680 C CA . GLY A 1 359 ? 21.335 -22.545 12.872 1.00 60.41 359 GLY A CA 1
ATOM 2681 C C . GLY A 1 359 ? 20.620 -21.656 11.848 1.00 60.41 359 GLY A C 1
ATOM 2682 O O . GLY A 1 359 ? 19.447 -21.339 12.026 1.00 60.41 359 GLY A O 1
ATOM 2683 N N . SER A 1 360 ? 21.279 -21.255 10.755 1.00 61.06 360 SER A N 1
ATOM 2684 C CA . SER A 1 360 ? 20.754 -20.237 9.828 1.00 61.06 360 SER A CA 1
ATOM 2685 C C . SER A 1 360 ? 19.550 -20.699 8.996 1.00 61.06 360 SER A C 1
ATOM 2687 O O . SER A 1 360 ? 19.014 -19.925 8.214 1.00 61.06 360 SER A O 1
ATOM 2689 N N . TYR A 1 361 ? 19.140 -21.962 9.130 1.00 62.06 361 TYR A N 1
ATOM 2690 C CA . TYR A 1 361 ? 17.922 -22.527 8.545 1.00 62.06 361 TYR A CA 1
ATOM 2691 C C . TYR A 1 361 ? 16.686 -22.324 9.439 1.00 62.06 361 TYR A C 1
ATOM 2693 O O . TYR A 1 361 ? 15.564 -22.507 8.976 1.00 62.06 361 TYR A O 1
ATOM 2701 N N . ILE A 1 362 ? 16.870 -21.932 10.704 1.00 59.78 362 ILE A N 1
ATOM 2702 C CA . ILE A 1 362 ? 15.781 -21.707 11.667 1.00 59.78 362 ILE A CA 1
ATOM 2703 C C . ILE A 1 362 ? 15.117 -20.333 11.436 1.00 59.78 362 ILE A C 1
ATOM 2705 O O . ILE A 1 362 ? 13.941 -20.148 11.748 1.00 59.78 362 ILE A O 1
ATOM 2709 N N . SER A 1 363 ? 15.815 -19.388 10.797 1.00 58.03 363 SER A N 1
ATOM 2710 C CA . SER A 1 363 ? 15.275 -18.067 10.431 1.00 58.03 363 SER A CA 1
ATOM 2711 C C . SER A 1 363 ? 14.099 -18.146 9.448 1.00 58.03 363 SER A C 1
ATOM 2713 O O . SER A 1 363 ? 13.186 -17.328 9.520 1.00 58.03 363 SER A O 1
ATOM 2715 N N . ALA A 1 364 ? 14.049 -19.175 8.594 1.00 56.12 364 ALA A N 1
ATOM 2716 C CA . ALA A 1 364 ? 12.905 -19.441 7.718 1.00 56.12 364 ALA A CA 1
ATOM 2717 C C . ALA A 1 364 ? 11.646 -19.904 8.484 1.00 56.12 364 ALA A C 1
ATOM 2719 O O . ALA A 1 364 ? 10.549 -19.877 7.932 1.00 56.12 364 ALA A O 1
ATOM 2720 N N . CYS A 1 365 ? 11.794 -20.299 9.753 1.00 56.09 365 CYS A N 1
ATOM 2721 C CA . CYS A 1 365 ? 10.712 -20.718 10.645 1.00 56.09 365 CYS A CA 1
ATOM 2722 C C . CYS A 1 365 ? 10.304 -19.629 11.659 1.00 56.09 365 CYS A C 1
ATOM 2724 O O . CYS A 1 365 ? 9.543 -19.922 12.579 1.00 56.09 365 CYS A O 1
ATOM 2726 N N . GLY A 1 366 ? 10.796 -18.389 11.516 1.00 55.12 366 GLY A N 1
ATOM 2727 C CA . GLY A 1 366 ? 10.368 -17.251 12.341 1.00 55.12 366 GLY A CA 1
ATOM 2728 C C . GLY A 1 366 ? 10.958 -17.194 13.755 1.00 55.12 366 GLY A C 1
ATOM 2729 O O . GLY A 1 366 ? 10.403 -16.509 14.610 1.00 55.12 366 GLY A O 1
ATOM 2730 N N . ALA A 1 367 ? 12.066 -17.892 14.029 1.00 59.38 367 ALA A N 1
ATOM 2731 C CA . ALA A 1 367 ? 12.765 -17.749 15.307 1.00 59.38 367 ALA A CA 1
ATOM 2732 C C . ALA A 1 367 ? 13.702 -16.520 15.301 1.00 59.38 367 ALA A C 1
ATOM 2734 O O . ALA A 1 367 ? 14.408 -16.306 14.309 1.00 59.38 367 ALA A O 1
ATOM 2735 N N . PRO A 1 368 ? 13.758 -15.731 16.392 1.00 55.47 368 PRO A N 1
ATOM 2736 C CA . PRO A 1 368 ? 14.640 -14.571 16.495 1.00 55.47 368 PRO A CA 1
ATOM 2737 C C . PRO A 1 368 ? 16.119 -14.988 16.534 1.00 55.47 368 PRO A C 1
ATOM 2739 O O . PRO A 1 368 ? 16.485 -15.987 17.156 1.00 55.47 368 PRO A O 1
ATOM 2742 N N . GLY A 1 369 ? 16.984 -14.192 15.896 1.00 55.12 369 GLY A N 1
ATOM 2743 C CA . GLY A 1 369 ? 18.417 -14.479 15.717 1.00 55.12 369 GLY A CA 1
ATOM 2744 C C . GLY A 1 369 ? 19.261 -14.539 17.000 1.00 55.12 369 GLY A C 1
ATOM 2745 O O . GLY A 1 369 ? 20.451 -14.829 16.924 1.00 55.12 369 GLY A O 1
ATOM 2746 N N . SER A 1 370 ? 18.668 -14.290 18.170 1.00 56.59 370 SER A N 1
ATOM 2747 C CA . SER A 1 370 ? 19.320 -14.337 19.485 1.00 56.59 370 SER A CA 1
ATOM 2748 C C . SER A 1 370 ? 19.298 -15.721 20.154 1.00 56.59 370 SER A C 1
ATOM 2750 O O . SER A 1 370 ? 19.871 -15.891 21.231 1.00 56.59 370 SER A O 1
ATOM 2752 N N . MET A 1 371 ? 18.669 -16.734 19.547 1.00 53.12 371 MET A N 1
ATOM 2753 C CA . MET A 1 371 ? 18.678 -18.096 20.092 1.00 53.12 371 MET A CA 1
ATOM 2754 C C . MET A 1 371 ? 19.934 -18.874 19.678 1.00 53.12 371 MET A C 1
ATOM 2756 O O . MET A 1 371 ? 20.085 -19.274 18.526 1.00 53.12 371 MET A O 1
ATOM 2760 N N . ALA A 1 372 ? 20.806 -19.170 20.644 1.00 53.34 372 ALA A N 1
ATOM 2761 C CA . ALA A 1 372 ? 21.898 -20.125 20.475 1.00 53.34 372 ALA A CA 1
ATOM 2762 C C . ALA A 1 372 ? 21.403 -21.552 20.775 1.00 53.34 372 ALA A C 1
ATOM 2764 O O . ALA A 1 372 ? 21.086 -21.881 21.919 1.00 53.34 372 ALA A O 1
ATOM 2765 N N . VAL A 1 373 ? 21.349 -22.414 19.757 1.00 51.91 373 VAL A N 1
ATOM 2766 C CA . VAL A 1 373 ? 21.024 -23.840 19.922 1.00 51.91 373 VAL A CA 1
ATOM 2767 C C . VAL A 1 373 ? 22.324 -24.634 19.960 1.00 51.91 373 VAL A C 1
ATOM 2769 O O . VAL A 1 373 ? 23.006 -24.773 18.949 1.00 51.91 373 VAL A O 1
ATOM 2772 N N . ASN A 1 374 ? 22.675 -25.162 21.133 1.00 50.25 374 ASN A N 1
ATOM 2773 C CA . ASN A 1 374 ? 23.822 -26.052 21.277 1.00 50.25 374 ASN A CA 1
ATOM 2774 C C . ASN A 1 374 ? 23.369 -27.494 21.010 1.00 50.25 374 ASN A C 1
ATOM 2776 O O . ASN A 1 374 ? 22.672 -28.094 21.829 1.00 50.25 374 ASN A O 1
ATOM 2780 N N . VAL A 1 375 ? 23.716 -28.036 19.843 1.00 47.97 375 VAL A N 1
ATOM 2781 C CA . VAL A 1 375 ? 23.413 -29.430 19.497 1.00 47.97 375 VAL A CA 1
ATOM 2782 C C . VAL A 1 375 ? 24.482 -30.315 20.136 1.00 47.97 375 VAL A C 1
ATOM 2784 O O . VAL A 1 375 ? 25.589 -30.439 19.617 1.00 47.97 375 VAL A O 1
ATOM 2787 N N . CYS A 1 376 ? 24.166 -30.913 21.284 1.00 37.66 376 CYS A N 1
ATOM 2788 C CA . CYS A 1 376 ? 25.014 -31.943 21.879 1.00 37.66 376 CYS A CA 1
ATOM 2789 C C . CYS A 1 376 ? 24.947 -33.207 21.008 1.00 37.66 376 CYS A C 1
ATOM 2791 O O . CYS A 1 376 ? 23.866 -33.778 20.852 1.00 37.66 376 CYS A O 1
ATOM 2793 N N . ALA A 1 377 ? 26.084 -33.605 20.434 1.00 41.62 377 ALA A N 1
ATOM 2794 C CA . ALA A 1 377 ? 26.253 -34.891 19.759 1.00 41.62 377 ALA A CA 1
ATOM 2795 C C . ALA A 1 377 ? 26.470 -36.027 20.765 1.00 41.62 377 ALA A C 1
ATOM 2797 O O . ALA A 1 377 ? 27.180 -35.787 21.772 1.00 41.62 377 ALA A O 1
#

Sequence (377 aa):
LPRDKSYLAPEERAGGAGDARSSVYALGALLYELVTLATVGPAMQRPTTLVPSLPPDLEVILGKALVADPAHRPDDLRALAQAIHHLAPSGSIAPPPADETHLDHDGDMDVDISLSMLPPPPSGAMASSPYEMAVAEAPSQRGPDSHDELSALKARLEADKRPRWVVIKDGMDHGPFSAVELLQQIATNSFHEDDTLRDAFSKDEREIRDWEEFAPFAEHARLHRDIQAEKIAIEQVVVEEKKSTRSKAIAGIAVVGVLLAVMVVWLLKQQGAKDDTVAVQGESVTNIETQGGLKIDPKKLRKGGGKGVSVAADGTPVLSGGGSCESAVAAYNEVLNMDGKKGQADITRGQYASVLNNGSYISACGAPGSMAVNVCA

Foldseek 3Di:
DPLVCLLQALCVVVVHDDDQLRVLSSVLQVVLCVQQVDGHDPPDDQSCVRPVPDDVLNSVLSVQSNDNDSVSHPRHVQSSLCSVCVVCVPVDDNRDPPDCVVVCVDPPDPPPVVVVPPPDDDPDDDDDDPPPPPPPPDPPPDDPPPVVVLVVLVVVQVVFQDQFKWWQDPNDTDGRHRSVVVLVCLLVVVDAQQIWIAGNPVRDIDGLCVDPSRVVSRVVSVVVVVVVVVVVVVVVVVVVVVVVVVVVVVVVVVVVVVVVVVVVVVVVVVVVPDDDDDDDDDDDDDDDDDDDDDDDDDDDDDDDDDDDWDADPVGATDDPPRDHPVVVVVVPPDDDDDDDDPDDDPDDPVRVVVCVQLVVVCVVVVDDSPDHDDDDD

pLDDT: mean 70.25, std 19.61, range [27.11, 95.0]

Secondary structure (DSSP, 8-state):
--HHHHSS-HHHHTTPPP-HHHHHHHHHHHHHHHHHS---STTPPPHHHH-TTS-HHHHHHHHHHT-SSGGGS-SSHHHHHHHHHHH-GGGSPPPPPP-GGGT-S-TT----HHHHTSPPP--S-----S---------------HHHHHHHHHHHHHH-----EEEEETTEEEEEE-HHHHHHHHHTTSS-TTSEEEETTT--EEEGGG-TTTHHHHHHHHHHHHHHHHHHHHHHHHHHHHHHHHHHHHHHHHHHHHHHHHHHHHHHHHHTTS-----------------------------------EE-TTSPEEPTTS--HHHHHHH------SS--TT--SS-HHHHHHHHHTTTTSGGGT--TT-------